Protein AF-A0A949IUX0-F1 (afdb_monomer)

Radius of gyration: 40.34 Å; Cα contacts (8 Å, |Δi|>4): 368; chains: 1; bounding box: 80×72×104 Å

Foldseek 3Di:
DVVVVVVVVVLVVVLCVVLVVLPDDPVVVLVVVLVVLLVVLVVVLVVLVVCVVVVNDDPVRSVVSNVVSVVVNVVSPPDPDCPPDDDSPPSVVVSVCSVPVVVVVVVVVCVVPHDPPDDDCDPVNLVVPPLSVLVVVLVVLVVVCVVVPALVSLQVSLVSCVVNLVLQVSLQSLVSSCVRPPQALVSLLVSLVSLCVLVVNANFLSSLQSLVSSCVRPVLPLSSLQSLLVNCVLVLVLLLSLLSLVQNLVVDDPPDPCNVVSVVSNVVSCVLNVHDSVPRHHDGRDRDDPDGDDDPSRPHPDRRDPLCVDPVSVLVVLVVVLVVLVVVCVVVVPPLVSLSVSLVSCVSNVNNVSSVVSLVSNCVSVVPDPVSVSVVVVVD

Secondary structure (DSSP, 8-state):
-HHHHHHHHHHHHHHHHHHHHHH--HHHHHHHHHHHHHHHHHHHHHHHHHHHHTTSS-HHHHHHHHHHHHHHHHHHHSPPP---PPPSHHHHHHHHHHHHHHHHHHHHHHHHHS-TTPPP--HHHHTT-HHHHHHHHHHHHHHHHHHS--HHHHHHHHHHHHHTT-HHHHHHHHHHHHTTT---HHHHHHHHHHHHHHTTT---HHHHHHHHHHHHH-TT-HHHHHHHHHHHHHTT-HHHHHHHHHHHHHHSPTT-TTHHHHHHHHHHHHHHHTS-GGGPPP-PPPPPPS--PPPTTT-TT-PPPHHHHSHHHHHHHHHHHHHHHHHHHHH-TT-HHHHHHHHHHHHHTT-HHHHHHHHHHHHHHSTT-HHHHHHHHTT-

Solvent-accessible surface area (backbone atoms only — not comparable to full-atom values): 20922 Å² total; per-residue (Å²): 114,73,66,61,53,52,54,52,51,51,52,52,51,52,44,50,64,68,32,48,80,57,69,59,69,74,65,61,58,57,55,54,50,43,56,50,53,51,52,52,51,52,53,54,52,54,48,54,54,52,34,41,77,69,67,79,42,53,75,69,61,47,53,54,51,50,53,52,50,51,51,50,46,54,59,59,66,46,75,77,75,82,67,81,71,77,77,72,58,68,49,52,50,51,40,52,47,48,63,54,48,52,59,50,50,51,52,50,49,40,67,73,75,48,65,89,84,64,74,86,80,50,71,77,60,45,70,70,34,67,68,53,48,46,51,53,51,41,52,56,46,52,59,45,41,74,78,59,72,46,26,70,57,26,39,54,44,14,52,44,27,45,78,73,64,40,22,35,52,13,30,52,24,30,50,54,6,35,79,58,68,51,78,44,29,69,52,28,26,53,29,16,49,28,43,13,53,62,51,78,67,42,56,45,52,60,20,44,50,28,19,45,53,10,38,72,68,31,81,76,44,61,67,27,42,51,48,49,17,48,36,30,41,76,71,67,38,20,70,60,13,36,8,20,45,45,38,50,55,77,73,50,60,90,85,47,87,58,53,65,59,52,49,53,50,38,53,52,31,21,60,76,61,72,50,68,65,83,81,48,66,62,37,80,81,72,81,70,73,94,76,57,78,64,54,91,66,64,38,88,92,49,68,67,51,75,52,59,74,38,71,67,53,30,50,54,52,52,51,49,52,53,50,53,48,53,63,46,40,74,77,42,60,80,46,59,69,57,42,56,48,51,25,50,53,25,48,77,71,66,35,53,70,58,16,50,53,44,47,54,51,42,36,75,61,40,73,87,40,67,66,59,51,53,58,52,61,76,74,111

Mean predicted aligned error: 16.12 Å

pLDDT: mean 85.38, std 11.52, range [44.19, 98.38]

Nearest PDB structures (foldseek):
  2e2e-assembly1_B  TM=8.121E-01  e=8.471E-04  Escherichia coli
  2dba-assembly1_A  TM=7.507E-01  e=1.539E-01  Homo sapiens
  6y4l-assembly1_A  TM=3.750E-01  e=6.451E-03  Homo sapiens
  6ww7-assembly1_B  TM=3.834E-01  e=1.503E-02  Homo sapiens
  7adp-assembly1_B  TM=4.029E-01  e=4.148E-02  Homo sapiens

Structure (mmCIF, N/CA/C/O backbone):
data_AF-A0A949IUX0-F1
#
_entry.id   AF-A0A949IUX0-F1
#
loop_
_atom_site.group_PDB
_atom_site.id
_atom_site.type_symbol
_atom_site.label_atom_id
_atom_site.label_alt_id
_atom_site.label_comp_id
_atom_site.label_asym_id
_atom_site.label_entity_id
_atom_site.label_seq_id
_atom_site.pdbx_PDB_ins_code
_atom_site.Cartn_x
_atom_site.Cartn_y
_atom_site.Cartn_z
_atom_site.occupancy
_atom_site.B_iso_or_equiv
_atom_site.auth_seq_id
_atom_site.auth_comp_id
_atom_site.auth_asym_id
_atom_site.auth_atom_id
_atom_site.pdbx_PDB_model_num
ATOM 1 N N . MET A 1 1 ? -7.900 -5.126 36.765 1.00 62.50 1 MET A N 1
ATOM 2 C CA . MET A 1 1 ? -8.665 -5.008 38.038 1.00 62.50 1 MET A CA 1
ATOM 3 C C . MET A 1 1 ? -9.189 -3.594 38.318 1.00 62.50 1 MET A C 1
ATOM 5 O O . MET A 1 1 ? -10.379 -3.465 38.563 1.00 62.50 1 MET A O 1
ATOM 9 N N . MET A 1 2 ? -8.376 -2.532 38.228 1.00 73.38 2 MET A N 1
ATOM 10 C CA . MET A 1 2 ? -8.813 -1.148 38.521 1.00 73.38 2 MET A CA 1
ATOM 11 C C . MET A 1 2 ? -9.970 -0.641 37.632 1.00 73.38 2 MET A C 1
ATOM 13 O O . MET A 1 2 ? -10.881 0.021 38.115 1.00 73.38 2 MET A O 1
ATOM 17 N N . PHE A 1 3 ? -9.986 -1.022 36.351 1.00 75.50 3 PHE A N 1
ATOM 18 C CA . PHE A 1 3 ? -11.038 -0.646 35.396 1.00 75.50 3 PHE A CA 1
ATOM 19 C C . PHE A 1 3 ? -12.440 -1.159 35.783 1.00 75.50 3 PHE A C 1
ATOM 21 O O . PHE A 1 3 ? -13.405 -0.402 35.748 1.00 75.50 3 PHE A O 1
ATOM 28 N N . GLY A 1 4 ? -12.554 -2.419 36.220 1.00 76.00 4 GLY A N 1
ATOM 29 C CA . GLY A 1 4 ? -13.840 -3.003 36.624 1.00 76.00 4 GLY A CA 1
ATOM 30 C C . GLY A 1 4 ? -14.429 -2.349 37.878 1.00 76.00 4 GLY A C 1
ATOM 31 O O . GLY A 1 4 ? -15.639 -2.168 37.968 1.00 76.00 4 GLY A O 1
ATOM 32 N N . ILE A 1 5 ? -13.570 -1.922 38.810 1.00 83.44 5 ILE A N 1
ATOM 33 C CA . ILE A 1 5 ? -13.987 -1.203 40.024 1.00 83.44 5 ILE A CA 1
ATOM 34 C C . ILE A 1 5 ? -14.591 0.158 39.656 1.00 83.44 5 ILE A C 1
ATOM 36 O O . ILE A 1 5 ? -15.646 0.519 40.171 1.00 83.44 5 ILE A O 1
ATOM 40 N N . ILE A 1 6 ? -13.969 0.889 38.724 1.00 85.38 6 ILE A N 1
ATOM 41 C CA . ILE A 1 6 ? -14.472 2.190 38.254 1.00 85.38 6 ILE A CA 1
ATOM 42 C C . ILE A 1 6 ? -15.851 2.035 37.599 1.00 85.38 6 ILE A C 1
ATOM 44 O O . ILE A 1 6 ? -16.763 2.796 37.917 1.00 85.38 6 ILE A O 1
ATOM 48 N N . LEU A 1 7 ? -16.034 1.031 36.734 1.00 83.81 7 LEU A N 1
ATOM 49 C CA . LEU A 1 7 ? -17.324 0.764 36.086 1.00 83.81 7 LEU A CA 1
ATOM 50 C C . LEU A 1 7 ? -18.427 0.408 37.089 1.00 83.81 7 LEU A C 1
ATOM 52 O O . LEU A 1 7 ? -19.560 0.878 36.956 1.00 83.81 7 LEU A O 1
ATOM 56 N N . LEU A 1 8 ? -18.097 -0.385 38.110 1.00 86.62 8 LEU A N 1
ATOM 57 C CA . LEU A 1 8 ? -19.038 -0.761 39.162 1.00 86.62 8 LEU A CA 1
ATOM 58 C C . LEU A 1 8 ? -19.457 0.457 39.997 1.00 86.62 8 LEU A C 1
ATOM 60 O O . LEU A 1 8 ? -20.647 0.653 40.243 1.00 86.62 8 LEU A O 1
ATOM 64 N N . LEU A 1 9 ? -18.501 1.319 40.357 1.00 90.62 9 LEU A N 1
ATOM 65 C CA . LEU A 1 9 ? -18.774 2.567 41.074 1.00 90.62 9 LEU A CA 1
ATOM 66 C C . LEU A 1 9 ? -19.625 3.536 40.246 1.00 90.62 9 LEU A C 1
ATOM 68 O O . LEU A 1 9 ? -20.586 4.097 40.770 1.00 90.62 9 LEU A O 1
ATOM 72 N N . MET A 1 10 ? -19.315 3.705 38.956 1.00 89.44 10 MET A N 1
ATOM 73 C CA . MET A 1 10 ? -20.100 4.564 38.062 1.00 89.44 10 MET A CA 1
ATOM 74 C C . MET A 1 10 ? -21.536 4.058 37.928 1.00 89.44 10 MET A C 1
ATOM 76 O O . MET A 1 10 ? -22.468 4.834 38.112 1.00 89.44 10 MET A O 1
ATOM 80 N N . THR A 1 11 ? -21.722 2.756 37.697 1.00 90.44 11 THR A N 1
ATOM 81 C CA . THR A 1 11 ? -23.056 2.143 37.585 1.00 90.44 11 THR A CA 1
ATOM 82 C C . THR A 1 11 ? -23.858 2.333 38.875 1.00 90.44 11 THR A C 1
ATOM 84 O O . THR A 1 11 ? -25.017 2.746 38.831 1.00 90.44 11 THR A O 1
ATOM 87 N N . GLY A 1 12 ? -23.231 2.109 40.036 1.00 88.88 12 GLY A N 1
ATOM 88 C CA . GLY A 1 12 ? -23.853 2.338 41.342 1.00 88.88 12 GLY A CA 1
ATOM 89 C C . GLY A 1 12 ? -24.250 3.800 41.573 1.00 88.88 12 GLY A C 1
ATOM 90 O O . GLY A 1 12 ? -25.358 4.074 42.041 1.00 88.88 12 GLY A O 1
ATOM 91 N N . ALA A 1 13 ? -23.392 4.750 41.194 1.00 90.06 13 ALA A N 1
ATOM 92 C CA . ALA A 1 13 ? -23.690 6.178 41.279 1.00 90.06 13 ALA A CA 1
ATOM 93 C C . ALA A 1 13 ? -24.875 6.573 40.381 1.00 90.06 13 ALA A C 1
ATOM 95 O O . ALA A 1 13 ? -25.780 7.274 40.839 1.00 90.06 13 ALA A O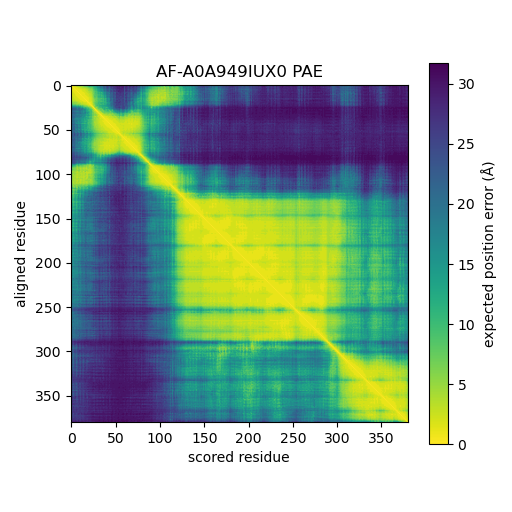 1
ATOM 96 N N . THR A 1 14 ? -24.919 6.081 39.137 1.00 88.38 14 THR A N 1
ATOM 97 C CA . THR A 1 14 ? -26.028 6.328 38.200 1.00 88.38 14 THR A CA 1
ATOM 98 C C . THR A 1 14 ? -27.349 5.783 38.739 1.00 88.38 14 THR A C 1
ATOM 100 O O . THR A 1 14 ? -28.340 6.512 38.763 1.00 88.38 14 THR A O 1
ATOM 103 N N . VAL A 1 15 ? -27.366 4.535 39.224 1.00 89.94 15 VAL A N 1
ATOM 104 C CA . VAL A 1 15 ? -28.563 3.929 39.829 1.00 89.94 15 VAL A CA 1
ATOM 105 C C . VAL A 1 15 ? -29.036 4.768 41.016 1.00 89.94 15 VAL A C 1
ATOM 107 O O . VAL A 1 15 ? -30.205 5.139 41.073 1.00 89.94 15 VAL A O 1
ATOM 110 N N . THR A 1 16 ? -28.120 5.154 41.908 1.00 88.00 16 THR A N 1
ATOM 111 C CA . THR A 1 16 ? -28.444 5.940 43.108 1.00 88.00 16 THR A CA 1
ATOM 112 C C . THR A 1 16 ? -29.058 7.298 42.761 1.00 88.00 16 THR A C 1
ATOM 114 O O . THR A 1 16 ? -30.076 7.680 43.342 1.00 88.00 16 THR A O 1
ATOM 117 N N . LEU A 1 17 ? -28.476 8.023 41.800 1.00 89.31 17 LEU A N 1
ATOM 118 C CA . LEU A 1 17 ? -28.975 9.324 41.340 1.00 89.31 17 LEU A CA 1
ATOM 119 C C . LEU A 1 17 ? -30.376 9.223 40.726 1.00 89.31 17 LEU A C 1
ATOM 121 O O . LEU A 1 17 ? -31.232 10.054 41.026 1.00 89.31 17 LEU A O 1
ATOM 125 N N . LEU A 1 18 ? -30.629 8.190 39.918 1.00 85.56 18 LEU A N 1
ATOM 126 C CA . LEU A 1 18 ? -31.921 7.975 39.259 1.00 85.56 18 LEU A CA 1
ATOM 127 C C . LEU A 1 18 ? -33.023 7.556 40.239 1.00 85.56 18 LEU A C 1
ATOM 129 O O . LEU A 1 18 ? -34.181 7.937 40.071 1.00 85.56 18 LEU A O 1
ATOM 133 N N . THR A 1 19 ? -32.686 6.791 41.280 1.00 86.62 19 THR A N 1
ATOM 134 C CA . THR A 1 19 ? -33.683 6.289 42.235 1.00 86.62 19 THR A CA 1
ATOM 135 C C . THR A 1 19 ? -33.963 7.254 43.385 1.00 86.62 19 THR A C 1
ATOM 137 O O . THR A 1 19 ? -35.055 7.224 43.950 1.00 86.62 19 THR A O 1
ATOM 140 N N . ARG A 1 20 ? -33.029 8.153 43.725 1.00 84.19 20 ARG A N 1
ATOM 141 C CA . ARG A 1 20 ? -33.182 9.124 44.824 1.00 84.19 20 ARG A CA 1
ATOM 142 C C . ARG A 1 20 ? -34.482 9.952 44.765 1.00 84.19 20 ARG A C 1
ATOM 144 O O . ARG A 1 20 ? -35.178 9.971 45.779 1.00 84.19 20 ARG A O 1
ATOM 151 N N . PRO A 1 21 ? -34.883 10.576 43.637 1.00 80.38 21 PRO A N 1
ATOM 152 C CA . PRO A 1 21 ? -36.148 11.320 43.572 1.00 80.38 21 PRO A CA 1
ATOM 153 C C . PRO A 1 21 ? -37.394 10.417 43.606 1.00 80.38 21 PRO A C 1
ATOM 155 O O . PRO A 1 21 ? -38.480 10.878 43.947 1.00 80.38 21 PRO A O 1
ATOM 158 N N . LEU A 1 22 ? -37.258 9.128 43.272 1.00 76.62 22 LEU A N 1
ATOM 159 C CA . LEU A 1 22 ? -38.362 8.161 43.265 1.00 76.62 22 LEU A CA 1
ATOM 160 C C . LEU A 1 22 ? -38.640 7.564 44.654 1.00 76.62 22 LEU A C 1
ATOM 162 O O . LEU A 1 22 ? -39.777 7.174 44.925 1.00 76.62 22 LEU A O 1
ATOM 166 N N . LEU A 1 23 ? -37.620 7.495 45.520 1.00 75.31 23 LEU A N 1
ATOM 167 C CA . LEU A 1 23 ? -37.724 6.975 46.889 1.00 75.31 23 LEU A CA 1
ATOM 168 C C . LEU A 1 23 ? -37.839 8.059 47.974 1.00 75.31 23 LEU A C 1
ATOM 170 O O . LEU A 1 23 ? -38.120 7.715 49.123 1.00 75.31 23 LEU A O 1
ATOM 174 N N . ALA A 1 24 ? -37.642 9.341 47.647 1.00 70.75 24 ALA A N 1
ATOM 175 C CA . ALA A 1 24 ? -37.751 10.432 48.616 1.00 70.75 24 ALA A CA 1
ATOM 176 C C . ALA A 1 24 ? -39.158 10.496 49.256 1.00 70.75 24 ALA A C 1
ATOM 178 O O . ALA A 1 24 ? -40.183 10.495 48.566 1.00 70.75 24 ALA A O 1
ATOM 179 N N . LYS A 1 25 ? -39.218 10.539 50.597 1.00 61.41 25 LYS A N 1
ATOM 180 C CA . LYS A 1 25 ? -40.472 10.632 51.360 1.00 61.41 25 LYS A CA 1
ATOM 181 C C . LYS A 1 25 ? -41.019 12.062 51.307 1.00 61.41 25 LYS A C 1
ATOM 183 O O . LYS A 1 25 ? -40.541 12.939 52.011 1.00 61.41 25 LYS A O 1
ATOM 188 N N . ARG A 1 26 ? -42.125 12.252 50.584 1.00 57.31 26 ARG A N 1
ATOM 189 C CA . ARG A 1 26 ? -42.898 13.514 50.523 1.00 57.31 26 ARG A CA 1
ATOM 190 C C . ARG A 1 26 ? -43.468 13.985 51.880 1.00 57.31 26 ARG A C 1
ATOM 192 O O . ARG A 1 26 ? -43.998 15.083 51.973 1.00 57.31 26 ARG A O 1
ATOM 199 N N . GLN A 1 27 ? -43.420 13.148 52.921 1.00 51.97 27 GLN A N 1
ATOM 200 C CA . GLN A 1 27 ? -43.959 13.463 54.252 1.00 51.97 27 GLN A CA 1
ATOM 201 C C . GLN A 1 27 ? -43.048 14.373 55.091 1.00 51.97 27 GLN A C 1
ATOM 203 O O . GLN A 1 27 ? -43.572 15.129 55.901 1.00 51.97 27 GLN A O 1
ATOM 208 N N . GLU A 1 28 ? -41.724 14.339 54.903 1.00 53.00 28 GLU A N 1
ATOM 209 C CA . GLU A 1 28 ? -40.805 15.207 55.664 1.00 53.00 28 GLU A CA 1
ATOM 210 C C . GLU A 1 28 ? -40.884 16.673 55.208 1.00 53.00 28 GLU A C 1
ATOM 212 O O . GLU A 1 28 ? -40.849 17.572 56.045 1.00 53.00 28 GLU A O 1
ATOM 217 N N . GLU A 1 29 ? -41.104 16.919 53.911 1.00 56.12 29 GLU A N 1
ATOM 218 C CA . GLU A 1 29 ? -41.323 18.270 53.367 1.00 56.12 29 GLU A CA 1
ATOM 219 C C . GLU A 1 29 ? -42.585 18.920 53.957 1.00 56.12 29 GLU A C 1
ATOM 221 O O . GLU A 1 29 ? -42.523 20.043 54.453 1.00 56.12 29 GLU A O 1
ATOM 226 N N . ALA A 1 30 ? -43.700 18.183 54.021 1.00 56.09 30 ALA A N 1
ATOM 227 C CA . ALA A 1 30 ? -44.975 18.701 54.528 1.00 56.09 30 ALA A CA 1
ATOM 228 C C . ALA A 1 30 ? -44.947 19.068 56.027 1.00 56.09 30 ALA A C 1
ATOM 230 O O . ALA A 1 30 ? -45.582 20.039 56.437 1.00 56.09 30 ALA A O 1
ATOM 231 N N . VAL A 1 31 ? -44.207 18.316 56.853 1.00 58.31 31 VAL A N 1
ATOM 232 C CA . VAL A 1 31 ? -44.022 18.641 58.283 1.00 58.31 31 VAL A CA 1
ATOM 233 C C . VAL A 1 31 ? -43.117 19.865 58.447 1.00 58.31 31 VAL A C 1
ATOM 235 O O . VAL A 1 31 ? -43.371 20.706 59.309 1.00 58.31 31 VAL A O 1
ATOM 238 N N . SER A 1 32 ? -42.089 20.002 57.603 1.00 62.06 32 SER A N 1
ATOM 239 C CA . SER A 1 32 ? -41.175 21.148 57.646 1.00 62.06 32 SER A CA 1
ATOM 240 C C . SER A 1 32 ? -41.831 22.467 57.213 1.00 62.06 32 SER A C 1
ATOM 242 O O . SER A 1 32 ? -41.544 23.505 57.811 1.00 62.06 32 SER A O 1
ATOM 244 N N . ASP A 1 33 ? -42.756 22.423 56.249 1.00 66.69 33 ASP A N 1
ATOM 245 C CA . ASP A 1 33 ? -43.511 23.595 55.791 1.00 66.69 33 ASP A CA 1
ATOM 246 C C . ASP A 1 33 ? -44.516 24.068 56.852 1.00 66.69 33 ASP A C 1
ATOM 248 O O . ASP A 1 33 ? -44.530 25.247 57.196 1.00 66.69 33 ASP A O 1
ATOM 252 N N . SER A 1 34 ? -45.258 23.148 57.483 1.00 69.75 34 SER A N 1
ATOM 253 C CA . SER A 1 34 ? -46.176 23.492 58.584 1.00 69.75 34 SER A CA 1
ATOM 254 C C . SER A 1 34 ? -45.445 24.137 59.773 1.00 69.75 34 SER A C 1
ATOM 256 O O . SER A 1 34 ? -45.920 25.119 60.344 1.00 69.75 34 SER A O 1
ATOM 258 N N . LEU A 1 35 ? -44.248 23.646 60.125 1.00 72.38 35 LEU A N 1
ATOM 259 C CA . LEU A 1 35 ? -43.427 24.244 61.186 1.00 72.38 35 LEU A CA 1
ATOM 260 C C . LEU A 1 35 ? -42.918 25.651 60.823 1.00 72.38 35 LEU A C 1
ATOM 262 O O . LEU A 1 35 ? -42.848 26.512 61.704 1.00 72.38 35 LEU A O 1
ATOM 266 N N . ARG A 1 36 ? -42.587 25.904 59.548 1.00 77.06 36 ARG A N 1
ATOM 267 C CA . ARG A 1 36 ? -42.216 27.243 59.051 1.00 77.06 36 ARG A CA 1
ATOM 268 C C . ARG A 1 36 ? -43.390 28.211 59.092 1.00 77.06 36 ARG A C 1
ATOM 270 O O . ARG A 1 36 ? -43.232 29.314 59.610 1.00 77.06 36 ARG A O 1
ATOM 277 N N . ASP A 1 37 ? -44.554 27.788 58.616 1.00 80.31 37 ASP A N 1
ATOM 278 C CA . ASP A 1 37 ? -45.765 28.613 58.604 1.00 80.31 37 ASP A CA 1
ATOM 279 C C . ASP A 1 37 ? -46.173 29.011 60.031 1.00 80.31 37 ASP A C 1
ATOM 281 O O . ASP A 1 37 ? -46.503 30.167 60.300 1.00 80.31 37 ASP A O 1
ATOM 285 N N . MET A 1 38 ? -46.044 28.089 60.992 1.00 81.25 38 MET A N 1
ATOM 286 C CA . MET A 1 38 ? -46.283 28.368 62.412 1.00 81.25 38 MET A CA 1
ATOM 287 C C . MET A 1 38 ? -45.314 29.401 63.004 1.00 81.25 38 MET A C 1
ATOM 289 O O . MET A 1 38 ? -45.719 30.198 63.854 1.00 81.25 38 MET A O 1
ATOM 293 N N . ALA A 1 39 ? -44.047 29.413 62.582 1.00 84.50 39 ALA A N 1
ATOM 294 C CA . ALA A 1 39 ? -43.085 30.427 63.016 1.00 84.50 39 ALA A CA 1
ATOM 295 C C . ALA A 1 39 ? -43.441 31.818 62.463 1.00 84.50 39 ALA A C 1
ATOM 297 O O . ALA A 1 39 ? -43.344 32.807 63.189 1.00 84.50 39 ALA A O 1
ATOM 298 N N . ILE A 1 40 ? -43.925 31.880 61.217 1.00 86.88 40 ILE A N 1
ATOM 299 C CA . ILE A 1 40 ? -44.364 33.125 60.573 1.00 86.88 40 ILE A CA 1
ATOM 300 C C . ILE A 1 40 ? -45.578 33.715 61.304 1.00 86.88 40 ILE A C 1
ATOM 302 O O . ILE A 1 40 ? -45.568 34.896 61.645 1.00 86.88 40 ILE A O 1
ATOM 306 N N . TYR A 1 41 ? -46.597 32.907 61.617 1.00 89.06 41 TYR A N 1
ATOM 307 C CA . TYR A 1 41 ? -47.783 33.404 62.329 1.00 89.06 41 TYR A CA 1
ATOM 308 C C . TYR A 1 41 ? -47.483 33.892 63.752 1.00 89.06 41 TYR A C 1
ATOM 310 O O . TYR A 1 41 ? -48.135 34.821 64.226 1.00 89.06 41 TYR A O 1
ATOM 318 N N . ARG A 1 42 ? -46.490 33.306 64.435 1.00 87.38 42 ARG A N 1
ATOM 319 C CA . ARG A 1 42 ? -46.031 33.806 65.743 1.00 87.38 42 ARG A CA 1
ATOM 320 C C . ARG A 1 42 ? -45.384 35.182 65.625 1.00 87.38 42 ARG A C 1
ATOM 322 O O . ARG A 1 42 ? -45.781 36.081 66.354 1.00 87.38 42 ARG A O 1
ATOM 329 N N . ALA A 1 43 ? -44.481 35.362 64.661 1.00 88.88 43 ALA A N 1
ATOM 330 C CA . ALA A 1 43 ? -43.852 36.657 64.414 1.00 88.88 43 ALA A CA 1
ATOM 331 C C . ALA A 1 43 ? -44.884 37.748 64.070 1.00 88.88 43 ALA A C 1
ATOM 333 O O . ALA A 1 43 ? -44.779 38.866 64.560 1.00 88.88 43 ALA A O 1
ATOM 334 N N . GLN A 1 44 ? -45.927 37.408 63.302 1.00 91.25 44 GLN A N 1
ATOM 335 C CA . GLN A 1 44 ? -47.022 38.336 62.989 1.00 91.25 44 GLN A CA 1
ATOM 336 C C . GLN A 1 44 ? -47.826 38.759 64.227 1.00 91.25 44 GLN A C 1
ATOM 338 O O . GLN A 1 44 ? -48.301 39.889 64.289 1.00 91.25 44 GLN A O 1
ATOM 343 N N . LEU A 1 45 ? -47.995 37.881 65.222 1.00 90.25 45 LEU A N 1
ATOM 344 C CA . LEU A 1 45 ? -48.651 38.258 66.479 1.00 90.25 45 LEU A CA 1
ATOM 345 C C . LEU A 1 45 ? -47.780 39.212 67.303 1.00 90.25 45 LEU A C 1
ATOM 347 O O . LEU A 1 45 ? -48.312 40.179 67.846 1.00 90.25 45 LEU A O 1
ATOM 351 N N . ASP A 1 46 ? -46.469 38.974 67.352 1.00 91.50 46 ASP A N 1
ATOM 352 C CA . ASP A 1 46 ? -45.517 39.846 68.052 1.00 91.50 46 ASP A CA 1
ATOM 353 C C . ASP A 1 46 ? -45.420 41.231 67.386 1.00 91.50 46 ASP A C 1
ATOM 355 O O . ASP A 1 46 ? -45.334 42.257 68.065 1.00 91.50 46 ASP A O 1
ATOM 359 N N . GLU A 1 47 ? -45.503 41.284 66.054 1.00 89.75 47 GLU A N 1
ATOM 360 C CA . GLU A 1 47 ? -45.555 42.535 65.292 1.00 89.75 47 GLU A CA 1
ATOM 361 C C . GLU A 1 47 ? -46.816 43.348 65.625 1.00 89.75 47 GLU A C 1
ATOM 363 O O . GLU A 1 47 ? -46.718 44.542 65.912 1.00 89.75 47 GLU A O 1
ATOM 368 N N . VAL A 1 48 ? -47.981 42.695 65.735 1.00 89.94 48 VAL A N 1
ATOM 369 C CA . VAL A 1 48 ? -49.230 43.352 66.161 1.00 89.94 48 VAL A CA 1
ATOM 370 C C . VAL A 1 48 ? -49.131 43.909 67.588 1.00 89.94 48 VAL A C 1
ATOM 372 O O . VAL A 1 48 ? -49.673 44.980 67.860 1.00 89.94 48 VAL A O 1
ATOM 375 N N . GLU A 1 49 ? -48.445 43.231 68.516 1.00 86.88 49 GLU A N 1
ATOM 376 C CA . GLU A 1 49 ? -48.176 43.781 69.860 1.00 86.88 49 GLU A CA 1
ATOM 377 C C . GLU A 1 49 ? -47.298 45.040 69.786 1.00 86.88 49 GLU A C 1
ATOM 379 O O . GLU A 1 49 ? -47.579 46.052 70.433 1.00 86.88 49 GLU A O 1
ATOM 384 N N . SER A 1 50 ? -46.254 45.000 68.957 1.00 86.62 50 SER A N 1
ATOM 385 C CA . SER A 1 50 ? -45.338 46.123 68.759 1.00 86.62 50 SER A CA 1
ATOM 386 C C . SER A 1 50 ? -46.019 47.340 68.120 1.00 86.62 50 SER A C 1
ATOM 388 O O . SER A 1 50 ? -45.698 48.480 68.461 1.00 86.62 50 SER A O 1
ATOM 390 N N . ASP A 1 51 ? -46.967 47.125 67.213 1.00 87.88 51 ASP A N 1
ATOM 391 C CA . ASP A 1 51 ? -47.689 48.200 66.529 1.00 87.88 51 ASP A CA 1
ATOM 392 C C . ASP A 1 51 ? -48.726 48.887 67.430 1.00 87.88 51 ASP A C 1
ATOM 394 O O . ASP A 1 51 ? -48.943 50.095 67.308 1.00 87.88 51 ASP A O 1
ATOM 398 N N . ILE A 1 52 ? -49.300 48.167 68.401 1.00 88.00 52 ILE A N 1
ATOM 399 C CA . ILE A 1 52 ? -50.113 48.772 69.470 1.00 88.00 52 ILE A CA 1
ATOM 400 C C . ILE A 1 52 ? -49.239 49.633 70.377 1.00 88.00 52 ILE A C 1
ATOM 402 O O . ILE A 1 52 ? -49.606 50.765 70.686 1.00 88.00 52 ILE A O 1
ATOM 406 N N . ALA A 1 53 ? -48.066 49.127 70.775 1.00 85.69 53 ALA A N 1
ATOM 407 C CA . ALA A 1 53 ? -47.126 49.880 71.606 1.00 85.69 53 ALA A CA 1
ATOM 408 C C . ALA A 1 53 ? -46.639 51.167 70.913 1.00 85.69 53 ALA A C 1
ATOM 410 O O . ALA A 1 53 ? -46.362 52.164 71.577 1.00 85.69 53 ALA A O 1
ATOM 411 N N . ARG A 1 54 ? -46.581 51.160 69.575 1.00 87.56 54 ARG A N 1
ATOM 412 C CA . ARG A 1 54 ? -46.249 52.320 68.733 1.00 87.56 54 ARG A CA 1
ATOM 413 C C . ARG A 1 54 ? -47.447 53.221 68.403 1.00 87.56 54 ARG A C 1
ATOM 415 O O . ARG A 1 54 ? -47.264 54.234 67.735 1.00 87.56 54 ARG A O 1
ATOM 422 N N . GLY A 1 55 ? -48.654 52.881 68.864 1.00 86.25 55 GLY A N 1
ATOM 423 C CA . GLY A 1 55 ? -49.879 53.655 68.632 1.00 86.25 55 GLY A CA 1
ATOM 424 C C . GLY A 1 55 ? -50.404 53.613 67.192 1.00 86.25 55 GLY A C 1
ATOM 425 O O . GLY A 1 55 ? -51.243 54.433 66.830 1.00 86.25 55 GLY A O 1
ATOM 426 N N . LEU A 1 56 ? -49.918 52.680 66.367 1.00 85.56 56 LEU A N 1
ATOM 427 C CA . LEU A 1 56 ? -50.286 52.544 64.952 1.00 85.56 56 LEU A CA 1
ATOM 428 C C . LEU A 1 56 ? -51.611 51.788 64.758 1.00 85.56 56 LEU A C 1
ATOM 430 O O . LEU A 1 56 ? -52.271 51.950 63.733 1.00 85.56 56 LEU A O 1
ATOM 434 N N . LEU A 1 57 ? -52.008 50.979 65.744 1.00 85.19 57 LEU A N 1
ATOM 435 C CA . LEU A 1 57 ? -53.238 50.186 65.745 1.00 85.19 57 LEU A CA 1
ATOM 436 C C . LEU A 1 57 ? -54.094 50.512 66.971 1.00 85.19 57 LEU A C 1
ATOM 438 O O . LEU A 1 57 ? -53.603 50.552 68.099 1.00 85.19 57 LEU A O 1
ATOM 442 N N . THR A 1 58 ? -55.401 50.685 66.764 1.00 88.12 58 THR A N 1
ATOM 443 C CA . THR A 1 58 ? -56.355 50.795 67.878 1.00 88.12 58 THR A CA 1
ATOM 444 C C . THR A 1 58 ? -56.603 49.425 68.519 1.00 88.12 58 THR A C 1
ATOM 446 O O . THR A 1 58 ? -56.494 48.387 67.863 1.00 88.12 58 THR A O 1
ATOM 449 N N . ALA A 1 59 ? -56.993 49.398 69.798 1.00 82.12 59 ALA A N 1
ATOM 450 C CA . ALA A 1 59 ? -57.235 48.148 70.527 1.00 82.12 59 ALA A CA 1
ATOM 451 C C . ALA A 1 59 ? -58.295 47.247 69.858 1.00 82.12 59 ALA A C 1
ATOM 453 O O . ALA A 1 59 ? -58.155 46.025 69.865 1.00 82.12 59 ALA A O 1
ATOM 454 N N . ALA A 1 60 ? -59.318 47.844 69.235 1.00 83.44 60 ALA A N 1
ATOM 455 C CA . ALA A 1 60 ? -60.346 47.111 68.496 1.00 83.44 60 ALA A CA 1
ATOM 456 C C . ALA A 1 60 ? -59.785 46.465 67.214 1.00 83.44 60 ALA A C 1
ATOM 458 O O . ALA A 1 60 ? -59.950 45.266 67.006 1.00 83.44 60 ALA A O 1
ATOM 459 N N . GLN A 1 61 ? -59.031 47.219 66.404 1.00 85.62 61 GLN A N 1
ATOM 460 C CA . GLN A 1 61 ? -58.409 46.703 65.174 1.00 85.62 61 GLN A CA 1
ATOM 461 C C . GLN A 1 61 ? -57.368 45.610 65.457 1.00 85.62 61 GLN A C 1
ATOM 463 O O . GLN A 1 61 ? -57.250 44.634 64.710 1.00 85.62 61 GLN A O 1
ATOM 468 N N . ALA A 1 62 ? -56.621 45.744 66.554 1.00 87.19 62 ALA A N 1
ATOM 469 C CA . ALA A 1 62 ? -55.668 44.731 66.978 1.00 87.19 62 ALA A CA 1
ATOM 470 C C . ALA A 1 62 ? -56.348 43.429 67.427 1.00 87.19 62 ALA A C 1
ATOM 472 O O . ALA A 1 62 ? -55.842 42.346 67.128 1.00 87.19 62 ALA A O 1
ATOM 473 N N . ALA A 1 63 ? -57.489 43.513 68.118 1.00 85.88 63 ALA A N 1
ATOM 474 C CA . ALA A 1 63 ? -58.249 42.336 68.528 1.00 85.88 63 ALA A CA 1
ATOM 475 C C . ALA A 1 63 ? -58.736 41.529 67.312 1.00 85.88 63 ALA A C 1
ATOM 477 O O . ALA A 1 63 ? -58.535 40.311 67.272 1.00 85.88 63 ALA A O 1
ATOM 478 N N . ASP A 1 64 ? -59.267 42.208 66.291 1.00 88.12 64 ASP A N 1
ATOM 479 C CA . ASP A 1 64 ? -59.729 41.575 65.049 1.00 88.12 64 ASP A CA 1
ATOM 480 C C . ASP A 1 64 ? -58.571 40.930 64.272 1.00 88.12 64 ASP A C 1
ATOM 482 O O . ASP A 1 64 ? -58.654 39.775 63.843 1.00 88.12 64 ASP A O 1
ATOM 486 N N . THR A 1 65 ? -57.441 41.635 64.165 1.00 87.94 65 THR A N 1
ATOM 487 C CA . THR A 1 65 ? -56.246 41.135 63.466 1.00 87.94 65 THR A CA 1
ATOM 488 C C . THR A 1 65 ? -55.668 39.897 64.160 1.00 87.94 65 THR A C 1
ATOM 490 O O . THR A 1 65 ? -55.355 38.899 63.507 1.00 87.94 65 THR A O 1
ATOM 493 N N . ARG A 1 66 ? -55.594 39.897 65.499 1.00 89.56 66 ARG A N 1
ATOM 494 C CA . ARG A 1 66 ? -55.161 38.720 66.276 1.00 89.56 66 ARG A CA 1
ATOM 495 C C . ARG A 1 66 ? -56.105 37.541 66.105 1.00 89.56 66 ARG A C 1
ATOM 497 O O . ARG A 1 66 ? -55.637 36.404 66.045 1.00 89.56 66 ARG A O 1
ATOM 504 N N . ALA A 1 67 ? -57.414 37.785 66.065 1.00 88.31 67 ALA A N 1
ATOM 505 C CA . ALA A 1 67 ? -58.402 36.728 65.889 1.00 88.31 67 ALA A CA 1
ATOM 506 C C . ALA A 1 67 ? -58.235 36.035 64.528 1.00 88.31 67 ALA A C 1
ATOM 508 O O . ALA A 1 67 ? -58.206 34.804 64.468 1.00 88.31 67 ALA A O 1
ATOM 509 N N . GLU A 1 68 ? -58.027 36.804 63.457 1.00 89.81 68 GLU A N 1
ATOM 510 C CA . GLU A 1 68 ? -57.801 36.263 62.114 1.00 89.81 68 GLU A CA 1
ATOM 511 C C . GLU A 1 68 ? -56.455 35.524 62.003 1.00 89.81 68 GLU A C 1
ATOM 513 O O . GLU A 1 68 ? -56.413 34.401 61.492 1.00 89.81 68 GLU A O 1
ATOM 518 N N . ILE A 1 69 ? -55.363 36.078 62.551 1.00 90.25 69 ILE A N 1
ATOM 519 C CA . ILE A 1 69 ? -54.050 35.404 62.557 1.00 90.25 69 ILE A CA 1
ATOM 520 C C . ILE A 1 69 ? -54.125 34.087 63.340 1.00 90.25 69 ILE A C 1
ATOM 522 O O . ILE A 1 69 ? -53.686 33.049 62.845 1.00 90.25 69 ILE A O 1
ATOM 526 N N . ARG A 1 70 ? -54.741 34.077 64.531 1.00 87.62 70 ARG A N 1
ATOM 527 C CA . ARG A 1 70 ? -54.911 32.850 65.332 1.00 87.62 70 ARG A CA 1
ATOM 528 C C . ARG A 1 70 ? -55.783 31.820 64.622 1.00 87.62 70 ARG A C 1
ATOM 530 O O . ARG A 1 70 ? -55.485 30.630 64.689 1.00 87.62 70 ARG A O 1
ATOM 537 N N . ARG A 1 71 ? -56.826 32.253 63.909 1.00 87.69 71 ARG A N 1
ATOM 538 C CA . ARG A 1 71 ? -57.672 31.363 63.103 1.00 87.69 71 ARG A CA 1
ATOM 539 C C . ARG A 1 71 ? -56.882 30.709 61.969 1.00 87.69 71 ARG A C 1
ATOM 541 O O . ARG A 1 71 ? -57.012 29.503 61.769 1.00 87.69 71 ARG A O 1
ATOM 548 N N . ARG A 1 72 ? -56.039 31.471 61.264 1.00 86.25 72 ARG A N 1
ATOM 549 C CA . ARG A 1 72 ? -55.156 30.944 60.205 1.00 86.25 72 ARG A CA 1
ATOM 550 C C . ARG A 1 72 ? -54.085 30.014 60.762 1.00 86.25 72 ARG A C 1
ATOM 552 O O . ARG A 1 72 ? -53.869 28.944 60.205 1.00 86.25 72 ARG A O 1
ATOM 559 N N . MET A 1 73 ? -53.507 30.361 61.909 1.00 86.25 73 MET A N 1
ATOM 560 C CA . MET A 1 73 ? -52.546 29.519 62.619 1.00 86.25 73 MET A CA 1
ATOM 561 C C . MET A 1 73 ? -53.170 28.177 63.039 1.00 86.25 73 MET A C 1
ATOM 563 O O . MET A 1 73 ? -52.570 27.127 62.842 1.00 86.25 73 MET A O 1
ATOM 567 N N . LEU A 1 74 ? -54.409 28.180 63.544 1.00 82.75 74 LEU A N 1
ATOM 568 C CA . LEU A 1 74 ? -55.150 26.952 63.862 1.00 82.75 74 LEU A CA 1
ATOM 569 C C . LEU A 1 74 ? -55.495 26.129 62.613 1.00 82.75 74 LEU A C 1
ATOM 571 O O . LEU A 1 74 ? -55.490 24.901 62.673 1.00 82.75 74 LEU A O 1
ATOM 575 N N . ALA A 1 75 ? -55.786 26.782 61.485 1.00 80.44 75 ALA A N 1
ATOM 576 C CA . ALA A 1 75 ? -56.021 26.099 60.215 1.00 80.44 75 ALA A CA 1
ATOM 577 C C . ALA A 1 75 ? -54.741 25.443 59.664 1.00 80.44 75 ALA A C 1
ATOM 579 O O . ALA A 1 75 ? -54.813 24.319 59.177 1.00 80.44 75 ALA A O 1
ATOM 580 N N . ALA A 1 76 ? -53.583 26.097 59.799 1.00 75.88 76 ALA A N 1
ATOM 581 C CA . ALA A 1 76 ? -52.275 25.566 59.405 1.00 75.88 76 ALA A CA 1
ATOM 582 C C . ALA A 1 76 ? -51.738 24.475 60.355 1.00 75.88 76 ALA A C 1
ATOM 584 O O . ALA A 1 76 ? -50.953 23.624 59.940 1.00 75.88 76 ALA A O 1
ATOM 585 N N . ALA A 1 77 ? -52.176 24.480 61.621 1.00 72.25 77 ALA A N 1
ATOM 586 C CA . ALA A 1 77 ? -51.838 23.464 62.620 1.00 72.25 77 ALA A CA 1
ATOM 587 C C . ALA A 1 77 ? -52.692 22.189 62.519 1.00 72.25 77 ALA A C 1
ATOM 589 O O . ALA A 1 77 ? -52.348 21.170 63.125 1.00 72.25 77 ALA A O 1
ATOM 590 N N . LYS A 1 78 ? -53.812 22.213 61.779 1.00 69.12 78 LYS A N 1
ATOM 591 C CA . LYS A 1 78 ? -54.549 20.982 61.487 1.00 69.12 78 LYS A CA 1
ATOM 592 C C . LYS A 1 78 ? -53.671 20.093 60.600 1.00 69.12 78 LYS A C 1
ATOM 594 O O . LYS A 1 78 ? -53.187 20.575 59.575 1.00 69.12 78 LYS A O 1
ATOM 599 N N . PRO A 1 79 ? -53.484 18.802 60.937 1.00 58.12 79 PRO A N 1
ATOM 600 C CA . PRO A 1 79 ? -52.865 17.879 59.999 1.00 58.12 79 PRO A CA 1
ATOM 601 C C . PRO A 1 79 ? -53.678 17.925 58.700 1.00 58.12 79 PRO A C 1
ATOM 603 O O . PRO A 1 79 ? -54.911 17.989 58.782 1.00 58.12 79 PRO A O 1
ATOM 606 N N . PRO A 1 80 ? -53.032 17.943 57.520 1.00 56.94 80 PRO A N 1
ATOM 607 C CA . PRO A 1 80 ? -53.759 18.002 56.263 1.00 56.94 80 PRO A CA 1
ATOM 608 C C . PRO A 1 80 ? -54.801 16.882 56.265 1.00 56.94 80 PRO A C 1
ATOM 610 O O . PRO A 1 80 ? -54.443 15.7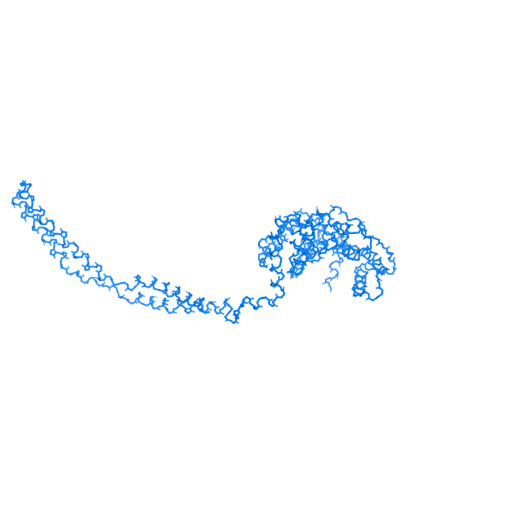19 56.473 1.00 56.94 80 PRO A O 1
ATOM 613 N N . GLU A 1 81 ? -56.083 17.233 56.089 1.00 50.06 81 GLU A N 1
ATOM 614 C CA . GLU A 1 81 ? -57.135 16.239 55.867 1.00 50.06 81 GLU A CA 1
ATOM 615 C C . GLU A 1 81 ? -56.620 15.264 54.817 1.00 50.06 81 GLU A C 1
ATOM 617 O O . GLU A 1 81 ? -56.038 15.690 53.813 1.00 50.06 81 GLU A O 1
ATOM 622 N N . ALA A 1 82 ? -56.762 13.967 55.094 1.00 45.88 82 ALA A N 1
ATOM 623 C CA . ALA A 1 82 ? -56.205 12.897 54.287 1.00 45.88 82 ALA A CA 1
ATOM 624 C C . ALA A 1 82 ? -56.808 12.917 52.873 1.00 45.88 82 ALA A C 1
ATOM 626 O O . ALA A 1 82 ? -57.692 12.135 52.533 1.00 45.88 82 ALA A O 1
ATOM 627 N N . ARG A 1 83 ? -56.305 13.806 52.011 1.00 44.53 83 ARG A N 1
ATOM 628 C CA . ARG A 1 83 ? -56.419 13.679 50.565 1.00 44.53 83 ARG A CA 1
ATOM 629 C C . ARG A 1 83 ? -55.765 12.354 50.239 1.00 44.53 83 ARG A C 1
ATOM 631 O O . ARG A 1 83 ? -54.559 12.210 50.441 1.00 44.53 83 ARG A O 1
ATOM 638 N N . ALA A 1 84 ? -56.582 11.401 49.792 1.00 44.19 84 ALA A N 1
ATOM 639 C CA . ALA A 1 84 ? -56.152 10.074 49.388 1.00 44.19 84 ALA A CA 1
ATOM 640 C C . ALA A 1 84 ? -54.862 10.190 48.567 1.00 44.19 84 ALA A C 1
ATOM 642 O O . ALA A 1 84 ? -54.843 10.736 47.462 1.00 44.19 84 ALA A O 1
ATOM 643 N N . THR A 1 85 ? -53.755 9.747 49.155 1.00 49.72 85 THR A N 1
ATOM 644 C CA . THR A 1 85 ? -52.477 9.687 48.464 1.00 49.72 85 THR A CA 1
ATOM 645 C C . THR A 1 85 ? -52.601 8.612 47.385 1.00 49.72 85 THR A C 1
ATOM 647 O O . THR A 1 85 ? -53.021 7.495 47.696 1.00 49.72 85 THR A O 1
ATOM 650 N N . PRO A 1 86 ? -52.273 8.902 46.110 1.00 51.59 86 PRO A N 1
ATOM 651 C CA . PRO A 1 86 ? -52.239 7.855 45.098 1.00 51.59 86 PRO A CA 1
ATOM 652 C C . PRO A 1 86 ? -51.264 6.759 45.560 1.00 51.59 86 PRO A C 1
ATOM 654 O O . PRO A 1 86 ? -50.227 7.082 46.156 1.00 51.59 86 PRO A O 1
ATOM 657 N N . PRO A 1 87 ? -51.579 5.470 45.338 1.00 50.41 87 PRO A N 1
ATOM 658 C CA . PRO A 1 87 ? -50.809 4.369 45.896 1.00 50.41 87 PRO A CA 1
ATOM 659 C C . PRO A 1 87 ? -49.343 4.480 45.475 1.00 50.41 87 PRO A C 1
ATOM 661 O O . PRO A 1 87 ? -49.025 4.687 44.306 1.00 50.41 87 PRO A O 1
ATOM 664 N N . ALA A 1 88 ? -48.432 4.297 46.430 1.00 55.16 88 ALA A N 1
ATOM 665 C CA . ALA A 1 88 ? -46.981 4.364 46.231 1.00 55.16 88 ALA A CA 1
ATOM 666 C C . ALA A 1 88 ? -46.405 3.245 45.323 1.00 55.16 88 ALA A C 1
ATOM 668 O O . ALA A 1 88 ? -45.186 3.129 45.187 1.00 55.16 88 ALA A O 1
ATOM 669 N N . GLY A 1 89 ? -47.264 2.414 44.720 1.00 61.62 89 GLY A N 1
ATOM 670 C CA . GLY A 1 89 ? -46.923 1.210 43.958 1.00 61.62 89 GLY A CA 1
ATOM 671 C C . GLY A 1 89 ? -46.056 1.440 42.712 1.00 61.62 89 GLY A C 1
ATOM 672 O O . GLY A 1 89 ? -44.963 0.880 42.651 1.00 61.62 89 GLY A O 1
ATOM 673 N N . PRO A 1 90 ? -46.457 2.275 41.731 1.00 70.75 90 PRO A N 1
ATOM 674 C CA . PRO A 1 90 ? -45.768 2.328 40.441 1.00 70.75 90 PRO A CA 1
ATOM 675 C C . PRO A 1 90 ? -44.356 2.923 40.535 1.00 70.75 90 PRO A C 1
ATOM 677 O O . PRO A 1 90 ? -43.454 2.473 39.840 1.00 70.75 90 PRO A O 1
ATOM 680 N N . ARG A 1 91 ? -44.110 3.880 41.442 1.00 72.38 91 ARG A N 1
ATOM 681 C CA . ARG A 1 91 ? -42.784 4.517 41.589 1.00 72.38 91 ARG A CA 1
ATOM 682 C C . ARG A 1 91 ? -41.741 3.591 42.209 1.00 72.38 91 ARG A C 1
ATOM 684 O O . ARG A 1 91 ? -40.598 3.578 41.759 1.00 72.38 91 ARG A O 1
ATOM 691 N N . LYS A 1 92 ? -42.136 2.796 43.209 1.00 77.44 92 LYS A N 1
ATOM 692 C CA . LYS A 1 92 ? -41.254 1.794 43.827 1.00 77.44 92 LYS A CA 1
ATOM 693 C C . LYS A 1 92 ? -40.937 0.656 42.856 1.00 77.44 92 LYS A C 1
ATOM 695 O O . LYS A 1 92 ? -39.799 0.202 42.823 1.00 77.44 92 LYS A O 1
ATOM 700 N N . ILE A 1 93 ? -41.906 0.262 42.024 1.00 81.75 93 ILE A N 1
ATOM 701 C CA . ILE A 1 93 ? -41.699 -0.708 40.940 1.00 81.75 93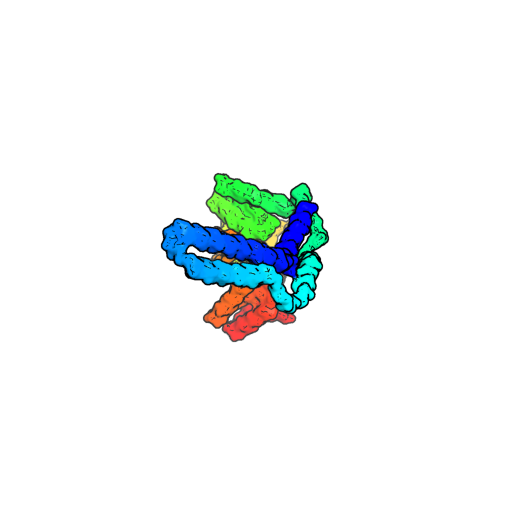 ILE A CA 1
ATOM 702 C C . ILE A 1 93 ? -40.719 -0.148 39.901 1.00 81.75 93 ILE A C 1
ATOM 704 O O . ILE A 1 93 ? -39.746 -0.820 39.581 1.00 81.75 93 ILE A O 1
ATOM 708 N N . CYS A 1 94 ? -40.893 1.097 39.440 1.00 82.12 94 CYS A N 1
ATOM 709 C CA . CYS A 1 94 ? -39.947 1.723 38.509 1.00 82.12 94 CYS A CA 1
ATOM 710 C C . CYS A 1 94 ? -38.522 1.794 39.078 1.00 82.12 94 CYS A C 1
ATOM 712 O O . CYS A 1 94 ? -37.566 1.490 38.369 1.00 82.12 94 CYS A O 1
ATOM 714 N N . ALA A 1 95 ? -38.363 2.149 40.357 1.00 82.94 95 ALA A N 1
ATOM 715 C CA . ALA A 1 95 ? -37.048 2.164 40.991 1.00 82.94 95 ALA A CA 1
ATOM 716 C C . ALA A 1 95 ? -36.426 0.759 41.075 1.00 82.94 95 ALA A C 1
ATOM 718 O O . ALA A 1 95 ? -35.247 0.600 40.768 1.00 82.94 95 ALA A O 1
ATOM 719 N N . ALA A 1 96 ? -37.213 -0.265 41.424 1.00 83.88 96 ALA A N 1
ATOM 720 C CA . ALA A 1 96 ? -36.752 -1.654 41.446 1.00 83.88 96 ALA A CA 1
ATOM 721 C C . ALA A 1 96 ? -36.331 -2.146 40.050 1.00 83.88 96 ALA A C 1
ATOM 723 O O . ALA A 1 96 ? -35.282 -2.774 39.909 1.00 83.88 96 ALA A O 1
ATOM 724 N N . VAL A 1 97 ? -37.100 -1.798 39.012 1.00 87.38 97 VAL A N 1
ATOM 725 C CA . VAL A 1 97 ? -36.752 -2.093 37.615 1.00 87.38 97 VAL A CA 1
ATOM 726 C C . VAL A 1 97 ? -35.433 -1.421 37.239 1.00 87.38 97 VAL A C 1
ATOM 728 O O . VAL A 1 97 ? -34.572 -2.086 36.681 1.00 87.38 97 VAL A O 1
ATOM 731 N N . ILE A 1 98 ? -35.212 -0.151 37.588 1.00 87.25 98 ILE A N 1
ATOM 732 C CA . ILE A 1 98 ? -33.948 0.543 37.285 1.00 87.25 98 ILE A CA 1
ATOM 733 C C . ILE A 1 98 ? -32.758 -0.116 37.999 1.00 87.25 98 ILE A C 1
ATOM 735 O O . ILE A 1 98 ? -31.727 -0.337 37.371 1.00 87.25 98 ILE A O 1
ATOM 739 N N . ILE A 1 99 ? -32.896 -0.469 39.281 1.00 88.56 99 ILE A N 1
ATOM 740 C CA . ILE A 1 99 ? -31.816 -1.083 40.078 1.00 88.56 99 ILE A CA 1
ATOM 741 C C . ILE A 1 99 ? -31.360 -2.420 39.485 1.00 88.56 99 ILE A C 1
ATOM 743 O O . ILE A 1 99 ? -30.168 -2.717 39.499 1.00 88.56 99 ILE A O 1
ATOM 747 N N . VAL A 1 100 ? -32.293 -3.223 38.971 1.00 89.69 100 VAL A N 1
ATOM 748 C CA . VAL A 1 100 ? -32.005 -4.580 38.482 1.00 89.69 100 VAL A CA 1
ATOM 749 C C . VAL A 1 100 ? -31.718 -4.593 36.985 1.00 89.69 100 VAL A C 1
ATOM 751 O O . VAL A 1 100 ? -30.742 -5.190 36.533 1.00 89.69 100 VAL A O 1
ATOM 754 N N . PHE A 1 101 ? -32.559 -3.929 36.200 1.00 92.19 101 PHE A N 1
ATOM 755 C CA . PHE A 1 101 ? -32.516 -4.012 34.748 1.00 92.19 101 PHE A CA 1
ATOM 756 C C . PHE A 1 101 ? -31.365 -3.197 34.161 1.00 92.19 101 PHE A C 1
ATOM 758 O O . PHE A 1 101 ? -30.764 -3.634 33.186 1.00 92.19 101 PHE A O 1
ATOM 765 N N . LEU A 1 102 ? -31.006 -2.051 34.754 1.00 89.56 102 LEU A N 1
ATOM 766 C CA . LEU A 1 102 ? -29.938 -1.202 34.217 1.00 89.56 102 LEU A CA 1
ATOM 767 C C . LEU A 1 102 ? -28.557 -1.892 34.260 1.00 89.56 102 LEU A C 1
ATOM 769 O O . LEU A 1 102 ? -27.900 -1.931 33.217 1.00 89.56 102 LEU A O 1
ATOM 773 N N . PRO A 1 103 ? -28.110 -2.502 35.380 1.00 91.38 103 PRO A N 1
ATOM 774 C CA . PRO A 1 103 ? -26.845 -3.237 35.401 1.00 91.38 103 PRO A CA 1
ATOM 775 C C . PRO A 1 103 ? -26.875 -4.487 34.516 1.00 91.38 103 PRO A C 1
ATOM 777 O O . PRO A 1 103 ? -25.906 -4.758 33.812 1.00 91.38 103 PRO A O 1
ATOM 780 N N . LEU A 1 104 ? -27.990 -5.231 34.506 1.00 93.88 104 LEU A N 1
ATOM 781 C CA . LEU A 1 104 ? -28.137 -6.424 33.663 1.00 93.88 104 LEU A CA 1
ATOM 782 C C . LEU A 1 104 ? -28.077 -6.080 32.174 1.00 93.88 104 LEU A C 1
ATOM 784 O O . LEU A 1 104 ? -27.366 -6.745 31.425 1.00 93.88 104 LEU A O 1
ATOM 788 N N . ALA A 1 105 ? -28.768 -5.021 31.749 1.00 91.38 105 ALA A N 1
ATOM 789 C CA . ALA A 1 105 ? -28.718 -4.536 30.377 1.00 91.38 105 ALA A CA 1
ATOM 790 C C . ALA A 1 105 ? -27.302 -4.085 29.996 1.00 91.38 105 ALA A C 1
ATOM 792 O O . ALA A 1 105 ? -26.837 -4.411 28.909 1.00 91.38 105 ALA A O 1
ATOM 793 N N . ALA A 1 106 ? -26.584 -3.401 30.893 1.00 88.31 106 ALA A N 1
ATOM 794 C CA . ALA A 1 106 ? -25.199 -2.999 30.651 1.00 88.31 106 ALA A CA 1
ATOM 795 C C . ALA A 1 106 ? -24.268 -4.210 30.463 1.00 88.31 106 ALA A C 1
ATOM 797 O O . ALA A 1 106 ? -23.493 -4.247 29.506 1.00 88.31 106 ALA A O 1
ATOM 798 N N . VAL A 1 107 ? -24.378 -5.226 31.328 1.00 89.12 107 VAL A N 1
ATOM 799 C CA . VAL A 1 107 ? -23.614 -6.479 31.205 1.00 89.12 107 VAL A CA 1
ATOM 800 C C . VAL A 1 107 ? -23.975 -7.216 29.914 1.00 89.12 107 VAL A C 1
ATOM 802 O O . VAL A 1 107 ? -23.082 -7.677 29.209 1.00 89.12 107 VAL A O 1
ATOM 805 N N . PHE A 1 108 ? -25.261 -7.291 29.568 1.00 92.69 108 PHE A N 1
ATOM 806 C CA . PHE A 1 108 ? -25.733 -7.932 28.341 1.00 92.69 108 PHE A CA 1
ATOM 807 C C . PHE A 1 108 ? -25.213 -7.228 27.080 1.00 92.69 108 PHE A C 1
ATOM 809 O O . PHE A 1 108 ? -24.677 -7.879 26.186 1.00 92.69 108 PHE A O 1
ATOM 816 N N . ILE A 1 109 ? -25.296 -5.896 27.023 1.00 92.62 109 ILE A N 1
ATOM 817 C CA . ILE A 1 109 ? -24.766 -5.102 25.906 1.00 92.62 109 ILE A CA 1
ATOM 818 C C . ILE A 1 109 ? -23.248 -5.278 25.801 1.00 92.62 109 ILE A C 1
ATOM 820 O O . ILE A 1 109 ? -22.733 -5.463 24.701 1.00 92.62 109 ILE A O 1
ATOM 824 N N . TYR A 1 110 ? -22.528 -5.277 26.928 1.00 85.75 110 TYR A N 1
ATOM 825 C CA . TYR A 1 110 ? -21.088 -5.535 26.936 1.00 85.75 110 TYR A CA 1
ATOM 826 C C . TYR A 1 110 ? -20.748 -6.954 26.466 1.00 85.75 110 TYR A C 1
ATOM 828 O O . TYR A 1 110 ? -19.762 -7.140 25.761 1.00 85.75 110 TYR A O 1
ATOM 836 N N . ALA A 1 111 ? -21.563 -7.954 26.799 1.00 87.75 111 ALA A N 1
ATOM 837 C CA . ALA A 1 111 ? -21.372 -9.313 26.306 1.00 87.75 111 ALA A CA 1
ATOM 838 C C . ALA A 1 111 ? -21.617 -9.430 24.790 1.00 87.75 111 ALA A C 1
ATOM 840 O O . ALA A 1 111 ? -20.955 -10.231 24.137 1.00 87.75 111 ALA A O 1
ATOM 841 N N . MET A 1 112 ? -22.535 -8.632 24.230 1.00 89.62 112 MET A N 1
ATOM 842 C CA . MET A 1 112 ? -22.843 -8.644 22.796 1.00 89.62 112 MET A CA 1
ATOM 843 C C . MET A 1 112 ? -21.870 -7.818 21.940 1.00 89.62 112 MET A C 1
ATOM 845 O O . MET A 1 112 ? -21.517 -8.250 20.846 1.00 89.62 112 MET A O 1
ATOM 849 N N . LEU A 1 113 ? -21.468 -6.627 22.399 1.00 89.50 113 LEU A N 1
ATOM 850 C CA . LEU A 1 113 ? -20.626 -5.692 21.630 1.00 89.50 113 LEU A CA 1
ATOM 851 C C . LEU A 1 113 ? -19.156 -5.689 22.072 1.00 89.50 113 LEU A C 1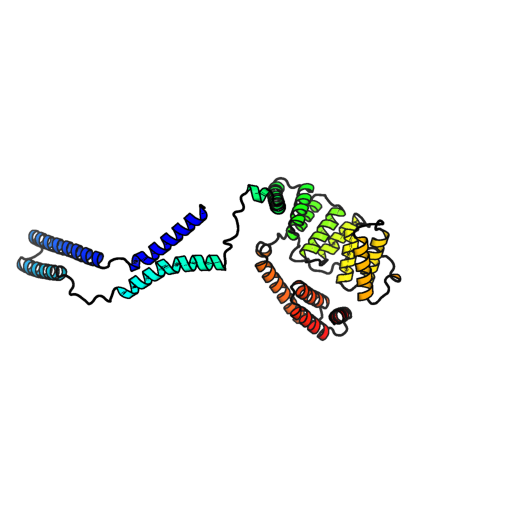
ATOM 853 O O . LEU A 1 113 ? -18.288 -5.239 21.325 1.00 89.50 113 LEU A O 1
ATOM 857 N N . GLY A 1 114 ? -18.879 -6.100 23.307 1.00 84.12 114 GLY A N 1
ATOM 858 C CA . GLY A 1 114 ? -17.550 -6.048 23.902 1.00 84.12 114 GLY A CA 1
ATOM 859 C C . GLY A 1 114 ? -16.706 -7.282 23.598 1.00 84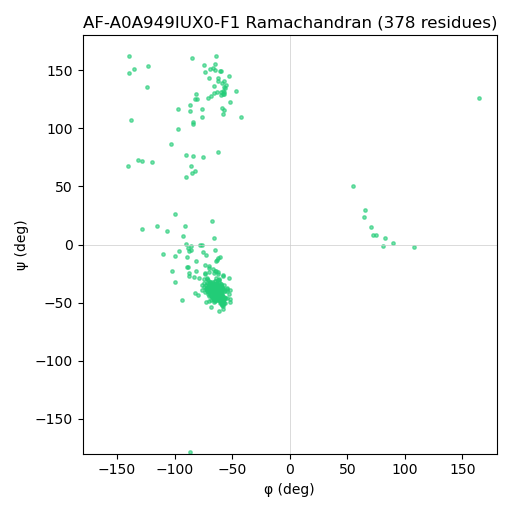.12 114 GLY A C 1
ATOM 860 O O . GLY A 1 114 ? -17.121 -8.219 22.922 1.00 84.12 114 GLY A O 1
ATOM 861 N N . ALA A 1 115 ? -15.491 -7.288 24.144 1.00 83.56 115 ALA A N 1
ATOM 862 C CA . ALA A 1 115 ? -14.555 -8.399 24.021 1.00 83.56 115 ALA A CA 1
ATOM 863 C C . ALA A 1 115 ? -14.209 -8.965 25.412 1.00 83.56 115 ALA A C 1
ATOM 865 O O . ALA A 1 115 ? -13.096 -8.768 25.899 1.00 83.56 115 ALA A O 1
ATOM 866 N N . PRO A 1 116 ? -15.150 -9.658 26.085 1.00 79.38 116 PRO A N 1
ATOM 867 C CA . PRO A 1 116 ? -14.964 -10.133 27.460 1.00 79.38 116 PRO A CA 1
ATOM 868 C C . PRO A 1 116 ? -13.817 -11.142 27.611 1.00 79.38 116 PRO A C 1
ATOM 870 O O . PRO A 1 116 ? -13.243 -11.256 28.688 1.00 79.38 116 PRO A O 1
ATOM 873 N N . GLY A 1 117 ? -13.474 -11.859 26.537 1.00 77.44 117 GLY A N 1
ATOM 874 C CA . GLY A 1 117 ? -12.376 -12.824 26.514 1.00 77.44 117 GLY A CA 1
ATOM 875 C C . GLY A 1 117 ? -11.016 -12.246 26.120 1.00 77.44 117 GLY A C 1
ATOM 876 O O . GLY A 1 117 ? -10.066 -13.017 26.024 1.00 77.44 117 GLY A O 1
ATOM 877 N N . LEU A 1 118 ? -10.899 -10.939 25.843 1.00 78.44 118 LEU A N 1
ATOM 878 C CA . LEU A 1 118 ? -9.617 -10.352 25.452 1.00 78.44 118 LEU A CA 1
ATOM 879 C C . LEU A 1 118 ? -8.719 -10.198 26.696 1.00 78.44 118 LEU A C 1
ATOM 881 O O . LEU A 1 118 ? -9.072 -9.438 27.599 1.00 78.44 118 LEU A O 1
ATOM 885 N N . PRO A 1 119 ? -7.567 -10.886 26.772 1.00 73.88 119 PRO A N 1
ATOM 886 C CA . PRO A 1 119 ? -6.650 -10.720 27.892 1.00 73.88 119 PRO A CA 1
ATOM 887 C C . PRO A 1 119 ? -5.982 -9.340 27.862 1.00 73.88 119 PRO A C 1
ATOM 889 O O . PRO A 1 119 ? -5.744 -8.765 26.795 1.00 73.88 119 PRO A O 1
ATOM 892 N N . ASP A 1 120 ? -5.623 -8.827 29.041 1.00 72.25 120 ASP A N 1
ATOM 893 C CA . ASP A 1 120 ? -4.845 -7.594 29.160 1.00 72.25 120 ASP A CA 1
ATOM 894 C C . ASP A 1 120 ? -3.516 -7.728 28.391 1.00 72.25 120 ASP A C 1
ATOM 896 O O . ASP A 1 120 ? -2.804 -8.727 28.506 1.00 72.25 120 ASP A O 1
ATOM 900 N N . ALA A 1 121 ? -3.145 -6.697 27.626 1.00 75.50 121 ALA A N 1
ATOM 901 C CA . ALA A 1 121 ? -1.871 -6.637 26.907 1.00 75.50 121 ALA A CA 1
ATOM 902 C C . ALA A 1 121 ? -0.884 -5.708 27.647 1.00 75.50 121 ALA A C 1
ATOM 904 O O . ALA A 1 121 ? -0.824 -4.513 27.321 1.00 75.50 121 ALA A O 1
ATOM 905 N N . PRO A 1 122 ? -0.115 -6.194 28.644 1.00 82.62 122 PRO A N 1
ATOM 906 C CA . PRO A 1 122 ? 0.849 -5.376 29.376 1.00 82.62 122 PRO A CA 1
ATOM 907 C C . PRO A 1 122 ? 1.977 -4.892 28.458 1.00 82.62 122 PRO A C 1
ATOM 909 O O . PRO A 1 122 ? 2.298 -5.528 27.453 1.00 82.62 122 PRO A O 1
ATOM 912 N N . TYR A 1 123 ? 2.615 -3.773 28.812 1.00 79.19 123 TYR A N 1
ATOM 913 C CA . TYR A 1 123 ? 3.664 -3.153 27.990 1.00 79.19 123 TYR A CA 1
ATOM 914 C C . TYR A 1 123 ? 4.784 -4.140 27.607 1.00 79.19 123 TYR A C 1
ATOM 916 O O . TYR A 1 123 ? 5.170 -4.218 26.443 1.00 79.19 123 TYR A O 1
ATOM 924 N N . ALA A 1 124 ? 5.224 -4.977 28.553 1.00 81.56 124 ALA A N 1
ATOM 925 C CA . ALA A 1 124 ? 6.234 -6.011 28.313 1.00 81.56 124 ALA A CA 1
ATOM 926 C C . ALA A 1 124 ? 5.823 -7.037 27.237 1.00 81.56 124 ALA A C 1
ATOM 928 O O . ALA A 1 124 ? 6.668 -7.500 26.474 1.00 81.56 124 ALA A O 1
ATOM 929 N N . ALA A 1 125 ? 4.532 -7.373 27.134 1.00 79.12 125 ALA A N 1
ATOM 930 C CA . ALA A 1 125 ? 4.025 -8.260 26.088 1.00 79.12 125 ALA A CA 1
ATOM 931 C C . ALA A 1 125 ? 3.967 -7.553 24.723 1.00 79.12 125 ALA A C 1
ATOM 933 O O . ALA A 1 125 ? 4.303 -8.155 23.705 1.00 79.12 125 ALA A O 1
ATOM 934 N N . ARG A 1 126 ? 3.623 -6.257 24.687 1.00 78.88 126 ARG A N 1
ATOM 935 C CA . ARG A 1 126 ? 3.625 -5.458 23.445 1.00 78.88 126 ARG A CA 1
ATOM 936 C C . ARG A 1 126 ? 5.029 -5.287 22.872 1.00 78.88 126 ARG A C 1
ATOM 938 O O . ARG A 1 126 ? 5.188 -5.319 21.659 1.00 78.88 126 ARG A O 1
ATOM 945 N N . MET A 1 127 ? 6.047 -5.199 23.726 1.00 82.00 127 MET A N 1
ATOM 946 C CA . MET A 1 127 ? 7.454 -5.136 23.308 1.00 82.00 127 MET A CA 1
ATOM 947 C C . MET A 1 127 ? 7.946 -6.399 22.587 1.00 82.00 127 MET A C 1
ATOM 949 O O . MET A 1 127 ? 8.987 -6.354 21.944 1.00 82.00 127 MET A O 1
ATOM 953 N N . LYS A 1 128 ? 7.208 -7.514 22.651 1.00 86.38 128 LYS A N 1
ATOM 954 C CA . LYS A 1 128 ? 7.495 -8.721 21.859 1.00 86.38 128 LYS A CA 1
ATOM 955 C C . LYS A 1 128 ? 6.809 -8.713 20.491 1.00 86.38 128 LYS A C 1
ATOM 957 O O . LYS A 1 128 ? 7.107 -9.567 19.665 1.00 86.38 128 LYS A O 1
ATOM 962 N N . ASN A 1 129 ? 5.886 -7.781 20.245 1.00 86.75 129 ASN A N 1
ATOM 963 C CA . ASN A 1 129 ? 5.157 -7.679 18.987 1.00 86.75 129 ASN A CA 1
ATOM 964 C C . ASN A 1 129 ? 5.958 -6.824 17.980 1.00 86.75 129 ASN A C 1
ATOM 966 O O . ASN A 1 129 ? 6.101 -5.616 18.198 1.00 86.75 129 ASN A O 1
ATOM 970 N N . PRO A 1 130 ? 6.430 -7.393 16.852 1.00 89.62 130 PRO A N 1
ATOM 971 C CA . PRO A 1 130 ? 7.231 -6.655 15.874 1.00 89.62 130 PRO A CA 1
ATOM 972 C C . PRO A 1 130 ? 6.521 -5.421 15.308 1.00 89.62 130 PRO A C 1
ATOM 974 O O . PRO A 1 130 ? 7.139 -4.375 15.128 1.00 89.62 130 PRO A O 1
ATOM 977 N N . ARG A 1 131 ? 5.203 -5.502 15.083 1.00 89.25 131 ARG A N 1
ATOM 978 C CA . ARG A 1 131 ? 4.410 -4.383 14.556 1.00 89.25 131 ARG A CA 1
ATOM 979 C C . ARG A 1 131 ? 4.344 -3.226 15.554 1.00 89.25 131 ARG A C 1
ATOM 981 O O . ARG A 1 131 ? 4.446 -2.071 15.153 1.00 89.25 131 ARG A O 1
ATOM 988 N N . PHE A 1 132 ? 4.222 -3.524 16.849 1.00 88.88 132 PHE A N 1
ATOM 989 C CA . PHE A 1 132 ? 4.256 -2.505 17.904 1.00 88.88 132 PHE A CA 1
ATOM 990 C C . PHE A 1 132 ? 5.633 -1.835 18.008 1.00 88.88 132 PHE A C 1
ATOM 992 O O . PHE A 1 132 ? 5.716 -0.614 18.154 1.00 88.88 132 PHE A O 1
ATOM 999 N N . LEU A 1 133 ? 6.712 -2.613 17.882 1.00 92.88 133 LEU A N 1
ATOM 1000 C CA . LEU A 1 133 ? 8.075 -2.080 17.870 1.00 92.88 133 LEU A CA 1
ATOM 1001 C C . LEU A 1 133 ? 8.305 -1.145 16.677 1.00 92.88 133 LEU A C 1
ATOM 1003 O O . LEU A 1 133 ? 8.804 -0.037 16.865 1.00 92.88 133 LEU A O 1
ATOM 1007 N N . LEU A 1 134 ? 7.884 -1.550 15.475 1.00 94.12 134 LEU A N 1
ATOM 1008 C CA . LEU A 1 134 ? 7.968 -0.724 14.268 1.00 94.12 134 LEU A CA 1
ATOM 1009 C C . LEU A 1 134 ? 7.152 0.567 14.399 1.00 94.12 134 LEU A C 1
ATOM 1011 O O . LEU A 1 134 ? 7.666 1.637 14.091 1.00 94.12 134 LEU A O 1
ATOM 1015 N N . ALA A 1 135 ? 5.919 0.498 14.908 1.00 92.50 135 ALA A N 1
ATOM 1016 C CA . ALA A 1 135 ? 5.090 1.685 15.132 1.00 92.50 135 ALA A CA 1
ATOM 1017 C C . ALA A 1 135 ? 5.738 2.659 16.132 1.00 92.50 135 ALA A C 1
ATOM 1019 O O . ALA A 1 135 ? 5.773 3.866 15.902 1.00 92.50 135 ALA A O 1
ATOM 1020 N N . THR A 1 136 ? 6.321 2.127 17.209 1.00 92.56 136 THR A N 1
ATOM 1021 C CA . THR A 1 136 ? 7.054 2.924 18.203 1.00 92.56 136 THR A CA 1
ATOM 1022 C C . THR A 1 136 ? 8.304 3.571 17.596 1.00 92.56 136 THR A C 1
ATOM 1024 O O . THR A 1 136 ? 8.595 4.738 17.857 1.00 92.56 136 THR A O 1
ATOM 1027 N N . ALA A 1 137 ? 9.047 2.829 16.769 1.00 94.31 137 ALA A N 1
ATOM 1028 C CA . ALA A 1 137 ? 10.216 3.340 16.061 1.00 94.31 137 ALA A CA 1
ATOM 1029 C C . ALA A 1 137 ? 9.839 4.439 15.056 1.00 94.31 137 ALA A C 1
ATOM 1031 O O . ALA A 1 137 ? 10.512 5.467 15.009 1.00 94.31 137 ALA A O 1
ATOM 1032 N N . ALA A 1 138 ? 8.744 4.253 14.311 1.00 95.00 138 ALA A N 1
ATOM 1033 C CA . ALA A 1 138 ? 8.200 5.249 13.393 1.00 95.00 138 ALA A CA 1
ATOM 1034 C C . ALA A 1 138 ? 7.876 6.555 14.127 1.00 95.00 138 ALA A C 1
ATOM 1036 O O . ALA A 1 138 ? 8.318 7.614 13.698 1.00 95.00 138 ALA A O 1
ATOM 1037 N N . GLN A 1 139 ? 7.176 6.479 15.265 1.00 93.56 139 GLN A N 1
ATOM 1038 C CA . GLN A 1 139 ? 6.818 7.662 16.047 1.00 93.56 139 GLN A CA 1
ATOM 1039 C C . GLN A 1 139 ? 8.056 8.433 16.527 1.00 93.56 139 GLN A C 1
ATOM 1041 O O . GLN A 1 139 ? 8.167 9.633 16.291 1.00 93.56 139 GLN A O 1
ATOM 1046 N N . ARG A 1 140 ? 9.022 7.742 17.147 1.00 94.06 140 ARG A N 1
ATOM 1047 C CA . ARG A 1 140 ? 10.265 8.378 17.620 1.00 94.06 140 ARG A CA 1
ATOM 1048 C C . ARG A 1 140 ? 11.061 9.004 16.476 1.00 94.06 140 ARG A C 1
ATOM 1050 O O . ARG A 1 140 ? 11.700 10.039 16.654 1.00 94.06 140 ARG A O 1
ATOM 1057 N N . LEU A 1 141 ? 11.065 8.356 15.311 1.00 95.31 141 LEU A N 1
ATOM 1058 C CA . LEU A 1 141 ? 11.772 8.856 14.141 1.00 95.31 141 LEU A CA 1
ATOM 1059 C C . LEU A 1 141 ? 11.067 10.073 13.531 1.00 95.31 141 LEU A C 1
ATOM 1061 O O . LEU A 1 141 ? 11.760 11.012 13.153 1.00 95.31 141 LEU A O 1
ATOM 1065 N N . ASP A 1 142 ? 9.732 10.100 13.490 1.00 93.50 142 ASP A N 1
ATOM 1066 C CA . ASP A 1 142 ? 8.970 11.281 13.064 1.00 93.50 142 ASP A CA 1
ATOM 1067 C C . ASP A 1 142 ? 9.271 12.482 13.971 1.00 93.50 142 ASP A C 1
ATOM 1069 O O . ASP A 1 142 ? 9.670 13.533 13.474 1.00 93.50 142 ASP A O 1
ATOM 1073 N N . GLU A 1 143 ? 9.202 12.306 15.296 1.00 94.81 143 GLU A N 1
ATOM 1074 C CA . GLU A 1 143 ? 9.546 13.346 16.281 1.00 94.81 143 GLU A CA 1
ATOM 1075 C C . GLU A 1 143 ? 10.976 13.873 16.075 1.00 94.81 143 GLU A C 1
ATOM 1077 O O . GLU A 1 143 ? 11.208 15.082 16.017 1.00 94.81 143 GLU A O 1
ATOM 1082 N N . LYS A 1 144 ? 11.949 12.974 15.882 1.00 95.81 144 LYS A N 1
ATOM 1083 C CA . LYS A 1 144 ? 13.340 13.362 15.615 1.00 95.81 144 LYS A CA 1
ATOM 1084 C C . LYS A 1 144 ? 13.498 14.098 14.282 1.00 95.81 144 LYS A C 1
ATOM 1086 O O . LYS A 1 144 ? 14.286 15.033 14.193 1.00 95.81 144 LYS A O 1
ATOM 1091 N N . LEU A 1 145 ? 12.776 13.697 13.239 1.00 95.75 145 LEU A N 1
ATOM 1092 C CA . LEU A 1 145 ? 12.851 14.325 11.917 1.00 95.75 145 LEU A CA 1
ATOM 1093 C C . LEU A 1 145 ? 12.171 15.692 11.856 1.00 95.75 145 LEU A C 1
ATOM 1095 O O . LEU A 1 145 ? 12.447 16.450 10.926 1.00 95.75 145 LEU A O 1
ATOM 1099 N N . GLN A 1 146 ? 11.307 16.018 12.819 1.00 92.62 146 GLN A N 1
ATOM 1100 C CA . GLN A 1 146 ? 10.756 17.365 12.960 1.00 92.62 146 GLN A CA 1
ATOM 1101 C C . GLN A 1 146 ? 11.825 18.371 13.409 1.00 92.62 146 GLN A C 1
ATOM 1103 O O . GLN A 1 146 ? 11.794 19.516 12.968 1.00 92.62 146 GLN A O 1
ATOM 1108 N N . THR A 1 147 ? 12.792 17.949 14.230 1.00 95.31 147 THR A N 1
ATOM 1109 C CA . THR A 1 147 ? 13.862 18.822 14.751 1.00 95.31 147 THR A CA 1
ATOM 1110 C C . THR A 1 147 ? 15.182 18.684 13.991 1.00 95.31 147 THR A C 1
ATOM 1112 O O . THR A 1 147 ? 15.900 19.666 13.828 1.00 95.31 147 THR A O 1
ATOM 1115 N N . ALA A 1 148 ? 15.496 17.492 13.480 1.00 95.50 148 ALA A N 1
ATOM 1116 C CA . ALA A 1 148 ? 16.729 17.186 12.756 1.00 95.50 148 ALA A CA 1
ATOM 1117 C C . ALA A 1 148 ? 16.436 16.427 11.442 1.00 95.50 148 ALA A C 1
ATOM 1119 O O . ALA A 1 148 ? 16.676 15.215 11.342 1.00 95.50 148 ALA A O 1
ATOM 1120 N N . PRO A 1 149 ? 15.895 17.108 10.414 1.00 95.44 149 PRO A N 1
ATOM 1121 C CA . PRO A 1 149 ? 15.521 16.475 9.153 1.00 95.44 149 PRO A CA 1
ATOM 1122 C C . PRO A 1 149 ? 16.757 16.063 8.341 1.00 95.44 149 PRO A C 1
ATOM 1124 O O . PRO A 1 149 ? 17.594 16.892 7.999 1.00 95.44 149 PRO A O 1
ATOM 1127 N N . THR A 1 150 ? 16.837 14.792 7.946 1.00 96.69 150 THR A N 1
ATOM 1128 C CA . THR A 1 150 ? 17.917 14.260 7.092 1.00 96.69 150 THR A CA 1
ATOM 1129 C C . THR A 1 150 ? 17.342 13.363 6.001 1.00 96.69 150 THR A C 1
ATOM 1131 O O . THR A 1 150 ? 16.298 12.743 6.213 1.00 96.69 150 THR A O 1
ATOM 1134 N N . ALA A 1 151 ? 18.011 13.271 4.846 1.00 96.00 151 ALA A N 1
ATOM 1135 C CA . ALA A 1 151 ? 17.584 12.379 3.764 1.00 96.00 151 ALA A CA 1
ATOM 1136 C C . ALA A 1 151 ? 17.510 10.916 4.246 1.00 96.00 151 ALA A C 1
ATOM 1138 O O . ALA A 1 151 ? 16.435 10.315 4.217 1.00 96.00 151 ALA A O 1
ATOM 1139 N N . ALA A 1 152 ? 18.589 10.424 4.867 1.00 96.00 152 ALA A N 1
ATOM 1140 C CA . ALA A 1 152 ? 18.678 9.045 5.354 1.00 96.00 152 ALA A CA 1
ATOM 1141 C C . ALA A 1 152 ? 17.680 8.739 6.471 1.00 96.00 152 ALA A C 1
ATOM 1143 O O . ALA A 1 152 ? 17.209 7.611 6.623 1.00 96.00 152 ALA A O 1
ATOM 1144 N N . GLY A 1 153 ? 17.352 9.743 7.286 1.00 96.56 153 GLY A N 1
ATOM 1145 C CA . GLY A 1 153 ? 16.314 9.607 8.292 1.00 96.56 153 GLY A CA 1
ATOM 1146 C C . GLY A 1 153 ? 14.922 9.478 7.667 1.00 96.56 153 GLY A C 1
ATOM 1147 O O . GLY A 1 153 ? 14.182 8.581 8.064 1.00 96.56 153 GLY A O 1
ATOM 1148 N N . TYR A 1 154 ? 14.585 10.285 6.655 1.00 96.69 154 TYR A N 1
ATOM 1149 C CA . TYR A 1 154 ? 13.319 10.141 5.927 1.00 96.69 154 TYR A CA 1
ATOM 1150 C C . TYR A 1 154 ? 13.224 8.833 5.137 1.00 96.69 154 TYR A C 1
ATOM 1152 O O . TYR A 1 154 ? 12.146 8.247 5.124 1.00 96.69 154 TYR A O 1
ATOM 1160 N N . ARG A 1 155 ? 14.321 8.342 4.543 1.00 97.25 155 ARG A N 1
ATOM 1161 C CA . ARG A 1 155 ? 14.359 7.019 3.897 1.00 97.25 155 ARG A CA 1
ATOM 1162 C C . ARG A 1 155 ? 13.998 5.916 4.889 1.00 97.25 155 ARG A C 1
ATOM 1164 O O . ARG A 1 155 ? 13.014 5.218 4.690 1.00 97.25 155 ARG A O 1
ATOM 1171 N N . ARG A 1 156 ? 14.710 5.838 6.021 1.00 97.19 156 ARG A N 1
ATOM 1172 C CA . ARG A 1 156 ? 14.413 4.845 7.070 1.00 97.19 156 ARG A CA 1
ATOM 1173 C C . ARG A 1 156 ? 12.986 4.960 7.601 1.00 97.19 156 ARG A C 1
ATOM 1175 O O . ARG A 1 156 ? 12.349 3.952 7.887 1.00 97.19 156 ARG A O 1
ATOM 1182 N N . PHE A 1 157 ? 12.483 6.184 7.746 1.00 97.25 157 PHE A N 1
ATOM 1183 C CA . PHE A 1 157 ? 11.101 6.409 8.154 1.00 97.25 157 PHE A CA 1
ATOM 1184 C C . PHE A 1 157 ? 10.115 5.855 7.122 1.00 97.25 157 PHE A C 1
ATOM 1186 O O . PHE A 1 157 ? 9.173 5.161 7.498 1.00 97.25 157 PHE A O 1
ATOM 1193 N N . ALA A 1 158 ? 10.368 6.090 5.834 1.00 96.75 158 ALA A N 1
ATOM 1194 C CA . ALA A 1 158 ? 9.572 5.545 4.744 1.00 96.75 158 ALA A CA 1
ATOM 1195 C C . ALA A 1 158 ? 9.570 4.010 4.739 1.00 96.75 158 ALA A C 1
ATOM 1197 O O . ALA A 1 158 ? 8.498 3.419 4.608 1.00 96.75 158 ALA A O 1
ATOM 1198 N N . ASP A 1 159 ? 10.726 3.379 4.959 1.00 97.25 159 ASP A N 1
ATOM 1199 C CA . ASP A 1 159 ? 10.864 1.919 5.012 1.00 97.25 159 ASP A CA 1
ATOM 1200 C C . ASP A 1 159 ? 10.053 1.316 6.173 1.00 97.25 159 ASP A C 1
ATOM 1202 O O . ASP A 1 159 ? 9.333 0.331 6.005 1.00 97.25 159 ASP A O 1
ATOM 1206 N N . ILE A 1 160 ? 10.103 1.933 7.361 1.00 97.31 160 ILE A N 1
ATOM 1207 C CA . ILE A 1 160 ? 9.311 1.484 8.517 1.00 97.31 160 ILE A CA 1
ATOM 1208 C C . ILE A 1 160 ? 7.812 1.628 8.228 1.00 97.31 160 ILE A C 1
ATOM 1210 O O . ILE A 1 160 ? 7.036 0.714 8.512 1.00 97.31 160 ILE A O 1
ATOM 1214 N N . LEU A 1 161 ? 7.393 2.757 7.649 1.00 95.88 161 LEU A N 1
ATOM 1215 C CA . LEU A 1 161 ? 5.999 2.980 7.265 1.00 95.88 161 LEU A CA 1
ATOM 1216 C C . LEU A 1 161 ? 5.536 1.973 6.202 1.00 95.88 161 LEU A C 1
ATOM 1218 O O . LEU A 1 161 ? 4.424 1.456 6.302 1.00 95.88 161 LEU A O 1
ATOM 1222 N N . TYR A 1 162 ? 6.399 1.624 5.246 1.00 95.94 162 TYR A N 1
ATOM 1223 C CA . TYR A 1 162 ? 6.136 0.588 4.247 1.00 95.94 162 TYR A CA 1
ATOM 1224 C C . TYR A 1 162 ? 5.880 -0.776 4.904 1.00 95.94 162 TYR A C 1
ATOM 1226 O O . TYR A 1 162 ? 4.888 -1.434 4.592 1.00 95.94 162 TYR A O 1
ATOM 1234 N N . LEU A 1 163 ? 6.716 -1.175 5.872 1.00 95.94 163 LEU A N 1
ATOM 1235 C CA . LEU A 1 163 ? 6.538 -2.420 6.636 1.00 95.94 163 LEU A CA 1
ATOM 1236 C C . LEU A 1 163 ? 5.250 -2.424 7.471 1.00 95.94 163 LEU A C 1
ATOM 1238 O O . LEU A 1 163 ? 4.613 -3.462 7.648 1.00 95.94 163 LEU A O 1
ATOM 1242 N N . LEU A 1 164 ? 4.840 -1.258 7.972 1.00 93.25 164 LEU A N 1
ATOM 1243 C CA . LEU A 1 164 ? 3.561 -1.074 8.663 1.00 93.25 164 LEU A CA 1
ATOM 1244 C C . LEU A 1 164 ? 2.355 -1.040 7.708 1.00 93.25 164 LEU A C 1
ATOM 1246 O O . LEU A 1 164 ? 1.213 -1.074 8.184 1.00 93.25 164 LEU A O 1
ATOM 1250 N N . GLN A 1 165 ? 2.614 -1.039 6.395 1.00 91.38 165 GLN A N 1
ATOM 1251 C CA . GLN A 1 165 ? 1.657 -0.886 5.296 1.00 91.38 165 GLN A CA 1
ATOM 1252 C C . GLN A 1 165 ? 0.966 0.486 5.269 1.00 91.38 165 GLN A C 1
ATOM 1254 O O . GLN A 1 165 ? -0.116 0.641 4.701 1.00 91.38 165 GLN A O 1
ATOM 1259 N N . ASP A 1 166 ? 1.599 1.500 5.862 1.00 90.75 166 ASP A N 1
ATOM 1260 C CA . ASP A 1 166 ? 1.196 2.899 5.734 1.00 90.75 166 ASP A CA 1
ATOM 1261 C C . ASP A 1 166 ? 1.831 3.505 4.475 1.00 90.75 166 ASP A C 1
ATOM 1263 O O . ASP A 1 166 ? 2.754 4.323 4.509 1.00 90.75 166 ASP A O 1
ATOM 1267 N N . TYR A 1 167 ? 1.371 3.018 3.321 1.00 90.44 167 TYR A N 1
ATOM 1268 C CA . TYR A 1 167 ? 1.963 3.347 2.026 1.00 90.44 167 TYR A CA 1
ATOM 1269 C C . TYR A 1 167 ? 1.834 4.837 1.670 1.00 90.44 167 TYR A C 1
ATOM 1271 O O . TYR A 1 167 ? 2.689 5.390 0.984 1.00 90.44 167 TYR A O 1
ATOM 1279 N N . VAL A 1 168 ? 0.796 5.523 2.153 1.00 88.62 168 VAL A N 1
ATOM 1280 C CA . VAL A 1 168 ? 0.604 6.955 1.879 1.00 88.62 168 VAL A CA 1
ATOM 1281 C C . VAL A 1 168 ? 1.683 7.785 2.571 1.00 88.62 168 VAL A C 1
ATOM 1283 O O . VAL A 1 168 ? 2.389 8.558 1.915 1.00 88.62 168 VAL A O 1
ATOM 1286 N N . ASP A 1 169 ? 1.854 7.604 3.883 1.00 90.12 169 ASP A N 1
ATOM 1287 C CA . ASP A 1 169 ? 2.863 8.354 4.627 1.00 90.12 169 ASP A CA 1
ATOM 1288 C C . ASP A 1 169 ? 4.284 7.912 4.226 1.00 90.12 169 ASP A C 1
ATOM 1290 O O . ASP A 1 169 ? 5.182 8.754 4.125 1.00 90.12 169 ASP A O 1
ATOM 1294 N N . SER A 1 170 ? 4.474 6.632 3.876 1.00 95.44 170 SER A N 1
ATOM 1295 C CA . SER A 1 170 ? 5.730 6.109 3.323 1.00 95.44 170 SER A CA 1
ATOM 1296 C C . SER A 1 170 ? 6.130 6.809 2.015 1.00 95.44 170 SER A C 1
ATOM 1298 O O . SER A 1 170 ? 7.232 7.354 1.920 1.00 95.44 170 SER A O 1
ATOM 1300 N N . ALA A 1 171 ? 5.226 6.921 1.033 1.00 93.69 171 ALA A N 1
ATOM 1301 C CA . ALA A 1 171 ? 5.509 7.608 -0.231 1.00 93.69 171 ALA A CA 1
ATOM 1302 C C . ALA A 1 171 ? 5.885 9.088 -0.022 1.00 93.69 171 ALA A C 1
ATOM 1304 O O . ALA A 1 171 ? 6.749 9.633 -0.715 1.00 93.69 171 ALA A O 1
ATOM 1305 N N . ASN A 1 172 ? 5.267 9.753 0.957 1.00 92.31 172 ASN A N 1
ATOM 1306 C CA . ASN A 1 172 ? 5.633 11.118 1.329 1.00 92.31 172 ASN A CA 1
ATOM 1307 C C . ASN A 1 172 ? 7.017 11.207 1.976 1.00 92.31 172 ASN A C 1
ATOM 1309 O O . ASN A 1 172 ? 7.752 12.158 1.698 1.00 92.31 172 ASN A O 1
ATOM 1313 N N . ALA A 1 173 ? 7.369 10.249 2.832 1.00 95.00 173 ALA A N 1
ATOM 1314 C CA . ALA A 1 173 ? 8.684 10.174 3.450 1.00 95.00 173 ALA A CA 1
ATOM 1315 C C . ALA A 1 173 ? 9.782 9.931 2.399 1.00 95.00 173 ALA A C 1
ATOM 1317 O O . ALA A 1 173 ? 10.752 10.690 2.378 1.00 95.00 173 ALA A O 1
ATOM 1318 N N . TYR A 1 174 ? 9.585 9.012 1.444 1.00 96.88 174 TYR A N 1
ATOM 1319 C CA . TYR A 1 174 ? 10.510 8.838 0.316 1.00 96.88 174 TYR A CA 1
ATOM 1320 C C . TYR A 1 174 ? 10.706 10.136 -0.471 1.00 96.88 174 TYR A C 1
ATOM 1322 O O . TYR A 1 174 ? 11.836 10.558 -0.707 1.00 96.88 174 TYR A O 1
ATOM 1330 N N . ARG A 1 175 ? 9.621 10.853 -0.789 1.00 94.25 175 ARG A N 1
ATOM 1331 C CA . ARG A 1 175 ? 9.712 12.143 -1.489 1.00 94.25 175 ARG A CA 1
ATOM 1332 C C . ARG A 1 175 ? 10.534 13.181 -0.719 1.00 94.25 175 ARG A C 1
ATOM 1334 O O . ARG A 1 175 ? 11.268 13.956 -1.325 1.00 94.25 175 ARG A O 1
ATOM 1341 N N . LYS A 1 176 ? 10.424 13.209 0.614 1.00 94.75 176 LYS A N 1
ATOM 1342 C CA . LYS A 1 176 ? 11.228 14.099 1.470 1.00 94.75 176 LYS A CA 1
ATOM 1343 C C . LYS A 1 176 ? 12.706 13.713 1.500 1.00 94.75 176 LYS A C 1
ATOM 1345 O O . LYS A 1 176 ? 13.524 14.617 1.668 1.00 94.75 176 LYS A O 1
ATOM 1350 N N . ALA A 1 177 ? 13.025 12.424 1.378 1.00 96.81 177 ALA A N 1
ATOM 1351 C CA . ALA A 1 177 ? 14.394 11.930 1.277 1.00 96.81 177 ALA A CA 1
ATOM 1352 C C . ALA A 1 177 ? 15.025 12.307 -0.074 1.00 96.81 177 ALA A C 1
ATOM 1354 O O . ALA A 1 177 ? 16.085 12.931 -0.085 1.00 96.81 177 ALA A O 1
ATOM 1355 N N . ILE A 1 178 ? 14.316 12.060 -1.183 1.00 95.88 178 ILE A N 1
ATOM 1356 C CA . ILE A 1 178 ? 14.729 12.459 -2.543 1.00 95.88 178 ILE A CA 1
ATOM 1357 C C . ILE A 1 178 ? 14.973 13.972 -2.611 1.00 95.88 178 ILE A C 1
ATOM 1359 O O . ILE A 1 178 ? 16.048 14.418 -3.000 1.00 95.88 178 ILE A O 1
ATOM 1363 N N . ALA A 1 179 ? 14.021 14.783 -2.130 1.00 94.50 179 ALA A N 1
ATOM 1364 C CA . ALA A 1 179 ? 14.142 16.246 -2.121 1.00 94.50 179 ALA A CA 1
ATOM 1365 C C . ALA A 1 179 ? 15.307 16.778 -1.260 1.00 94.50 179 ALA A C 1
ATOM 1367 O O . ALA A 1 179 ? 15.617 17.965 -1.314 1.00 94.50 179 ALA A O 1
ATOM 1368 N N . ARG A 1 180 ? 15.928 15.923 -0.438 1.00 95.31 180 ARG A N 1
ATOM 1369 C CA . ARG A 1 180 ? 17.090 16.240 0.405 1.00 95.31 180 ARG A CA 1
ATOM 1370 C C . ARG A 1 180 ? 18.396 15.635 -0.112 1.00 95.31 180 ARG A C 1
ATOM 1372 O O . ARG A 1 180 ? 19.385 15.660 0.613 1.00 95.31 180 ARG A O 1
ATOM 1379 N N . GLY A 1 181 ? 18.406 15.122 -1.341 1.00 92.19 181 GLY A N 1
ATOM 1380 C CA . GLY A 1 181 ? 19.622 14.713 -2.041 1.00 92.19 181 GLY A CA 1
ATOM 1381 C C . GLY A 1 181 ? 19.828 13.206 -2.182 1.00 92.19 181 GLY A C 1
ATOM 1382 O O . GLY A 1 181 ? 20.784 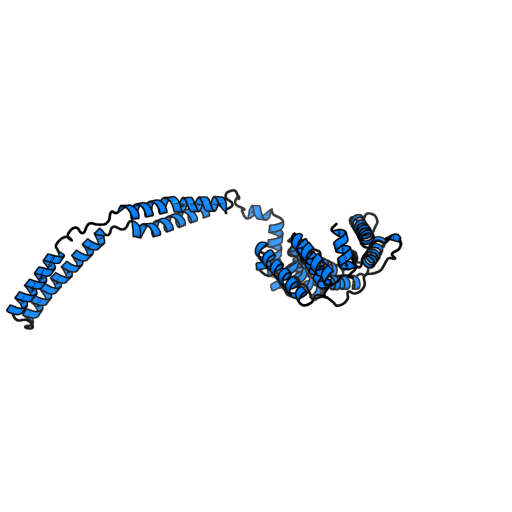12.813 -2.841 1.00 92.19 181 GLY A O 1
ATOM 1383 N N . GLU A 1 182 ? 18.952 12.350 -1.640 1.00 93.44 182 GLU A N 1
ATOM 1384 C CA . GLU A 1 182 ? 18.975 10.912 -1.966 1.00 93.44 182 GLU A CA 1
ATOM 1385 C C . GLU A 1 182 ? 18.244 10.634 -3.288 1.00 93.44 182 GLU A C 1
ATOM 1387 O O . GLU A 1 182 ? 17.210 9.977 -3.336 1.00 93.44 182 GLU A O 1
ATOM 1392 N N . ASP A 1 183 ? 18.777 11.182 -4.375 1.00 94.62 183 ASP A N 1
ATOM 1393 C CA . ASP A 1 183 ? 18.212 11.084 -5.722 1.00 94.62 183 ASP A CA 1
ATOM 1394 C C . ASP A 1 183 ? 18.765 9.848 -6.458 1.00 94.62 183 ASP A C 1
ATOM 1396 O O . ASP A 1 183 ? 19.700 9.939 -7.255 1.00 94.62 183 ASP A O 1
ATOM 1400 N N . THR A 1 184 ? 18.258 8.658 -6.113 1.00 97.12 184 THR A N 1
ATOM 1401 C CA . THR A 1 184 ? 18.760 7.369 -6.631 1.00 97.12 184 THR A CA 1
ATOM 1402 C C . THR A 1 184 ? 17.670 6.544 -7.311 1.00 97.12 184 THR A C 1
ATOM 1404 O O . THR A 1 184 ? 16.493 6.636 -6.957 1.00 97.12 184 THR A O 1
ATOM 1407 N N . ALA A 1 185 ? 18.068 5.679 -8.257 1.00 97.06 185 ALA A N 1
ATOM 1408 C CA . ALA A 1 185 ? 17.154 4.752 -8.936 1.00 97.06 185 ALA A CA 1
ATOM 1409 C C . ALA A 1 185 ? 16.325 3.929 -7.939 1.00 97.06 185 ALA A C 1
ATOM 1411 O O . ALA A 1 185 ? 15.100 3.869 -8.041 1.00 97.06 185 ALA A O 1
ATOM 1412 N N . GLU A 1 186 ? 17.004 3.382 -6.925 1.00 96.12 186 GLU A N 1
ATOM 1413 C CA . GLU A 1 186 ? 16.401 2.573 -5.869 1.00 96.12 186 GLU A CA 1
ATOM 1414 C C . GLU A 1 186 ? 15.287 3.333 -5.135 1.00 96.12 186 GLU A C 1
ATOM 1416 O O . GLU A 1 186 ? 14.199 2.790 -4.935 1.00 96.12 186 GLU A O 1
ATOM 1421 N N . LEU A 1 187 ? 15.529 4.592 -4.751 1.00 96.69 187 LEU A N 1
ATOM 1422 C CA . LEU A 1 187 ? 14.570 5.358 -3.957 1.00 96.69 187 LEU A CA 1
ATOM 1423 C C . LEU A 1 187 ? 13.360 5.795 -4.789 1.00 96.69 187 LEU A C 1
ATOM 1425 O O . LEU A 1 187 ? 12.224 5.743 -4.312 1.00 96.69 187 LEU A O 1
ATOM 1429 N N . TRP A 1 188 ? 13.584 6.161 -6.053 1.00 97.75 188 TRP A N 1
ATOM 1430 C CA . TRP A 1 188 ? 12.505 6.432 -7.000 1.00 97.75 188 TRP A CA 1
ATOM 1431 C C . TRP A 1 188 ? 11.634 5.200 -7.243 1.00 97.75 188 TRP A C 1
ATOM 1433 O O . TRP A 1 188 ? 10.405 5.309 -7.199 1.00 97.75 188 TRP A O 1
ATOM 1443 N N . SER A 1 189 ? 12.241 4.026 -7.455 1.00 97.81 189 SER A N 1
ATOM 1444 C CA . SER A 1 189 ? 11.492 2.799 -7.732 1.00 97.81 189 SER A CA 1
ATOM 1445 C C . SER A 1 189 ? 10.755 2.280 -6.488 1.00 97.81 189 SER A C 1
ATOM 1447 O O . SER A 1 189 ? 9.601 1.867 -6.611 1.00 97.81 189 SER A O 1
ATOM 1449 N N . GLN A 1 190 ? 11.332 2.394 -5.283 1.00 97.56 190 GLN A N 1
ATOM 1450 C CA . GLN A 1 190 ? 10.642 2.112 -4.008 1.00 97.56 190 GLN A CA 1
ATOM 1451 C C . GLN A 1 190 ? 9.455 3.053 -3.772 1.00 97.56 190 GLN A C 1
ATOM 1453 O O . GLN A 1 190 ? 8.357 2.603 -3.430 1.00 97.56 190 GLN A O 1
ATOM 1458 N N . MET A 1 191 ? 9.632 4.359 -4.001 1.00 97.06 191 MET A N 1
ATOM 1459 C CA . MET A 1 191 ? 8.539 5.324 -3.875 1.00 97.06 191 MET A CA 1
ATOM 1460 C C . MET A 1 191 ? 7.403 5.003 -4.852 1.00 97.06 191 MET A C 1
ATOM 1462 O O . MET A 1 191 ? 6.232 5.038 -4.479 1.00 97.06 191 MET A O 1
ATOM 1466 N N . ALA A 1 192 ? 7.735 4.683 -6.101 1.00 96.94 192 ALA A N 1
ATOM 1467 C CA . ALA A 1 192 ? 6.763 4.368 -7.139 1.00 96.94 192 ALA A CA 1
ATOM 1468 C C . ALA A 1 192 ? 5.970 3.080 -6.844 1.00 96.94 192 ALA A C 1
ATOM 1470 O O . ALA A 1 192 ? 4.746 3.048 -7.014 1.00 96.94 192 ALA A O 1
ATOM 1471 N N . GLU A 1 193 ? 6.634 2.037 -6.340 1.00 97.12 193 GLU A N 1
ATOM 1472 C CA . GLU A 1 193 ? 5.985 0.816 -5.844 1.00 97.12 193 GLU A CA 1
ATOM 1473 C C . GLU A 1 193 ? 5.065 1.125 -4.663 1.00 97.12 193 GLU A C 1
ATOM 1475 O O . GLU A 1 193 ? 3.904 0.721 -4.658 1.00 97.12 193 GLU A O 1
ATOM 1480 N N . THR A 1 194 ? 5.530 1.938 -3.718 1.00 96.12 194 THR A N 1
ATOM 1481 C CA . THR A 1 194 ? 4.732 2.372 -2.568 1.00 96.12 194 THR A CA 1
ATOM 1482 C C . THR A 1 194 ? 3.467 3.117 -3.007 1.00 96.12 194 THR A C 1
ATOM 1484 O O . THR A 1 194 ? 2.372 2.822 -2.527 1.00 96.12 194 THR A O 1
ATOM 1487 N N . ILE A 1 195 ? 3.575 4.034 -3.976 1.00 93.06 195 ILE A N 1
ATOM 1488 C CA . ILE A 1 195 ? 2.415 4.716 -4.572 1.00 93.06 195 ILE A CA 1
ATOM 1489 C C . ILE A 1 195 ? 1.481 3.697 -5.233 1.00 93.06 195 ILE A C 1
ATOM 1491 O O . ILE A 1 195 ? 0.264 3.785 -5.081 1.00 93.06 195 ILE A O 1
ATOM 1495 N N . THR A 1 196 ? 2.028 2.715 -5.946 1.00 92.50 196 THR A N 1
ATOM 1496 C CA . THR A 1 196 ? 1.242 1.662 -6.601 1.00 92.50 196 THR A CA 1
ATOM 1497 C C . THR A 1 196 ? 0.452 0.839 -5.579 1.00 92.50 196 THR A C 1
ATOM 1499 O O . THR A 1 196 ? -0.746 0.617 -5.758 1.00 92.50 196 THR A O 1
ATOM 1502 N N . LEU A 1 197 ? 1.077 0.448 -4.465 1.00 89.50 197 LEU A N 1
ATOM 1503 C CA . LEU A 1 197 ? 0.433 -0.295 -3.378 1.00 89.50 197 LEU A CA 1
ATOM 1504 C C . LEU A 1 197 ? -0.628 0.537 -2.651 1.00 89.50 197 LEU A C 1
ATOM 1506 O O . LEU A 1 197 ? -1.727 0.039 -2.406 1.00 89.50 197 LEU A O 1
ATOM 1510 N N . ALA A 1 198 ? -0.359 1.822 -2.396 1.00 84.44 198 ALA A N 1
ATOM 1511 C CA . ALA A 1 198 ? -1.350 2.755 -1.852 1.00 84.44 198 ALA A CA 1
ATOM 1512 C C . ALA A 1 198 ? -2.602 2.872 -2.744 1.00 84.44 198 ALA A C 1
ATOM 1514 O O . ALA A 1 198 ? -3.694 3.149 -2.253 1.00 84.44 198 ALA A O 1
ATOM 1515 N N . ASN A 1 199 ? -2.451 2.632 -4.050 1.00 82.19 199 ASN A N 1
ATOM 1516 C CA . ASN A 1 199 ? -3.525 2.633 -5.041 1.00 82.19 199 ASN A CA 1
ATOM 1517 C C . ASN A 1 199 ? -4.013 1.213 -5.393 1.00 82.19 199 ASN A C 1
ATOM 1519 O O . ASN A 1 199 ? -4.513 0.980 -6.495 1.00 82.19 199 ASN A O 1
ATOM 1523 N N . GLY A 1 200 ? -3.857 0.246 -4.481 1.00 79.81 200 GLY A N 1
ATOM 1524 C CA . GLY A 1 200 ? -4.389 -1.112 -4.644 1.00 79.81 200 GLY A CA 1
ATOM 1525 C C . GLY A 1 200 ? -3.746 -1.899 -5.790 1.00 79.81 200 GLY A C 1
ATOM 1526 O O . GLY A 1 200 ? -4.404 -2.727 -6.414 1.00 79.81 200 GLY A O 1
ATOM 1527 N N . GLY A 1 201 ? -2.481 -1.613 -6.111 1.00 84.12 201 GLY A N 1
ATOM 1528 C CA . GLY A 1 201 ? -1.752 -2.242 -7.214 1.00 84.12 201 GLY A CA 1
ATOM 1529 C C . GLY A 1 201 ? -1.891 -1.523 -8.561 1.00 84.12 201 GLY A C 1
ATOM 1530 O O . GLY A 1 201 ? -1.341 -1.990 -9.560 1.00 84.12 201 GLY A O 1
ATOM 1531 N N . MET A 1 202 ? -2.611 -0.397 -8.625 1.00 84.06 202 MET A N 1
ATOM 1532 C CA . MET A 1 202 ? -2.736 0.393 -9.851 1.00 84.06 202 MET A CA 1
ATOM 1533 C C . MET A 1 202 ? -1.512 1.283 -10.065 1.00 84.06 202 MET A C 1
ATOM 1535 O O . MET A 1 202 ? -1.183 2.121 -9.223 1.00 84.06 202 MET A O 1
ATOM 1539 N N . VAL A 1 203 ? -0.882 1.162 -11.235 1.00 92.12 203 VAL A N 1
ATOM 1540 C CA . VAL A 1 203 ? 0.263 1.996 -11.613 1.00 92.12 203 VAL A CA 1
ATOM 1541 C C . VAL A 1 203 ? -0.252 3.318 -12.184 1.00 92.12 203 VAL A C 1
ATOM 1543 O O . VAL A 1 203 ? -0.321 3.536 -13.395 1.00 92.12 203 VAL A O 1
ATOM 1546 N N . VAL A 1 204 ? -0.701 4.194 -11.284 1.00 88.44 204 VAL A N 1
ATOM 1547 C CA . VAL A 1 204 ? -1.227 5.526 -11.620 1.00 88.44 204 VAL A CA 1
ATOM 1548 C C . VAL A 1 204 ? -0.147 6.417 -12.245 1.00 88.44 204 VAL A C 1
ATOM 1550 O O . VAL A 1 204 ? 1.043 6.161 -12.081 1.00 88.44 204 VAL A O 1
ATOM 1553 N N . ALA A 1 205 ? -0.539 7.505 -12.919 1.00 88.69 205 ALA A N 1
ATOM 1554 C CA . ALA A 1 205 ? 0.394 8.397 -13.626 1.00 88.69 205 ALA A CA 1
ATOM 1555 C C . ALA A 1 205 ? 1.567 8.883 -12.749 1.00 88.69 205 ALA A C 1
ATOM 1557 O O . ALA A 1 205 ? 2.708 8.912 -13.194 1.00 88.69 205 ALA A O 1
ATOM 1558 N N . GLN A 1 206 ? 1.302 9.181 -11.473 1.00 89.00 206 GLN A N 1
ATOM 1559 C CA . GLN A 1 206 ? 2.339 9.567 -10.512 1.00 89.00 206 GLN A CA 1
ATOM 1560 C C . GLN A 1 206 ? 3.368 8.449 -10.257 1.00 89.00 206 GLN A C 1
ATOM 1562 O O . GLN A 1 206 ? 4.555 8.736 -10.129 1.00 89.00 206 GLN A O 1
ATOM 1567 N N . ALA A 1 207 ? 2.927 7.188 -10.182 1.00 94.69 207 ALA A N 1
ATOM 1568 C CA . ALA A 1 207 ? 3.822 6.044 -10.036 1.00 94.69 207 ALA A CA 1
ATOM 1569 C C . ALA A 1 207 ? 4.627 5.812 -11.320 1.00 94.69 207 ALA A C 1
ATOM 1571 O O . ALA A 1 207 ? 5.829 5.595 -11.238 1.00 94.69 207 ALA A O 1
ATOM 1572 N N . GLN A 1 208 ? 3.995 5.920 -12.497 1.00 95.00 208 GLN A N 1
ATOM 1573 C CA . GLN A 1 208 ? 4.691 5.793 -13.785 1.00 95.00 208 GLN A CA 1
ATOM 1574 C C . GLN A 1 208 ? 5.801 6.837 -13.933 1.00 95.00 208 GLN A C 1
ATOM 1576 O O . GLN A 1 208 ? 6.902 6.495 -14.347 1.00 95.00 208 GLN A O 1
ATOM 1581 N N . GLU A 1 209 ? 5.544 8.094 -13.559 1.00 93.62 209 GLU A N 1
ATOM 1582 C CA . GLU A 1 209 ? 6.572 9.140 -13.595 1.00 93.62 209 GLU A CA 1
ATOM 1583 C C . GLU A 1 209 ? 7.727 8.818 -12.640 1.00 93.62 209 GLU A C 1
ATOM 1585 O O . GLU A 1 209 ? 8.885 8.924 -13.024 1.00 93.62 209 GLU A O 1
ATOM 1590 N N . ALA A 1 210 ? 7.436 8.360 -11.420 1.00 95.44 210 ALA A N 1
ATOM 1591 C CA . ALA A 1 210 ? 8.472 7.973 -10.466 1.00 95.44 210 ALA A CA 1
ATOM 1592 C C . ALA A 1 210 ? 9.288 6.750 -10.940 1.00 95.44 210 ALA A C 1
ATOM 1594 O O . ALA A 1 210 ? 10.511 6.758 -10.829 1.00 95.44 210 ALA A O 1
ATOM 1595 N N . PHE A 1 211 ? 8.655 5.741 -11.551 1.00 97.88 211 PHE A N 1
ATOM 1596 C CA . PHE A 1 211 ? 9.371 4.640 -12.207 1.00 97.88 211 PHE A CA 1
ATOM 1597 C C . PHE A 1 211 ? 10.211 5.126 -13.390 1.00 97.88 211 PHE A C 1
ATOM 1599 O O . PHE A 1 211 ? 11.330 4.659 -13.579 1.00 97.88 211 PHE A O 1
ATOM 1606 N N . TYR A 1 212 ? 9.715 6.090 -14.165 1.00 96.38 212 TYR A N 1
ATOM 1607 C CA . TYR A 1 212 ? 10.492 6.691 -15.242 1.00 96.38 212 TYR A CA 1
ATOM 1608 C C . TYR A 1 212 ? 11.715 7.452 -14.712 1.00 96.38 212 TYR A C 1
ATOM 1610 O O . TYR A 1 212 ? 12.791 7.327 -15.290 1.00 96.38 212 TYR A O 1
ATOM 1618 N N . GLN A 1 213 ? 11.599 8.180 -13.595 1.00 96.81 213 GLN A N 1
ATOM 1619 C CA . GLN A 1 213 ? 12.763 8.787 -12.940 1.00 96.81 213 GLN A CA 1
ATOM 1620 C C . GLN A 1 213 ? 13.765 7.720 -12.492 1.00 96.81 213 GLN A C 1
ATOM 1622 O O . GLN A 1 213 ? 14.948 7.859 -12.790 1.00 96.81 213 GLN A O 1
ATOM 1627 N N . ALA A 1 214 ? 13.309 6.609 -11.900 1.00 98.12 214 ALA A N 1
ATOM 1628 C CA . ALA A 1 214 ? 14.196 5.493 -11.568 1.00 98.12 214 ALA A CA 1
ATOM 1629 C C . ALA A 1 214 ? 14.981 4.999 -12.795 1.00 98.12 214 ALA A C 1
ATOM 1631 O O . ALA A 1 214 ? 16.202 4.887 -12.731 1.00 98.12 214 ALA A O 1
ATOM 1632 N N . LEU A 1 215 ? 14.303 4.827 -13.936 1.00 97.06 215 LEU A N 1
ATOM 1633 C CA . LEU A 1 215 ? 14.915 4.402 -15.202 1.00 97.06 215 LEU A CA 1
ATOM 1634 C C . LEU A 1 215 ? 15.880 5.427 -15.816 1.00 97.06 215 LEU A C 1
ATOM 1636 O O . LEU A 1 215 ? 16.728 5.068 -16.634 1.00 97.06 215 LEU A O 1
ATOM 1640 N N . ARG A 1 216 ? 15.774 6.708 -15.443 1.00 96.81 216 ARG A N 1
ATOM 1641 C CA . ARG A 1 216 ? 16.763 7.729 -15.825 1.00 96.81 216 ARG A CA 1
ATOM 1642 C C . ARG A 1 216 ? 18.058 7.595 -15.032 1.00 96.81 216 ARG A C 1
ATOM 1644 O O . ARG A 1 216 ? 19.111 7.896 -15.589 1.00 96.81 216 ARG A O 1
ATOM 1651 N N . HIS A 1 217 ? 17.977 7.165 -13.773 1.00 97.19 217 HIS A N 1
ATOM 1652 C CA . HIS A 1 217 ? 19.148 6.890 -12.941 1.00 97.19 217 HIS A CA 1
ATOM 1653 C C . HIS A 1 217 ? 19.768 5.527 -13.269 1.00 97.19 217 HIS A C 1
ATOM 1655 O O . HIS A 1 217 ? 20.985 5.431 -13.396 1.00 97.19 217 HIS A O 1
ATOM 1661 N N . ASP A 1 218 ? 18.941 4.498 -13.450 1.00 96.38 218 ASP A N 1
ATOM 1662 C CA . ASP A 1 218 ? 19.354 3.155 -13.853 1.00 96.38 218 ASP A CA 1
ATOM 1663 C C . ASP A 1 218 ? 18.382 2.587 -14.893 1.00 96.38 218 ASP A C 1
ATOM 1665 O O . ASP A 1 218 ? 17.268 2.168 -14.577 1.00 96.38 218 ASP A O 1
ATOM 1669 N N . LYS A 1 219 ? 18.832 2.524 -16.150 1.00 95.12 219 LYS A N 1
ATOM 1670 C CA . LYS A 1 219 ? 18.037 2.034 -17.291 1.00 95.12 219 LYS A CA 1
ATOM 1671 C C . LYS A 1 219 ? 17.627 0.559 -17.167 1.00 95.12 219 LYS A C 1
ATOM 1673 O O . LYS A 1 219 ? 16.770 0.111 -17.935 1.00 95.12 219 LYS A O 1
ATOM 1678 N N . ASN A 1 220 ? 18.240 -0.172 -16.237 1.00 92.06 220 ASN A N 1
ATOM 1679 C CA . ASN A 1 220 ? 18.031 -1.594 -16.007 1.00 92.06 220 ASN A CA 1
ATOM 1680 C C . ASN A 1 220 ? 17.415 -1.877 -14.628 1.00 92.06 220 ASN A C 1
ATOM 1682 O O . ASN A 1 220 ? 17.416 -3.031 -14.204 1.00 92.06 220 ASN A O 1
ATOM 1686 N N . ASP A 1 221 ? 16.847 -0.869 -13.941 1.00 95.19 221 ASP A N 1
ATOM 1687 C CA . ASP A 1 221 ? 16.129 -1.099 -12.680 1.00 95.19 221 ASP A CA 1
ATOM 1688 C C . ASP A 1 221 ? 14.987 -2.120 -12.921 1.00 95.19 221 ASP A C 1
ATOM 1690 O O . ASP A 1 221 ? 14.043 -1.857 -13.692 1.00 95.19 221 ASP A O 1
ATOM 1694 N N . PRO A 1 222 ? 15.052 -3.311 -12.290 1.00 94.06 222 PRO A N 1
ATOM 1695 C CA . PRO A 1 222 ? 14.130 -4.397 -12.589 1.00 94.06 222 PRO A CA 1
ATOM 1696 C C . PRO A 1 222 ? 12.721 -4.117 -12.060 1.00 94.06 222 PRO A C 1
ATOM 1698 O O . PRO A 1 222 ? 11.735 -4.495 -12.700 1.00 94.06 222 PRO A O 1
ATOM 1701 N N . ARG A 1 223 ? 12.603 -3.411 -10.925 1.00 95.31 223 ARG A N 1
ATOM 1702 C CA . ARG A 1 223 ? 11.318 -3.032 -10.323 1.00 95.31 223 ARG A CA 1
ATOM 1703 C C . ARG A 1 223 ? 10.594 -2.052 -11.241 1.00 95.31 223 ARG A C 1
ATOM 1705 O O . ARG A 1 223 ? 9.428 -2.263 -11.573 1.00 95.31 223 ARG A O 1
ATOM 1712 N N . ALA A 1 224 ? 11.284 -1.009 -11.691 1.00 97.25 224 ALA A N 1
ATOM 1713 C CA . ALA A 1 224 ? 10.724 -0.003 -12.575 1.00 97.25 224 ALA A CA 1
ATOM 1714 C C . ALA A 1 224 ? 10.311 -0.603 -13.919 1.00 97.25 224 ALA A C 1
ATOM 1716 O O . ALA A 1 224 ? 9.188 -0.376 -14.371 1.00 97.25 224 ALA A O 1
ATOM 1717 N N . THR A 1 225 ? 11.154 -1.446 -14.517 1.00 97.12 225 THR A N 1
ATOM 1718 C CA . THR A 1 225 ? 10.823 -2.124 -15.777 1.00 97.12 225 THR A CA 1
ATOM 1719 C C . THR A 1 225 ? 9.603 -3.039 -15.619 1.00 97.12 225 THR A C 1
ATOM 1721 O O . THR A 1 225 ? 8.683 -2.995 -16.441 1.00 97.12 225 THR A O 1
ATOM 1724 N N . PHE A 1 226 ? 9.524 -3.808 -14.526 1.00 96.94 226 PHE A N 1
ATOM 1725 C CA . PHE A 1 226 ? 8.377 -4.673 -14.237 1.00 96.94 226 PHE A CA 1
ATOM 1726 C C . PHE A 1 226 ? 7.066 -3.882 -14.137 1.00 96.94 226 PHE A C 1
ATOM 1728 O O . PHE A 1 226 ? 6.084 -4.215 -14.813 1.00 96.94 226 PHE A O 1
ATOM 1735 N N . TYR A 1 227 ? 7.050 -2.824 -13.321 1.00 97.38 227 TYR A N 1
ATOM 1736 C CA . TYR A 1 227 ? 5.849 -2.025 -13.087 1.00 97.38 227 TYR A CA 1
ATOM 1737 C C . TYR A 1 227 ? 5.457 -1.156 -14.286 1.00 97.38 227 TYR A C 1
ATOM 1739 O O . TYR A 1 227 ? 4.265 -0.941 -14.504 1.00 97.38 227 TYR A O 1
ATOM 1747 N N . MET A 1 228 ? 6.405 -0.715 -15.114 1.00 97.56 228 MET A N 1
ATOM 1748 C CA . MET A 1 228 ? 6.086 -0.038 -16.375 1.00 97.56 228 MET A CA 1
ATOM 1749 C C . MET A 1 228 ? 5.399 -0.984 -17.371 1.00 97.56 228 MET A C 1
ATOM 1751 O O . MET A 1 228 ? 4.409 -0.601 -17.995 1.00 97.56 228 MET A O 1
ATOM 1755 N N . GLY A 1 229 ? 5.835 -2.246 -17.462 1.00 96.81 229 GLY A N 1
ATOM 1756 C CA . GLY A 1 229 ? 5.111 -3.267 -18.229 1.00 96.81 229 GLY A CA 1
ATOM 1757 C C . GLY A 1 229 ? 3.709 -3.532 -17.663 1.00 96.81 229 GLY A C 1
ATOM 1758 O O . GLY A 1 229 ? 2.734 -3.604 -18.414 1.00 96.81 229 GLY A O 1
ATOM 1759 N N . LEU A 1 230 ? 3.570 -3.571 -16.330 1.00 95.62 230 LEU A N 1
ATOM 1760 C CA . LEU A 1 230 ? 2.264 -3.693 -15.672 1.00 95.62 230 LEU A CA 1
ATOM 1761 C C . LEU A 1 230 ? 1.346 -2.506 -15.990 1.00 95.62 230 LEU A C 1
ATOM 1763 O O . LEU A 1 230 ? 0.157 -2.712 -16.229 1.00 95.62 230 LEU A O 1
ATOM 1767 N N . ALA A 1 231 ? 1.878 -1.284 -16.032 1.00 94.56 231 ALA A N 1
ATOM 1768 C CA . ALA A 1 231 ? 1.120 -0.089 -16.389 1.00 94.56 231 ALA A CA 1
ATOM 1769 C C . ALA A 1 231 ? 0.565 -0.161 -17.820 1.00 94.56 231 ALA A C 1
ATOM 1771 O O . ALA A 1 231 ? -0.586 0.216 -18.052 1.00 94.56 231 ALA A O 1
ATOM 1772 N N . GLU A 1 232 ? 1.352 -0.665 -18.774 1.00 94.94 232 GLU A N 1
ATOM 1773 C CA . GLU A 1 232 ? 0.912 -0.887 -20.156 1.00 94.94 232 GLU A CA 1
ATOM 1774 C C . GLU A 1 232 ? -0.177 -1.970 -20.232 1.00 94.94 232 GLU A C 1
ATOM 1776 O O . GLU A 1 232 ? -1.213 -1.767 -20.873 1.00 94.94 232 GLU A O 1
ATOM 1781 N N . ALA A 1 233 ? -0.013 -3.079 -19.503 1.00 91.38 233 ALA A N 1
ATOM 1782 C CA . ALA A 1 233 ? -1.015 -4.142 -19.429 1.00 91.38 233 ALA A CA 1
ATOM 1783 C C . ALA A 1 233 ? -2.337 -3.659 -18.802 1.00 91.38 233 ALA A C 1
ATOM 1785 O O . ALA A 1 233 ? -3.412 -3.952 -19.322 1.00 91.38 233 ALA A O 1
ATOM 1786 N N . GLN A 1 234 ? -2.279 -2.859 -17.729 1.00 87.12 234 GLN A N 1
ATOM 1787 C CA . GLN A 1 234 ? -3.460 -2.261 -17.084 1.00 87.12 234 GLN A CA 1
ATOM 1788 C C . GLN A 1 234 ? -4.234 -1.312 -18.016 1.00 87.12 234 GLN A C 1
ATOM 1790 O O . GLN A 1 234 ? -5.436 -1.102 -17.829 1.00 87.12 234 GLN A O 1
ATOM 1795 N N . GLN A 1 235 ? -3.559 -0.763 -19.027 1.00 85.69 235 GLN A N 1
ATOM 1796 C CA . GLN A 1 235 ? -4.135 0.083 -20.074 1.00 85.69 235 GLN A CA 1
ATOM 1797 C C . GLN A 1 235 ? -4.560 -0.712 -21.322 1.00 85.69 235 GLN A C 1
ATOM 1799 O O . GLN A 1 235 ? -4.918 -0.105 -22.328 1.00 85.69 235 GLN A O 1
ATOM 1804 N N . GLY A 1 236 ? -4.510 -2.050 -21.284 1.00 84.69 236 GLY A N 1
ATOM 1805 C CA . GLY A 1 236 ? -4.877 -2.930 -22.399 1.00 84.69 236 GLY A CA 1
ATOM 1806 C C . GLY A 1 236 ? -3.839 -2.983 -23.523 1.00 84.69 236 GLY A C 1
ATOM 1807 O O . GLY A 1 236 ? -4.087 -3.560 -24.578 1.00 84.69 236 GLY A O 1
ATOM 1808 N N . ARG A 1 237 ? -2.661 -2.381 -23.331 1.00 92.88 237 ARG A N 1
ATOM 1809 C CA . ARG A 1 237 ? -1.598 -2.291 -24.341 1.00 92.88 237 ARG A CA 1
ATOM 1810 C C . ARG A 1 237 ? -0.664 -3.494 -24.220 1.00 92.88 237 ARG A C 1
ATOM 1812 O O . ARG A 1 237 ? 0.539 -3.367 -24.011 1.00 92.88 237 ARG A O 1
ATOM 1819 N N . PHE A 1 238 ? -1.246 -4.686 -24.348 1.00 94.88 238 PHE A N 1
ATOM 1820 C CA . PHE A 1 238 ? -0.605 -5.965 -24.032 1.00 94.88 238 PHE A CA 1
ATOM 1821 C C . PHE A 1 238 ? 0.678 -6.240 -24.827 1.00 94.88 238 PHE A C 1
ATOM 1823 O O . PHE A 1 238 ? 1.653 -6.705 -24.245 1.00 94.88 238 PHE A O 1
ATOM 1830 N N . ARG A 1 239 ? 0.735 -5.881 -26.118 1.00 96.94 239 ARG A N 1
ATOM 1831 C CA . ARG A 1 239 ? 1.968 -6.016 -26.920 1.00 96.94 239 ARG A CA 1
ATOM 1832 C C . ARG A 1 239 ? 3.131 -5.203 -26.342 1.00 96.94 239 ARG A C 1
ATOM 1834 O O . ARG A 1 239 ? 4.240 -5.712 -26.243 1.00 96.94 239 ARG A O 1
ATOM 1841 N N . LYS A 1 240 ? 2.871 -3.966 -25.897 1.00 96.88 240 LYS A N 1
ATOM 1842 C CA . LYS A 1 240 ? 3.891 -3.119 -25.256 1.00 96.88 240 LYS A CA 1
ATOM 1843 C C . LYS A 1 240 ? 4.328 -3.690 -23.908 1.00 96.88 240 LYS A C 1
ATOM 1845 O O . LYS A 1 240 ? 5.516 -3.692 -23.609 1.00 96.88 240 LYS A O 1
ATOM 1850 N N . ALA A 1 241 ? 3.383 -4.208 -23.122 1.00 97.62 241 ALA A N 1
ATOM 1851 C CA . ALA A 1 241 ? 3.691 -4.869 -21.856 1.00 97.62 241 ALA A CA 1
ATOM 1852 C C . ALA A 1 241 ? 4.621 -6.078 -22.050 1.00 97.62 241 ALA A C 1
ATOM 1854 O O . ALA A 1 241 ? 5.637 -6.179 -21.365 1.00 97.62 241 ALA A O 1
ATOM 1855 N N . VAL A 1 242 ? 4.317 -6.945 -23.024 1.00 98.38 242 VAL A N 1
ATOM 1856 C CA . VAL A 1 242 ? 5.157 -8.103 -23.370 1.00 98.38 242 VAL A CA 1
ATOM 1857 C C . VAL A 1 242 ? 6.548 -7.664 -23.828 1.00 98.38 242 VAL A C 1
ATOM 1859 O O . VAL A 1 242 ? 7.529 -8.207 -23.332 1.00 98.38 242 VAL A O 1
ATOM 1862 N N . ALA A 1 243 ? 6.659 -6.647 -24.688 1.00 98.25 243 ALA A N 1
ATOM 1863 C CA . ALA A 1 243 ? 7.954 -6.117 -25.126 1.00 98.25 243 ALA A CA 1
ATOM 1864 C C . ALA A 1 243 ? 8.828 -5.646 -23.944 1.00 98.25 243 ALA A C 1
ATOM 1866 O O . ALA A 1 243 ? 10.009 -5.987 -23.858 1.00 98.25 243 ALA A O 1
ATOM 1867 N N . ILE A 1 244 ? 8.236 -4.914 -22.992 1.00 98.00 244 ILE A N 1
ATOM 1868 C CA . ILE A 1 244 ? 8.930 -4.435 -21.786 1.00 98.00 244 ILE A CA 1
ATOM 1869 C C . ILE A 1 244 ? 9.365 -5.600 -20.891 1.00 98.00 244 ILE A C 1
ATOM 1871 O O . ILE A 1 244 ? 10.499 -5.639 -20.410 1.00 98.00 244 ILE A O 1
ATOM 1875 N N . TRP A 1 245 ? 8.485 -6.574 -20.671 1.00 97.81 245 TRP A N 1
ATOM 1876 C CA . TRP A 1 245 ? 8.803 -7.728 -19.836 1.00 97.81 245 TRP A CA 1
ATOM 1877 C C . TRP A 1 245 ? 9.811 -8.680 -20.481 1.00 97.81 245 TRP A C 1
ATOM 1879 O O . TRP A 1 245 ? 10.614 -9.255 -19.751 1.00 97.81 245 TRP A O 1
ATOM 1889 N N . LYS A 1 246 ? 9.851 -8.801 -21.815 1.00 96.81 246 LYS A N 1
ATOM 1890 C CA . LYS A 1 246 ? 10.913 -9.538 -22.521 1.00 96.81 246 LYS A CA 1
ATOM 1891 C C . LYS A 1 246 ? 12.276 -8.859 -22.364 1.00 96.81 246 LYS A C 1
ATOM 1893 O O . LYS A 1 246 ? 13.259 -9.562 -22.141 1.00 96.81 246 LYS A O 1
ATOM 1898 N N . LYS A 1 247 ? 12.346 -7.517 -22.379 1.00 95.75 247 LYS A N 1
ATOM 1899 C CA . LYS A 1 247 ? 13.589 -6.796 -22.027 1.00 95.75 247 LYS A CA 1
ATOM 1900 C C . LYS A 1 247 ? 14.028 -7.167 -20.611 1.00 95.75 247 LYS A C 1
ATOM 1902 O O . LYS A 1 247 ? 15.147 -7.633 -20.423 1.00 95.75 247 LYS A O 1
ATOM 1907 N N . LEU A 1 248 ? 13.125 -7.044 -19.635 1.00 95.88 248 LEU A N 1
ATOM 1908 C CA . LEU A 1 248 ? 13.422 -7.415 -18.249 1.00 95.88 248 LEU A CA 1
ATOM 1909 C C . LEU A 1 248 ? 13.876 -8.876 -18.129 1.00 95.88 248 LEU A C 1
ATOM 1911 O O . LEU A 1 248 ? 14.800 -9.176 -17.381 1.00 95.88 248 LEU A O 1
ATOM 1915 N N . GLN A 1 249 ? 13.250 -9.785 -18.875 1.00 94.69 249 GLN A N 1
ATOM 1916 C CA . GLN A 1 249 ? 13.602 -11.201 -18.885 1.00 94.69 249 GLN A CA 1
ATOM 1917 C C . GLN A 1 249 ? 15.024 -11.430 -19.409 1.00 94.69 249 GLN A C 1
ATOM 1919 O O . GLN A 1 249 ? 15.748 -12.218 -18.810 1.00 94.69 249 GLN A O 1
ATOM 1924 N N . SER A 1 250 ? 15.445 -10.722 -20.464 1.00 92.69 250 SER A N 1
ATOM 1925 C CA . SER A 1 250 ? 16.815 -10.823 -20.995 1.00 92.69 250 SER A CA 1
ATOM 1926 C C . SER A 1 250 ? 17.893 -10.307 -20.036 1.00 92.69 250 SER A C 1
ATOM 1928 O O . SER A 1 250 ? 19.035 -10.747 -20.102 1.00 92.69 250 SER A O 1
ATOM 1930 N N . GLU A 1 251 ? 17.524 -9.409 -19.122 1.00 90.19 251 GLU A N 1
ATOM 1931 C CA . GLU A 1 251 ? 18.416 -8.825 -18.111 1.00 90.19 251 GLU A CA 1
ATOM 1932 C C . GLU A 1 251 ? 18.326 -9.561 -16.760 1.00 90.19 251 GLU A C 1
ATOM 1934 O O . GLU A 1 251 ? 19.081 -9.271 -15.832 1.00 90.19 251 GLU A O 1
ATOM 1939 N N . THR A 1 252 ? 17.405 -10.522 -16.628 1.00 88.12 252 THR A N 1
ATOM 1940 C CA . THR A 1 252 ? 17.170 -11.260 -15.384 1.00 88.12 252 THR A CA 1
ATOM 1941 C C . THR A 1 252 ? 18.179 -12.409 -15.239 1.00 88.12 252 THR A C 1
ATOM 1943 O O . THR A 1 252 ? 18.234 -13.279 -16.110 1.00 88.12 252 THR A O 1
ATOM 1946 N N . PRO A 1 253 ? 18.936 -12.488 -14.125 1.00 88.56 253 PRO A N 1
ATOM 1947 C CA . PRO A 1 253 ? 19.846 -13.603 -13.877 1.00 88.56 253 PRO A CA 1
ATOM 1948 C C . PRO A 1 253 ? 19.130 -14.957 -13.805 1.00 88.56 253 PRO A C 1
ATOM 1950 O O . PRO A 1 253 ? 17.994 -15.060 -13.327 1.00 88.56 253 PRO A O 1
ATOM 1953 N N . ALA A 1 254 ? 19.828 -16.023 -14.207 1.00 85.50 254 ALA A N 1
ATOM 1954 C CA . ALA A 1 254 ? 19.333 -17.386 -14.040 1.00 85.50 254 ALA A CA 1
ATOM 1955 C C . ALA A 1 254 ? 19.032 -17.675 -12.555 1.00 85.50 254 ALA A C 1
ATOM 1957 O O . ALA A 1 254 ? 19.848 -17.394 -11.680 1.00 85.50 254 ALA A O 1
ATOM 1958 N N . GLY A 1 255 ? 17.849 -18.227 -12.270 1.00 82.75 255 GLY A N 1
ATOM 1959 C CA . GLY A 1 255 ? 17.417 -18.554 -10.904 1.00 82.75 255 GLY A CA 1
ATOM 1960 C C . GLY A 1 255 ? 16.813 -17.394 -10.103 1.00 82.75 255 GLY A C 1
ATOM 1961 O O . GLY A 1 255 ? 16.503 -17.579 -8.927 1.00 82.75 255 GLY A O 1
ATOM 1962 N N . ALA A 1 256 ? 16.602 -16.216 -10.704 1.00 87.81 256 ALA A N 1
ATOM 1963 C CA . ALA A 1 256 ? 15.926 -15.115 -10.021 1.00 87.81 256 ALA A CA 1
ATOM 1964 C C . ALA A 1 256 ? 14.518 -15.532 -9.525 1.00 87.81 256 ALA A C 1
ATOM 1966 O O . ALA A 1 256 ? 13.713 -16.015 -10.331 1.00 87.81 256 ALA A O 1
ATOM 1967 N N . PRO A 1 257 ? 14.160 -15.300 -8.243 1.00 87.62 257 PRO A N 1
ATOM 1968 C CA . PRO A 1 257 ? 12.879 -15.749 -7.680 1.00 87.62 257 PRO A CA 1
ATOM 1969 C C . PRO A 1 257 ? 11.636 -15.223 -8.417 1.00 87.62 257 PRO A C 1
ATOM 1971 O O . PRO A 1 257 ? 10.586 -15.861 -8.412 1.00 87.62 257 PRO A O 1
ATOM 1974 N N . TRP A 1 258 ? 11.743 -14.065 -9.076 1.00 84.81 258 TRP A N 1
ATOM 1975 C CA . TRP A 1 258 ? 10.651 -13.440 -9.830 1.00 84.81 258 TRP A CA 1
ATOM 1976 C C . TRP A 1 258 ? 10.541 -13.910 -11.289 1.00 84.81 258 TRP A C 1
ATOM 1978 O O . TRP A 1 258 ? 9.591 -13.522 -11.968 1.00 84.81 258 TRP A O 1
ATOM 1988 N N . ALA A 1 259 ? 11.464 -14.736 -11.794 1.00 90.88 259 ALA A N 1
ATOM 1989 C CA . ALA A 1 259 ? 11.481 -15.147 -13.201 1.00 90.88 259 ALA A CA 1
ATOM 1990 C C . ALA A 1 259 ? 10.194 -15.886 -13.613 1.00 90.88 259 ALA A C 1
ATOM 1992 O O . ALA A 1 259 ? 9.640 -15.630 -14.683 1.00 90.88 259 ALA A O 1
ATOM 1993 N N . VAL A 1 260 ? 9.668 -16.747 -12.733 1.00 91.50 260 VAL A N 1
ATOM 1994 C CA . VAL A 1 260 ? 8.402 -17.468 -12.961 1.00 91.50 260 VAL A CA 1
ATOM 1995 C C . VAL A 1 260 ? 7.223 -16.498 -13.023 1.00 91.50 260 VAL A C 1
ATOM 1997 O O . VAL A 1 260 ? 6.397 -16.579 -13.930 1.00 91.50 260 VAL A O 1
ATOM 2000 N N . LEU A 1 261 ? 7.162 -15.539 -12.093 1.00 91.56 261 LEU A N 1
ATOM 2001 C CA . LEU A 1 261 ? 6.129 -14.504 -12.093 1.00 91.56 261 LEU A CA 1
ATOM 2002 C C . LEU A 1 261 ? 6.171 -13.689 -13.392 1.00 91.56 261 LEU A C 1
ATOM 2004 O O . LEU A 1 261 ? 5.124 -13.429 -13.981 1.00 91.56 261 LEU A O 1
ATOM 2008 N N . LEU A 1 262 ? 7.367 -13.304 -13.842 1.00 94.56 262 LEU A N 1
ATOM 2009 C CA . LEU A 1 262 ? 7.561 -12.539 -15.070 1.00 94.56 262 LEU A CA 1
ATOM 2010 C C . LEU A 1 262 ? 7.080 -13.314 -16.301 1.00 94.56 262 LEU A C 1
ATOM 2012 O O . LEU A 1 262 ? 6.326 -12.765 -17.104 1.00 94.56 262 LEU A O 1
ATOM 2016 N N . LYS A 1 263 ? 7.435 -14.600 -16.407 1.00 94.12 263 LYS A N 1
ATOM 2017 C CA . LYS A 1 263 ? 6.945 -15.476 -17.478 1.00 94.12 263 LYS A CA 1
ATOM 2018 C C . LYS A 1 263 ? 5.416 -15.550 -17.485 1.00 94.12 263 LYS A C 1
ATOM 2020 O O . LYS A 1 263 ? 4.799 -15.297 -18.512 1.00 94.12 263 LYS A O 1
ATOM 2025 N N . ASN A 1 264 ? 4.796 -15.789 -16.327 1.00 94.06 264 ASN A N 1
ATOM 2026 C CA . ASN A 1 264 ? 3.336 -15.859 -16.213 1.00 94.06 264 ASN A CA 1
ATOM 2027 C C . ASN A 1 264 ? 2.651 -14.550 -16.640 1.00 94.06 264 ASN A C 1
ATOM 2029 O O . ASN A 1 264 ? 1.554 -14.574 -17.193 1.00 94.06 264 ASN A O 1
ATOM 2033 N N . ARG A 1 265 ? 3.282 -13.393 -16.393 1.00 94.75 265 ARG A N 1
ATOM 2034 C CA . ARG A 1 265 ? 2.773 -12.089 -16.843 1.00 94.75 265 ARG A CA 1
ATOM 2035 C C . ARG A 1 265 ? 2.840 -11.939 -18.360 1.00 94.75 265 ARG A C 1
ATOM 2037 O O . ARG A 1 265 ? 1.862 -11.475 -18.944 1.00 94.75 265 ARG A O 1
ATOM 2044 N N . ILE A 1 266 ? 3.952 -12.345 -18.975 1.00 97.06 266 ILE A N 1
ATOM 2045 C CA . ILE A 1 266 ? 4.119 -12.359 -20.435 1.00 97.06 266 ILE A CA 1
ATOM 2046 C C . ILE A 1 266 ? 3.044 -13.239 -21.078 1.00 97.06 266 ILE A C 1
ATOM 2048 O O . ILE A 1 266 ? 2.301 -12.753 -21.930 1.00 97.06 266 ILE A O 1
ATOM 2052 N N . ASP A 1 267 ? 2.903 -14.479 -20.604 1.00 95.19 267 ASP A N 1
ATOM 2053 C CA . ASP A 1 267 ? 1.942 -15.450 -21.135 1.00 95.19 267 ASP A CA 1
ATOM 2054 C C . ASP A 1 267 ? 0.499 -14.932 -21.002 1.00 95.19 267 ASP A C 1
ATOM 2056 O O . ASP A 1 267 ? -0.265 -14.930 -21.968 1.00 95.19 267 ASP A O 1
ATOM 2060 N N . ALA A 1 268 ? 0.136 -14.397 -19.830 1.00 91.88 268 ALA A N 1
ATOM 2061 C CA . ALA A 1 268 ? -1.198 -13.852 -19.590 1.00 91.88 268 ALA A CA 1
ATOM 2062 C C . ALA A 1 268 ? -1.515 -12.637 -20.479 1.00 91.88 268 ALA A C 1
ATOM 2064 O O . ALA A 1 268 ? -2.641 -12.500 -20.956 1.00 91.88 268 ALA A O 1
ATOM 2065 N N . ALA A 1 269 ? -0.547 -11.745 -20.715 1.00 93.81 269 ALA A N 1
ATOM 2066 C CA . ALA A 1 269 ? -0.751 -10.599 -21.599 1.00 93.81 269 ALA A CA 1
ATOM 2067 C C . ALA A 1 269 ? -0.849 -11.012 -23.073 1.00 93.81 269 ALA A C 1
ATOM 2069 O O . ALA A 1 269 ? -1.687 -10.467 -23.791 1.00 93.81 269 ALA A O 1
ATOM 2070 N N . ALA A 1 270 ? -0.046 -11.982 -23.515 1.00 95.69 270 ALA A N 1
ATOM 2071 C CA . ALA A 1 270 ? -0.123 -12.537 -24.864 1.00 95.69 270 ALA A CA 1
ATOM 2072 C C . ALA A 1 270 ? -1.477 -13.215 -25.119 1.00 95.69 270 ALA A C 1
ATOM 2074 O O . ALA A 1 270 ? -2.147 -12.916 -26.109 1.00 95.69 270 ALA A O 1
ATOM 2075 N N . GLN A 1 271 ? -1.948 -14.020 -24.161 1.00 92.38 271 GLN A N 1
ATOM 2076 C CA . GLN A 1 271 ? -3.269 -14.643 -24.211 1.00 92.38 271 GLN A CA 1
ATOM 2077 C C . GLN A 1 271 ? -4.393 -13.596 -24.239 1.00 92.38 271 GLN A C 1
ATOM 2079 O O . GLN A 1 271 ? -5.277 -13.665 -25.092 1.00 92.38 271 GLN A O 1
ATOM 2084 N N . ALA A 1 272 ? -4.349 -12.597 -23.349 1.00 86.25 272 ALA A N 1
ATOM 2085 C CA . ALA A 1 272 ? -5.354 -11.534 -23.298 1.00 86.25 272 ALA A CA 1
ATOM 2086 C C . ALA A 1 272 ? -5.382 -10.687 -24.582 1.00 86.25 272 ALA A C 1
ATOM 2088 O O . ALA A 1 272 ? -6.448 -10.259 -25.023 1.00 86.25 272 ALA A O 1
ATOM 2089 N N . GLY A 1 273 ? -4.218 -10.454 -25.191 1.00 89.19 273 GLY A N 1
ATOM 2090 C CA . GLY A 1 273 ? -4.086 -9.720 -26.445 1.00 89.19 273 GLY A CA 1
ATOM 2091 C C . GLY A 1 273 ? -4.251 -10.562 -27.711 1.00 89.19 273 GLY A C 1
ATOM 2092 O O . GLY A 1 273 ? -4.241 -9.982 -28.794 1.00 89.19 273 GLY A O 1
ATOM 2093 N N . LYS A 1 274 ? -4.410 -11.889 -27.591 1.00 94.50 274 LYS A N 1
ATOM 2094 C CA . LYS A 1 274 ? -4.556 -12.844 -28.703 1.00 94.50 274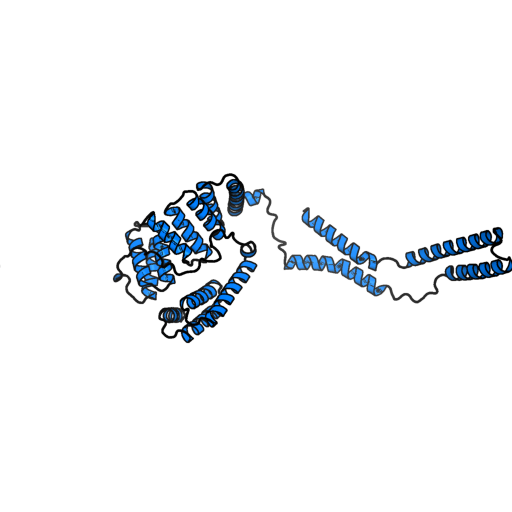 LYS A CA 1
ATOM 2095 C C . LYS A 1 274 ? -3.411 -12.762 -29.727 1.00 94.50 274 LYS A C 1
ATOM 2097 O O . LYS A 1 274 ? -3.649 -12.636 -30.926 1.00 94.50 274 LYS A O 1
ATOM 2102 N N . PHE A 1 275 ? -2.168 -12.806 -29.257 1.00 94.19 275 PHE A N 1
ATOM 2103 C CA . PHE A 1 275 ? -0.968 -12.860 -30.103 1.00 94.19 275 PHE A CA 1
ATOM 2104 C C . PHE A 1 275 ? 0.072 -13.820 -29.513 1.00 94.19 275 PHE A C 1
ATOM 2106 O O . PHE A 1 275 ? 0.001 -14.138 -28.327 1.00 94.19 275 PHE A O 1
ATOM 2113 N N . ASP A 1 276 ? 1.043 -14.254 -30.317 1.00 95.38 276 ASP A N 1
ATOM 2114 C CA . ASP A 1 276 ? 2.182 -15.031 -29.824 1.00 95.38 276 ASP A CA 1
ATOM 2115 C C . ASP A 1 276 ? 3.241 -14.097 -29.211 1.00 95.38 276 ASP A C 1
ATOM 2117 O O . ASP A 1 276 ? 3.653 -13.102 -29.812 1.00 95.38 276 ASP A O 1
ATOM 2121 N N . ALA A 1 277 ? 3.684 -14.395 -27.988 1.00 94.12 277 ALA A N 1
ATOM 2122 C CA . ALA A 1 277 ? 4.740 -13.639 -27.318 1.00 94.12 277 ALA A CA 1
ATOM 2123 C C . ALA A 1 277 ? 6.103 -13.759 -28.029 1.00 94.12 277 ALA A C 1
ATOM 2125 O O . ALA A 1 277 ? 6.963 -12.885 -27.855 1.00 94.12 277 ALA A O 1
ATOM 2126 N N . ALA A 1 278 ? 6.318 -14.823 -28.812 1.00 94.44 278 ALA A N 1
ATOM 2127 C CA . ALA A 1 278 ? 7.523 -15.011 -29.614 1.00 94.44 278 ALA A CA 1
ATOM 2128 C C . ALA A 1 278 ? 7.713 -13.873 -30.629 1.00 94.44 278 ALA A C 1
ATOM 2130 O O . ALA A 1 278 ? 8.822 -13.354 -30.731 1.00 94.44 278 ALA A O 1
ATOM 2131 N N . ASP A 1 279 ? 6.624 -13.401 -31.245 1.00 94.62 279 ASP A N 1
ATOM 2132 C CA . ASP A 1 279 ? 6.624 -12.383 -32.310 1.00 94.62 279 ASP A CA 1
ATOM 2133 C C . ASP A 1 279 ? 6.932 -10.957 -31.824 1.00 94.62 279 ASP A C 1
ATOM 2135 O O . ASP A 1 279 ? 7.055 -10.023 -32.617 1.00 94.62 279 ASP A O 1
ATOM 2139 N N . ILE A 1 280 ? 6.984 -10.744 -30.507 1.00 97.38 280 ILE A N 1
ATOM 2140 C CA . ILE A 1 280 ? 7.148 -9.413 -29.923 1.00 97.38 280 ILE A CA 1
ATOM 2141 C C . ILE A 1 280 ? 8.612 -9.156 -29.587 1.00 97.38 280 ILE A C 1
ATOM 2143 O O . ILE A 1 280 ? 9.168 -9.797 -28.698 1.00 97.38 280 ILE A O 1
ATOM 2147 N N . GLU A 1 281 ? 9.225 -8.167 -30.224 1.00 95.94 281 GLU A N 1
ATOM 2148 C CA . GLU A 1 281 ? 10.594 -7.760 -29.899 1.00 95.94 281 GLU A CA 1
ATOM 2149 C C . GLU A 1 281 ? 10.693 -7.066 -28.522 1.00 95.94 281 GLU A C 1
ATOM 2151 O O . GLU A 1 281 ? 9.786 -6.311 -28.147 1.00 95.94 281 GLU A O 1
ATOM 2156 N N . PRO A 1 282 ? 11.776 -7.288 -27.747 1.00 96.69 282 PRO A N 1
ATOM 2157 C CA . PRO A 1 282 ? 12.025 -6.574 -26.497 1.00 96.69 282 PRO A CA 1
ATOM 2158 C C . PRO A 1 282 ? 12.118 -5.055 -26.698 1.00 96.69 282 PRO A C 1
ATOM 2160 O O . PRO A 1 282 ? 12.765 -4.578 -27.628 1.00 96.69 282 PRO A O 1
ATOM 2163 N N . ALA A 1 283 ? 11.529 -4.274 -25.790 1.00 95.94 283 ALA A N 1
ATOM 2164 C CA . ALA A 1 283 ? 11.585 -2.812 -25.848 1.00 95.94 283 ALA A CA 1
ATOM 2165 C C . ALA A 1 283 ? 11.781 -2.189 -24.463 1.00 95.94 283 ALA A C 1
ATOM 2167 O O 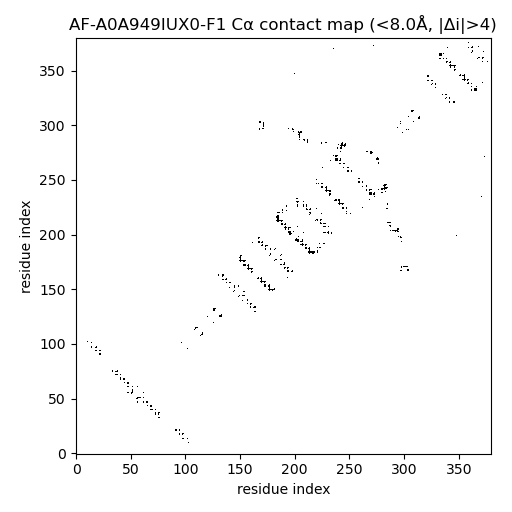. ALA A 1 283 ? 11.288 -2.695 -23.457 1.00 95.94 283 ALA A O 1
ATOM 2168 N N . ALA A 1 284 ? 12.481 -1.055 -24.404 1.00 93.75 284 ALA A N 1
ATOM 2169 C CA . ALA A 1 284 ? 12.618 -0.290 -23.169 1.00 93.75 284 ALA A CA 1
ATOM 2170 C C . ALA A 1 284 ? 11.312 0.446 -22.814 1.00 93.75 284 ALA A C 1
ATOM 2172 O O . ALA A 1 284 ? 10.587 0.879 -23.716 1.00 93.75 284 ALA A O 1
ATOM 2173 N N . PRO A 1 285 ? 11.013 0.642 -21.516 1.00 94.75 285 PRO A N 1
ATOM 2174 C CA . PRO A 1 285 ? 9.900 1.485 -21.103 1.00 94.75 285 PRO A CA 1
ATOM 2175 C C . PRO A 1 285 ? 10.040 2.909 -21.650 1.00 94.75 285 PRO A C 1
ATOM 2177 O O . PRO A 1 285 ? 11.090 3.540 -21.523 1.00 94.75 285 PRO A O 1
ATOM 2180 N N . ALA A 1 286 ? 8.965 3.431 -22.234 1.00 91.00 286 ALA A N 1
ATOM 2181 C CA . ALA A 1 286 ? 8.911 4.812 -22.696 1.00 91.00 286 ALA A CA 1
ATOM 2182 C C . ALA A 1 286 ? 8.512 5.765 -21.560 1.00 91.00 286 ALA A C 1
ATOM 2184 O O . ALA A 1 286 ? 7.890 5.358 -20.575 1.00 91.00 286 ALA A O 1
ATOM 2185 N N . LYS A 1 287 ? 8.811 7.058 -21.731 1.00 90.94 287 LYS A N 1
ATOM 2186 C CA . LYS A 1 287 ? 8.281 8.104 -20.850 1.00 90.94 287 LYS A CA 1
ATOM 2187 C C . LYS A 1 287 ? 6.745 8.061 -20.866 1.00 90.94 287 LYS A C 1
ATOM 2189 O O . LYS A 1 287 ? 6.169 8.072 -21.959 1.00 90.94 287 LYS A O 1
ATOM 2194 N N . PRO A 1 288 ? 6.072 8.036 -19.703 1.00 85.50 288 PRO A N 1
ATOM 2195 C CA . PRO A 1 288 ? 4.618 8.069 -19.667 1.00 85.50 288 PRO A CA 1
ATOM 2196 C C . PRO A 1 288 ? 4.096 9.378 -20.267 1.00 85.50 288 PRO A C 1
ATOM 2198 O O . PRO A 1 288 ? 4.681 10.450 -20.091 1.00 85.50 288 PRO A O 1
ATOM 2201 N N . ALA A 1 289 ? 2.973 9.303 -20.983 1.00 73.56 289 ALA A N 1
ATOM 2202 C CA . ALA A 1 289 ? 2.265 10.504 -21.408 1.00 73.56 289 ALA A CA 1
ATOM 2203 C C . ALA A 1 289 ? 1.804 11.276 -20.161 1.00 73.56 289 ALA A C 1
ATOM 2205 O O . ALA A 1 289 ? 1.330 10.669 -19.203 1.00 73.56 289 ALA A O 1
ATOM 2206 N N . ALA A 1 290 ? 1.875 12.611 -20.182 1.00 60.28 290 ALA A N 1
ATOM 2207 C CA . ALA A 1 290 ? 1.481 13.481 -19.062 1.00 60.28 290 ALA A CA 1
ATOM 2208 C C . ALA A 1 290 ? -0.040 13.480 -18.759 1.00 60.28 290 ALA A C 1
ATOM 2210 O O . ALA A 1 290 ? -0.579 14.408 -18.158 1.00 60.28 290 ALA A O 1
ATOM 2211 N N . GLN A 1 291 ? -0.762 12.454 -19.202 1.00 55.22 291 GLN A N 1
ATOM 2212 C CA . GLN A 1 291 ? -2.206 12.341 -19.116 1.00 55.22 291 GLN A CA 1
ATOM 2213 C C . GLN A 1 291 ? -2.585 11.502 -17.894 1.00 55.22 291 GLN A C 1
ATOM 2215 O O . GLN A 1 291 ? -2.559 10.275 -17.908 1.00 55.22 291 GLN A O 1
ATOM 2220 N N . GLY A 1 292 ? -2.960 12.181 -16.815 1.00 59.97 292 GLY A N 1
ATOM 2221 C CA . GLY A 1 292 ? -3.526 11.542 -15.634 1.00 59.97 292 GLY A CA 1
ATOM 2222 C C . GLY A 1 292 ? -3.500 12.472 -14.433 1.00 59.97 292 GLY A C 1
ATOM 2223 O O . GLY A 1 292 ? -2.451 12.993 -14.067 1.00 59.97 292 GLY A O 1
ATOM 2224 N N . ARG A 1 293 ? -4.657 12.684 -13.796 1.00 62.72 293 ARG A N 1
ATOM 2225 C CA . ARG A 1 293 ? -4.693 13.412 -12.522 1.00 62.72 293 ARG A CA 1
ATOM 2226 C C . ARG A 1 293 ? -3.967 12.578 -11.454 1.00 62.72 293 ARG A C 1
ATOM 2228 O O . ARG A 1 293 ? -4.204 11.367 -11.403 1.00 62.72 293 ARG A O 1
ATOM 2235 N N . PRO A 1 294 ? -3.119 13.190 -10.606 1.00 66.56 294 PRO A N 1
ATOM 2236 C CA . PRO A 1 294 ? -2.533 12.511 -9.457 1.00 66.56 294 PRO A CA 1
ATOM 2237 C C . PRO A 1 294 ? -3.622 11.874 -8.595 1.00 66.56 294 PRO A C 1
ATOM 2239 O O . PRO A 1 294 ? -4.715 12.430 -8.457 1.00 66.56 294 PRO A O 1
ATOM 2242 N N . SER A 1 295 ? -3.327 10.713 -8.012 1.00 67.44 295 SER A N 1
ATOM 2243 C CA . SER A 1 295 ? -4.245 10.104 -7.054 1.00 67.44 295 SER A CA 1
ATOM 2244 C C . SER A 1 295 ? -4.396 11.020 -5.832 1.00 67.44 295 SER A C 1
ATOM 2246 O O . SER A 1 295 ? -3.376 11.419 -5.266 1.00 67.44 295 SER A O 1
ATOM 2248 N N . PRO A 1 296 ? -5.627 11.317 -5.373 1.00 65.00 296 PRO A N 1
ATOM 2249 C CA . PRO A 1 296 ? -5.864 12.063 -4.135 1.00 65.00 296 PRO A CA 1
ATOM 2250 C C . PRO A 1 296 ? -5.402 11.339 -2.865 1.00 65.00 296 PRO A C 1
ATOM 2252 O O . PRO A 1 296 ? -5.551 11.884 -1.780 1.00 65.00 296 PRO A O 1
ATOM 2255 N N . LEU A 1 297 ? -4.935 10.092 -2.965 1.00 64.31 297 LEU A N 1
ATOM 2256 C CA . LEU A 1 297 ? -4.360 9.364 -1.832 1.00 64.31 297 LEU A CA 1
ATOM 2257 C C . LEU A 1 297 ? -2.863 9.641 -1.678 1.00 64.31 297 LEU A C 1
ATOM 2259 O O . LEU A 1 297 ? -2.335 9.525 -0.581 1.00 64.31 297 LEU A O 1
ATOM 2263 N N . THR A 1 298 ? -2.171 9.977 -2.768 1.00 66.56 298 THR A N 1
ATOM 2264 C CA . THR A 1 298 ? -0.704 10.078 -2.805 1.00 66.56 298 THR A CA 1
ATOM 2265 C C . THR A 1 298 ? -0.215 11.404 -3.383 1.00 66.56 298 THR A C 1
ATOM 2267 O O . THR A 1 298 ? 0.976 11.542 -3.697 1.00 66.56 298 THR A O 1
ATOM 2270 N N . ALA A 1 299 ? -1.101 12.399 -3.526 1.00 72.56 299 ALA A N 1
ATOM 2271 C CA . ALA A 1 299 ? -0.709 13.724 -3.984 1.00 72.56 299 ALA A CA 1
ATOM 2272 C C . ALA A 1 299 ? 0.333 14.330 -3.029 1.00 72.56 299 ALA A C 1
ATOM 2274 O O . ALA A 1 299 ? 0.396 14.022 -1.836 1.00 72.56 299 ALA A O 1
ATOM 2275 N N . GLN A 1 300 ? 1.222 15.156 -3.574 1.00 68.00 300 GLN A N 1
ATOM 2276 C CA . GLN A 1 300 ? 2.366 15.664 -2.824 1.00 68.00 300 GLN A CA 1
ATOM 2277 C C . GLN A 1 300 ? 1.929 16.465 -1.589 1.00 68.00 300 GLN A C 1
ATOM 2279 O O . GLN A 1 300 ? 1.096 17.359 -1.684 1.00 68.00 300 GLN A O 1
ATOM 2284 N N . GLY A 1 301 ? 2.523 16.148 -0.432 1.00 62.34 301 GLY A N 1
ATOM 2285 C CA . GLY A 1 301 ? 2.258 16.844 0.834 1.00 62.34 301 GLY A CA 1
ATOM 2286 C C . GLY A 1 301 ? 0.990 16.386 1.558 1.00 62.34 301 GLY A C 1
ATOM 2287 O O . GLY A 1 301 ? 0.709 16.857 2.659 1.00 62.34 301 GLY A O 1
ATOM 2288 N N . GLN A 1 302 ? 0.246 15.446 0.981 1.00 66.00 302 GLN A N 1
ATOM 2289 C CA . GLN A 1 302 ? -1.000 14.953 1.540 1.00 66.00 302 GLN A CA 1
ATOM 2290 C C . GLN A 1 302 ? -0.707 13.864 2.574 1.00 66.00 302 GLN A C 1
ATOM 2292 O O . GLN A 1 302 ? -0.328 12.754 2.214 1.00 66.00 302 GLN A O 1
ATOM 2297 N N . LYS A 1 303 ? -0.842 14.182 3.866 1.00 66.56 303 LYS A N 1
ATOM 2298 C CA . LYS A 1 303 ? -0.809 13.161 4.927 1.00 66.56 303 LYS A CA 1
ATOM 2299 C C . LYS A 1 303 ? -2.005 12.232 4.784 1.00 66.56 303 LYS A C 1
ATOM 2301 O O . LYS A 1 303 ? -3.073 12.688 4.365 1.00 66.56 303 LYS A O 1
ATOM 2306 N N . MET A 1 304 ? -1.854 10.973 5.200 1.00 67.19 304 MET A N 1
ATOM 2307 C CA . MET A 1 304 ? -3.009 10.086 5.273 1.00 67.19 304 MET A CA 1
ATOM 2308 C C . MET A 1 304 ? -4.055 10.708 6.217 1.00 67.19 304 MET A C 1
ATOM 2310 O O . MET A 1 304 ? -3.756 10.948 7.393 1.00 67.19 304 MET A O 1
ATOM 2314 N N . PRO A 1 305 ? -5.264 11.040 5.727 1.00 67.44 305 PRO A N 1
ATOM 2315 C CA . PRO A 1 305 ? -6.244 11.721 6.556 1.00 67.44 305 PRO A CA 1
ATOM 2316 C C . PRO A 1 305 ? -6.709 10.801 7.690 1.00 67.44 305 PRO A C 1
ATOM 2318 O O . PRO A 1 305 ? -6.706 9.579 7.551 1.00 67.44 305 PRO A O 1
ATOM 2321 N N . ALA A 1 306 ? -7.122 11.375 8.823 1.00 70.19 306 ALA A N 1
ATOM 2322 C CA . ALA A 1 306 ? -7.471 10.596 10.015 1.00 70.19 306 ALA A CA 1
ATOM 2323 C C . ALA A 1 306 ? -8.568 9.552 9.738 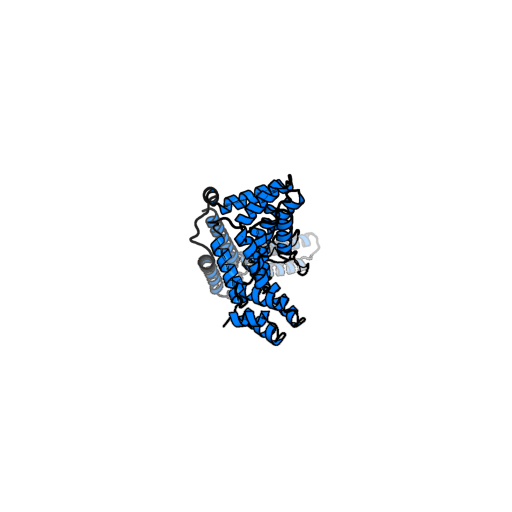1.00 70.19 306 ALA A C 1
ATOM 2325 O O . ALA A 1 306 ? -8.444 8.410 10.171 1.00 70.19 306 ALA A O 1
ATOM 2326 N N . TRP A 1 307 ? -9.577 9.907 8.934 1.00 66.94 307 TRP A N 1
ATOM 2327 C CA . TRP A 1 307 ? -10.620 8.974 8.495 1.00 66.94 307 TRP A CA 1
ATOM 2328 C C . TRP A 1 307 ? -10.067 7.823 7.654 1.00 66.94 307 TRP A C 1
ATOM 2330 O O . TRP A 1 307 ? -10.590 6.720 7.713 1.00 66.94 307 TRP A O 1
ATOM 2340 N N . ALA A 1 308 ? -8.986 8.036 6.899 1.00 65.06 308 ALA A N 1
ATOM 2341 C CA . ALA A 1 308 ? -8.374 6.957 6.144 1.00 65.06 308 ALA A CA 1
ATOM 2342 C C . ALA A 1 308 ? -7.688 5.958 7.075 1.00 65.06 308 ALA A C 1
ATOM 2344 O O . ALA A 1 308 ? -7.470 4.842 6.645 1.00 65.06 308 ALA A O 1
ATOM 2345 N N . LYS A 1 309 ? -7.365 6.271 8.334 1.00 68.44 309 LYS A N 1
ATOM 2346 C CA . LYS A 1 309 ? -6.826 5.270 9.276 1.00 68.44 309 LYS A CA 1
ATOM 2347 C C . LYS A 1 309 ? -7.892 4.286 9.768 1.00 68.44 309 LYS A C 1
ATOM 2349 O O . LYS A 1 309 ? -7.541 3.164 10.119 1.00 68.44 309 LYS A O 1
ATOM 2354 N N . ASP A 1 310 ? -9.162 4.683 9.743 1.00 74.12 310 ASP A N 1
ATOM 2355 C CA . ASP A 1 310 ? -10.301 3.820 10.049 1.00 74.12 310 ASP A CA 1
ATOM 2356 C C . ASP A 1 310 ? -10.756 3.059 8.785 1.00 74.12 310 ASP A C 1
ATOM 2358 O O . ASP A 1 310 ? -11.136 3.692 7.796 1.00 74.12 310 ASP A O 1
ATOM 2362 N N . PRO A 1 311 ? -10.743 1.712 8.782 1.00 66.12 311 PRO A N 1
ATOM 2363 C CA . PRO A 1 311 ? -11.216 0.917 7.651 1.00 66.12 311 PRO A CA 1
ATOM 2364 C C . PRO A 1 311 ? -12.649 1.246 7.205 1.00 66.12 311 PRO A C 1
ATOM 2366 O O . PRO A 1 311 ? -12.910 1.264 6.001 1.00 66.12 311 PRO A O 1
ATOM 2369 N N . ALA A 1 312 ? -13.564 1.534 8.139 1.00 69.88 312 ALA A N 1
ATOM 2370 C CA . ALA A 1 312 ? -14.967 1.795 7.819 1.00 69.88 312 ALA A CA 1
ATOM 2371 C C . ALA A 1 312 ? -15.145 3.166 7.155 1.00 69.88 312 ALA A C 1
ATOM 2373 O O . ALA A 1 312 ? -15.725 3.266 6.070 1.00 69.88 312 ALA A O 1
ATOM 2374 N N . ALA A 1 313 ? -14.575 4.218 7.748 1.00 73.69 313 ALA A N 1
ATOM 2375 C CA . ALA A 1 313 ? -14.580 5.546 7.144 1.00 73.69 313 ALA A CA 1
ATOM 2376 C C . ALA A 1 313 ? -13.813 5.580 5.809 1.00 73.69 313 ALA A C 1
ATOM 2378 O O . ALA A 1 313 ? -14.254 6.234 4.858 1.00 73.69 313 ALA A O 1
ATOM 2379 N N . ARG A 1 314 ? -12.714 4.818 5.689 1.00 72.38 314 ARG A N 1
ATOM 2380 C CA . ARG A 1 314 ? -11.987 4.650 4.424 1.00 72.38 314 ARG A CA 1
ATOM 2381 C C . ARG A 1 314 ? -12.876 4.052 3.339 1.00 72.38 314 ARG A C 1
ATOM 2383 O O . ARG A 1 314 ? -12.939 4.608 2.244 1.00 72.38 314 ARG A O 1
ATOM 2390 N N . ALA A 1 315 ? -13.575 2.959 3.638 1.00 68.00 315 ALA A N 1
ATOM 2391 C CA . ALA A 1 315 ? -14.498 2.329 2.700 1.00 68.00 315 ALA A CA 1
ATOM 2392 C C . ALA A 1 315 ? -15.628 3.286 2.286 1.00 68.00 315 ALA A C 1
ATOM 2394 O O . ALA A 1 315 ? -15.909 3.423 1.097 1.00 68.00 315 ALA A O 1
ATOM 2395 N N . GLY A 1 316 ? -16.215 4.017 3.242 1.00 78.75 316 GLY A N 1
ATOM 2396 C CA . GLY A 1 316 ? -17.257 5.011 2.972 1.00 78.75 316 GLY A CA 1
ATOM 2397 C C . GLY A 1 316 ? -16.802 6.108 2.006 1.00 78.75 316 GLY A C 1
ATOM 2398 O O . GLY A 1 316 ? -17.501 6.413 1.039 1.00 78.75 316 GLY A O 1
ATOM 2399 N N . MET A 1 317 ? -15.603 6.658 2.209 1.00 80.44 317 MET A N 1
ATOM 2400 C CA . MET A 1 317 ? -15.077 7.703 1.331 1.00 80.44 317 MET A CA 1
ATOM 2401 C C . MET A 1 317 ? -14.679 7.166 -0.049 1.00 80.44 317 MET A C 1
ATOM 2403 O O . MET A 1 317 ? -14.952 7.818 -1.056 1.00 80.44 317 MET A O 1
ATOM 2407 N N . ILE A 1 318 ? -14.084 5.968 -0.128 1.00 76.25 318 ILE A N 1
ATOM 2408 C CA . ILE A 1 318 ? -13.794 5.326 -1.420 1.00 76.25 318 ILE A CA 1
ATOM 2409 C C . ILE A 1 318 ? -15.101 5.096 -2.193 1.00 76.25 318 ILE A C 1
ATOM 2411 O O . ILE A 1 318 ? -15.176 5.448 -3.369 1.00 76.25 318 ILE A O 1
ATOM 2415 N N . ASN A 1 319 ? -16.152 4.600 -1.533 1.00 81.62 319 ASN A N 1
ATOM 2416 C CA . ASN A 1 319 ? -17.472 4.427 -2.142 1.00 81.62 319 ASN A CA 1
ATOM 2417 C C . ASN A 1 319 ? -18.046 5.756 -2.652 1.00 81.62 319 ASN A C 1
ATOM 2419 O O . ASN A 1 319 ? -18.545 5.813 -3.775 1.00 81.62 319 ASN A O 1
ATOM 2423 N N . ALA A 1 320 ? -17.920 6.839 -1.878 1.00 84.94 320 ALA A N 1
ATOM 2424 C CA . ALA A 1 320 ? -18.345 8.172 -2.303 1.00 84.94 320 ALA A CA 1
ATOM 2425 C C . ALA A 1 320 ? -17.561 8.672 -3.530 1.00 84.94 320 ALA A C 1
ATOM 2427 O O . ALA A 1 320 ? -18.148 9.220 -4.462 1.00 84.94 320 ALA A O 1
ATOM 2428 N N . MET A 1 321 ? -16.245 8.443 -3.575 1.00 84.19 321 MET A N 1
ATOM 2429 C CA . MET A 1 321 ? -15.407 8.801 -4.726 1.00 84.19 321 MET A CA 1
ATOM 2430 C C . MET A 1 321 ? -15.778 8.004 -5.984 1.00 84.19 321 MET A C 1
ATOM 2432 O O . MET A 1 321 ? -15.826 8.572 -7.076 1.00 84.19 321 MET A O 1
ATOM 2436 N N . VAL A 1 322 ? -16.058 6.705 -5.844 1.00 87.19 322 VAL A N 1
ATOM 2437 C CA . VAL A 1 322 ? -16.511 5.837 -6.943 1.00 87.19 322 VAL A CA 1
ATOM 2438 C C . VAL A 1 322 ? -17.888 6.275 -7.445 1.00 87.19 322 VAL A C 1
ATOM 2440 O O . VAL A 1 322 ? -18.086 6.381 -8.654 1.00 87.19 322 VAL A O 1
ATOM 2443 N N . ALA A 1 323 ? -18.810 6.616 -6.542 1.00 86.62 323 ALA A N 1
ATOM 2444 C CA . ALA A 1 323 ? -20.121 7.153 -6.901 1.00 86.62 323 ALA A CA 1
ATOM 2445 C C . ALA A 1 323 ? -20.011 8.497 -7.643 1.00 86.62 323 ALA A C 1
ATOM 2447 O O . ALA A 1 323 ? -20.665 8.696 -8.665 1.00 86.62 323 ALA A O 1
ATOM 2448 N N . ALA A 1 324 ? -19.134 9.396 -7.187 1.00 87.12 324 ALA A N 1
ATOM 2449 C CA . ALA A 1 324 ? -18.877 10.664 -7.866 1.00 87.12 324 ALA A CA 1
ATOM 2450 C C . ALA A 1 324 ? -18.275 10.461 -9.268 1.00 87.12 324 ALA A C 1
ATOM 2452 O O . ALA A 1 324 ? -18.624 11.187 -10.200 1.00 87.12 324 ALA A O 1
ATOM 2453 N N . LEU A 1 325 ? -17.394 9.466 -9.435 1.00 88.75 325 LEU A N 1
ATOM 2454 C CA . LEU A 1 325 ? -16.869 9.089 -10.747 1.00 88.75 325 LEU A CA 1
ATOM 2455 C C . LEU A 1 325 ? -17.986 8.570 -11.660 1.00 88.75 325 LEU A C 1
ATOM 2457 O O . LEU A 1 325 ? -18.074 9.026 -12.795 1.00 88.75 325 LEU A O 1
ATOM 2461 N N . ALA A 1 326 ? -18.851 7.680 -11.168 1.00 87.38 326 ALA A N 1
ATOM 2462 C CA . ALA A 1 326 ? -19.988 7.172 -11.935 1.00 87.38 326 ALA A CA 1
ATOM 2463 C C . ALA A 1 326 ? -20.906 8.310 -12.412 1.00 87.38 326 ALA A C 1
ATOM 2465 O O . ALA A 1 326 ? -21.138 8.446 -13.610 1.00 87.38 326 ALA A O 1
ATOM 2466 N N . ALA A 1 327 ? -21.312 9.202 -11.503 1.00 89.44 327 ALA A N 1
ATOM 2467 C CA . ALA A 1 327 ? -22.152 10.356 -11.829 1.00 89.44 327 ALA A CA 1
ATOM 2468 C C . ALA A 1 327 ? -21.487 11.327 -12.821 1.00 89.44 327 ALA A C 1
ATOM 2470 O O . ALA A 1 327 ? -22.159 12.008 -13.595 1.00 89.44 327 ALA A O 1
ATOM 2471 N N . LYS A 1 328 ? -20.151 11.425 -12.807 1.00 89.31 328 LYS A N 1
ATOM 2472 C CA . LYS A 1 328 ? -19.418 12.220 -13.796 1.00 89.31 328 LYS A CA 1
ATOM 2473 C C . LYS A 1 328 ? -19.452 11.564 -15.179 1.00 89.31 328 LYS A C 1
ATOM 2475 O O . LYS A 1 328 ? -19.635 12.273 -16.160 1.00 89.31 328 LYS A O 1
ATOM 2480 N N . LEU A 1 329 ? -19.272 10.248 -15.261 1.00 91.38 329 LEU A N 1
ATOM 2481 C CA . LEU A 1 329 ? -19.230 9.513 -16.531 1.00 91.38 329 LEU A CA 1
ATOM 2482 C C . LEU A 1 329 ? -20.591 9.440 -17.225 1.00 91.38 329 LEU A C 1
ATOM 2484 O O . LEU A 1 329 ? -20.649 9.352 -18.445 1.00 91.38 329 LEU A O 1
ATOM 2488 N N . GLU A 1 330 ? -21.684 9.579 -16.477 1.00 86.69 330 GLU A N 1
ATOM 2489 C CA . GLU A 1 330 ? -23.008 9.824 -17.062 1.00 86.69 330 GLU A CA 1
ATOM 2490 C C . GLU A 1 330 ? -23.067 11.143 -17.849 1.00 86.69 330 GLU A C 1
ATOM 2492 O O . GLU A 1 330 ? -23.781 11.236 -18.844 1.00 86.69 330 GLU A O 1
ATOM 2497 N N . LYS A 1 331 ? -22.303 12.157 -17.422 1.00 88.50 331 LYS A N 1
ATOM 2498 C CA . LYS A 1 331 ? -22.226 13.471 -18.083 1.00 88.50 331 LYS A CA 1
ATOM 2499 C C . LYS A 1 331 ? -21.155 13.538 -19.170 1.00 88.50 331 LYS A C 1
ATOM 2501 O O . LYS A 1 331 ? -21.222 14.425 -20.012 1.00 88.50 331 LYS A O 1
ATOM 2506 N N . ASP A 1 332 ? -20.185 12.626 -19.147 1.00 88.88 332 ASP A N 1
ATOM 2507 C CA . ASP A 1 332 ? -19.113 12.507 -20.142 1.00 88.88 332 ASP A CA 1
ATOM 2508 C C . ASP A 1 332 ? -19.023 11.057 -20.668 1.00 88.88 332 ASP A C 1
ATOM 2510 O O . ASP A 1 332 ? -18.111 10.306 -20.301 1.00 88.88 332 ASP A O 1
ATOM 2514 N N . PRO A 1 333 ? -20.000 10.619 -21.494 1.00 85.12 333 PRO A N 1
ATOM 2515 C CA . PRO A 1 333 ? -20.164 9.211 -21.871 1.00 85.12 333 PRO A CA 1
ATOM 2516 C C . PRO A 1 333 ? -19.007 8.623 -22.680 1.00 85.12 333 PRO A C 1
ATOM 2518 O O . PRO A 1 333 ? -18.825 7.403 -22.685 1.00 85.12 333 PRO A O 1
ATOM 2521 N N . HIS A 1 334 ? -18.234 9.475 -23.354 1.00 83.75 334 HIS A N 1
ATOM 2522 C CA . HIS A 1 334 ? -17.147 9.080 -24.248 1.00 83.75 334 HIS A CA 1
ATOM 2523 C C . HIS A 1 334 ? -15.797 8.903 -23.530 1.00 83.75 334 HIS A C 1
ATOM 2525 O O . HIS A 1 334 ? -14.822 8.478 -24.154 1.00 83.75 334 HIS A O 1
ATOM 2531 N N . ASP A 1 335 ? -15.712 9.165 -22.217 1.00 85.44 335 ASP A N 1
ATOM 2532 C CA . ASP A 1 335 ? -14.510 8.891 -21.416 1.00 85.44 335 ASP A CA 1
ATOM 2533 C C . ASP A 1 335 ? -14.360 7.384 -21.128 1.00 85.44 335 ASP A C 1
ATOM 2535 O O . ASP A 1 335 ? -14.585 6.892 -20.018 1.00 85.44 335 ASP A O 1
ATOM 2539 N N . VAL A 1 336 ? -13.945 6.626 -22.147 1.00 83.88 336 VAL A N 1
ATOM 2540 C CA . VAL A 1 336 ? -13.678 5.179 -22.052 1.00 83.88 336 VAL A CA 1
ATOM 2541 C C . VAL A 1 336 ? -12.688 4.863 -20.924 1.00 83.88 336 VAL A C 1
ATOM 2543 O O . VAL A 1 336 ? -12.846 3.873 -20.207 1.00 83.88 336 VAL A O 1
ATOM 2546 N N . GLN A 1 337 ? -11.666 5.701 -20.728 1.00 78.88 337 GLN A N 1
ATOM 2547 C CA . GLN A 1 337 ? -10.671 5.483 -19.674 1.00 78.88 337 GLN A CA 1
ATOM 2548 C C . GLN A 1 337 ? -11.270 5.673 -18.278 1.00 78.88 337 GLN A C 1
ATOM 2550 O O . GLN A 1 337 ? -10.920 4.942 -17.342 1.00 78.88 337 GLN A O 1
ATOM 2555 N N . GLY A 1 338 ? -12.189 6.622 -18.137 1.00 84.94 338 GLY A N 1
ATOM 2556 C CA . GLY A 1 338 ? -13.006 6.812 -16.951 1.00 84.94 338 GLY A CA 1
ATOM 2557 C C . GLY A 1 338 ? -13.895 5.605 -16.660 1.00 84.94 338 GLY A C 1
ATOM 2558 O O . GLY A 1 338 ? -13.856 5.087 -15.541 1.00 84.94 338 GLY A O 1
ATOM 2559 N N . TRP A 1 339 ? -14.602 5.081 -17.664 1.00 88.94 339 TRP A N 1
ATOM 2560 C CA . TRP A 1 339 ? -15.414 3.863 -17.535 1.00 88.94 339 TRP A CA 1
ATOM 2561 C C . TRP A 1 339 ? -14.590 2.649 -17.101 1.00 88.94 339 TRP A C 1
ATOM 2563 O O . TRP A 1 339 ? -14.938 1.972 -16.131 1.00 88.94 339 TRP A O 1
ATOM 2573 N N . LEU A 1 340 ? -13.439 2.409 -17.735 1.00 85.19 340 LEU A N 1
ATOM 2574 C CA . LEU A 1 340 ? -12.521 1.336 -17.339 1.00 85.19 340 LEU A CA 1
ATOM 2575 C C . LEU A 1 340 ? -12.026 1.499 -15.895 1.00 85.19 340 LEU A C 1
ATOM 2577 O O . LEU A 1 340 ? -11.843 0.510 -15.180 1.00 85.19 340 LEU A O 1
ATOM 2581 N N . ARG A 1 341 ? -11.808 2.740 -15.438 1.00 84.00 341 ARG A N 1
ATOM 2582 C CA . ARG A 1 341 ? -11.444 3.023 -14.043 1.00 84.00 341 ARG A CA 1
ATOM 2583 C C . ARG A 1 341 ? -12.585 2.676 -13.092 1.00 84.00 341 ARG A C 1
ATOM 2585 O O . ARG A 1 341 ? -12.319 1.984 -12.115 1.00 84.00 341 ARG A O 1
ATOM 2592 N N . LEU A 1 342 ? -13.817 3.081 -13.403 1.00 89.06 342 LEU A N 1
ATOM 2593 C CA . LEU A 1 342 ? -15.000 2.778 -12.595 1.00 89.06 342 LEU A CA 1
ATOM 2594 C C . LEU A 1 342 ? -15.199 1.264 -12.432 1.00 89.06 342 LEU A C 1
ATOM 2596 O O . LEU A 1 342 ? -15.301 0.773 -11.309 1.00 89.06 342 LEU A O 1
ATOM 2600 N N . ILE A 1 343 ? -15.160 0.518 -13.540 1.00 88.38 343 ILE A N 1
ATOM 2601 C CA . ILE A 1 343 ? -15.333 -0.943 -13.548 1.00 88.38 343 ILE A CA 1
ATOM 2602 C C . ILE A 1 343 ? -14.278 -1.621 -12.665 1.00 88.38 343 ILE A C 1
ATOM 2604 O O . ILE A 1 343 ? -14.602 -2.490 -11.853 1.00 88.38 343 ILE A O 1
ATOM 2608 N N . ARG A 1 344 ? -13.007 -1.211 -12.783 1.00 81.00 344 ARG A N 1
ATOM 2609 C CA . ARG A 1 344 ? -11.924 -1.745 -11.943 1.00 81.00 344 ARG A CA 1
ATOM 2610 C C . ARG A 1 344 ? -12.114 -1.399 -10.470 1.00 81.00 344 ARG A C 1
ATOM 2612 O O . ARG A 1 344 ? -11.944 -2.284 -9.637 1.00 81.00 344 ARG A O 1
ATOM 2619 N N . SER A 1 345 ? -12.483 -0.159 -10.147 1.00 83.88 345 SER A N 1
ATOM 2620 C CA . SER A 1 345 ? -12.739 0.260 -8.765 1.00 83.88 345 SER A CA 1
ATOM 2621 C C . SER A 1 345 ? -13.841 -0.580 -8.116 1.00 83.88 345 SER A C 1
ATOM 2623 O O . SER A 1 345 ? -13.635 -1.082 -7.014 1.00 83.88 345 SER A O 1
ATOM 2625 N N . CYS A 1 346 ? -14.953 -0.832 -8.814 1.00 85.25 346 CYS A N 1
ATOM 2626 C CA . CYS A 1 346 ? -16.014 -1.709 -8.311 1.00 85.25 346 CYS A CA 1
ATOM 2627 C C . CYS A 1 346 ? -15.529 -3.153 -8.087 1.00 85.25 346 CYS A C 1
ATOM 2629 O O . CYS A 1 346 ? -15.878 -3.756 -7.076 1.00 85.25 346 CYS A O 1
ATOM 2631 N N . ARG A 1 347 ? -14.675 -3.707 -8.964 1.00 83.06 347 ARG A N 1
ATOM 2632 C CA . ARG A 1 347 ? -14.105 -5.059 -8.770 1.00 83.06 347 ARG A CA 1
ATOM 2633 C C . ARG A 1 347 ? -13.196 -5.142 -7.545 1.00 83.06 347 ARG A C 1
ATOM 2635 O O . ARG A 1 347 ? -13.288 -6.113 -6.803 1.00 83.06 347 ARG A O 1
ATOM 2642 N N . VAL A 1 348 ? -12.347 -4.137 -7.318 1.00 75.88 348 VAL A N 1
ATOM 2643 C CA . VAL A 1 348 ? -11.458 -4.083 -6.139 1.00 75.88 348 VAL A CA 1
ATOM 2644 C C . VAL A 1 348 ? -12.261 -4.014 -4.839 1.00 75.88 348 VAL A C 1
ATOM 2646 O O . VAL A 1 348 ? -11.865 -4.610 -3.844 1.00 75.88 348 VAL A O 1
ATOM 2649 N N . LEU A 1 349 ? -13.411 -3.339 -4.860 1.00 78.88 349 LEU A N 1
ATOM 2650 C CA . LEU A 1 349 ? -14.324 -3.248 -3.719 1.00 78.88 349 LEU A CA 1
ATOM 2651 C C . LEU A 1 349 ? -15.192 -4.503 -3.516 1.00 78.88 349 LEU A C 1
ATOM 2653 O O . LEU A 1 349 ? -16.008 -4.530 -2.601 1.00 78.88 349 LEU A O 1
ATOM 2657 N N . GLY A 1 350 ? -15.051 -5.532 -4.360 1.00 81.44 350 GLY A N 1
ATOM 2658 C CA . GLY A 1 350 ? -15.902 -6.726 -4.326 1.00 81.44 350 GLY A CA 1
ATOM 2659 C C . GLY A 1 350 ? -17.327 -6.490 -4.841 1.00 81.44 350 GLY A C 1
ATOM 2660 O O . GLY A 1 350 ? -18.169 -7.382 -4.778 1.00 81.44 350 GLY A O 1
ATOM 2661 N N . GLU A 1 351 ? -17.613 -5.316 -5.404 1.00 86.75 351 GLU A N 1
ATOM 2662 C CA . GLU A 1 351 ? -18.924 -4.935 -5.930 1.00 86.75 351 GLU A CA 1
ATOM 2663 C C . GLU A 1 351 ? -19.098 -5.426 -7.377 1.00 86.75 351 GLU A C 1
ATOM 2665 O O . GLU A 1 351 ? -19.257 -4.641 -8.317 1.00 86.75 351 GLU A O 1
ATOM 2670 N N . ALA A 1 352 ? -19.056 -6.748 -7.570 1.00 85.69 352 ALA A N 1
ATOM 2671 C CA . ALA A 1 352 ? -19.101 -7.382 -8.891 1.00 85.69 352 ALA A CA 1
ATOM 2672 C C . ALA A 1 352 ? -20.322 -6.950 -9.726 1.00 85.69 352 ALA A C 1
ATOM 2674 O O . ALA A 1 352 ? -20.180 -6.656 -10.913 1.00 85.69 352 ALA A O 1
ATOM 2675 N N . GLY A 1 353 ? -21.495 -6.818 -9.095 1.00 89.88 353 GLY A N 1
ATOM 2676 C CA . GLY A 1 353 ? -22.710 -6.346 -9.767 1.00 89.88 353 GLY A CA 1
ATOM 2677 C C . GLY A 1 353 ? -22.582 -4.919 -10.310 1.00 89.88 353 GLY A C 1
ATOM 2678 O O . GLY A 1 353 ? -22.960 -4.656 -11.450 1.00 89.88 353 GLY A O 1
ATOM 2679 N N . LYS A 1 354 ? -21.968 -3.998 -9.549 1.00 89.25 354 LYS A N 1
ATOM 2680 C CA . LYS A 1 354 ? -21.735 -2.624 -10.027 1.00 89.25 354 LYS A CA 1
ATOM 2681 C C . LYS A 1 354 ? -20.686 -2.578 -11.133 1.00 89.25 354 LYS A C 1
ATOM 2683 O O . LYS A 1 354 ? -20.832 -1.802 -12.071 1.00 89.25 354 LYS A O 1
ATOM 2688 N N . ALA A 1 355 ? -19.664 -3.432 -11.065 1.00 89.06 355 ALA A N 1
ATOM 2689 C CA . ALA A 1 355 ? -18.671 -3.546 -12.129 1.00 89.06 355 ALA A CA 1
ATOM 2690 C C . ALA A 1 355 ? -19.293 -4.021 -13.454 1.00 89.06 355 ALA A C 1
ATOM 2692 O O . ALA A 1 355 ? -18.982 -3.462 -14.505 1.00 89.06 355 ALA A O 1
ATOM 2693 N N . GLN A 1 356 ? -20.187 -5.013 -13.405 1.00 90.06 356 GLN A N 1
ATOM 2694 C CA . GLN A 1 356 ? -20.919 -5.497 -14.580 1.00 90.06 356 GLN A CA 1
ATOM 2695 C C . GLN A 1 356 ? -21.874 -4.436 -15.132 1.00 90.06 356 GLN A C 1
ATOM 2697 O O . GLN A 1 356 ? -21.880 -4.193 -16.337 1.00 90.06 356 GLN A O 1
ATOM 2702 N N . ALA A 1 357 ? -22.624 -3.752 -14.263 1.00 91.00 357 ALA A N 1
ATOM 2703 C CA . ALA A 1 357 ? -23.506 -2.660 -14.672 1.00 91.00 357 ALA A CA 1
ATOM 2704 C C . ALA A 1 357 ? -22.726 -1.518 -15.347 1.00 91.00 357 ALA A C 1
ATOM 2706 O O . ALA A 1 357 ? -23.122 -1.039 -16.410 1.00 91.00 357 ALA A O 1
ATOM 2707 N N . ALA A 1 358 ? -21.578 -1.130 -14.780 1.00 91.50 358 ALA A N 1
ATOM 2708 C CA . ALA A 1 358 ? -20.699 -0.120 -15.361 1.00 91.50 358 ALA A CA 1
ATOM 2709 C C . ALA A 1 358 ? -20.126 -0.556 -16.720 1.00 91.50 358 ALA A C 1
ATOM 2711 O O . ALA A 1 358 ? -20.040 0.261 -17.631 1.00 91.50 358 ALA A O 1
ATOM 2712 N N . LEU A 1 359 ? -19.772 -1.835 -16.887 1.00 90.88 359 LEU A N 1
ATOM 2713 C CA . LEU A 1 359 ? -19.296 -2.373 -18.164 1.00 90.88 359 LEU A CA 1
ATOM 2714 C C . LEU A 1 359 ? -20.391 -2.384 -19.234 1.00 90.88 359 LEU A C 1
ATOM 2716 O O . LEU A 1 359 ? -20.142 -1.963 -20.361 1.00 90.88 359 LEU A O 1
ATOM 2720 N N . ALA A 1 360 ? -21.599 -2.822 -18.881 1.00 91.25 360 ALA A N 1
ATOM 2721 C CA . ALA A 1 360 ? -22.741 -2.808 -19.789 1.00 91.25 360 ALA A CA 1
ATOM 2722 C C . ALA A 1 360 ? -23.090 -1.377 -20.230 1.00 91.25 360 ALA A C 1
ATOM 2724 O O . ALA A 1 360 ? -23.315 -1.129 -21.414 1.00 91.25 360 ALA A O 1
ATOM 2725 N N . ALA A 1 361 ? -23.074 -0.418 -19.296 1.00 90.94 361 ALA A N 1
ATOM 2726 C CA . ALA A 1 361 ? -23.271 0.995 -19.605 1.00 90.94 361 ALA A CA 1
ATOM 2727 C C . ALA A 1 361 ? -22.172 1.536 -20.532 1.00 90.94 361 ALA A C 1
ATOM 2729 O O . ALA A 1 361 ? -22.485 2.175 -21.536 1.00 90.94 361 ALA A O 1
ATOM 2730 N N . ALA A 1 362 ? -20.904 1.234 -20.238 1.00 90.94 362 ALA A N 1
ATOM 2731 C CA . ALA A 1 362 ? -19.767 1.675 -21.037 1.00 90.94 362 ALA A CA 1
ATOM 2732 C C . ALA A 1 362 ? -19.826 1.151 -22.480 1.00 90.94 362 ALA A C 1
ATOM 2734 O O . ALA A 1 362 ? -19.613 1.935 -23.401 1.00 90.94 362 ALA A O 1
ATOM 2735 N N . LEU A 1 363 ? -20.161 -0.131 -22.681 1.00 91.25 363 LEU A N 1
ATOM 2736 C CA . LEU A 1 363 ? -20.326 -0.740 -24.009 1.00 91.25 363 LEU A CA 1
ATOM 2737 C C . LEU A 1 363 ? -21.509 -0.148 -24.776 1.00 91.25 363 LEU A C 1
ATOM 2739 O O . LEU A 1 363 ? -21.383 0.147 -25.957 1.00 91.25 363 LEU A O 1
ATOM 2743 N N . ARG A 1 364 ? -22.646 0.091 -24.112 1.00 89.94 364 ARG A N 1
ATOM 2744 C CA . ARG A 1 364 ? -23.806 0.735 -24.750 1.00 89.94 364 ARG A CA 1
ATOM 2745 C C . ARG A 1 364 ? -23.472 2.135 -25.274 1.00 89.94 364 ARG A C 1
ATOM 2747 O O . ARG A 1 364 ? -24.018 2.553 -26.288 1.00 89.94 364 ARG A O 1
ATOM 2754 N N . LEU A 1 365 ? -22.618 2.864 -24.557 1.00 89.00 365 LEU A N 1
ATOM 2755 C CA . LEU A 1 365 ? -22.223 4.237 -24.883 1.00 89.00 365 LEU A CA 1
ATOM 2756 C C . LEU A 1 365 ? -20.994 4.304 -25.809 1.00 89.00 365 LEU A C 1
ATOM 2758 O O . LEU A 1 365 ? -20.772 5.334 -26.439 1.00 89.00 365 LEU A O 1
ATOM 2762 N N . ASN A 1 366 ? -20.209 3.225 -25.896 1.00 87.38 366 ASN A N 1
ATOM 2763 C CA . ASN A 1 366 ? -18.977 3.123 -26.686 1.00 87.38 366 ASN A CA 1
ATOM 2764 C C . ASN A 1 366 ? -18.876 1.726 -27.349 1.00 87.38 366 ASN A C 1
ATOM 2766 O O . ASN A 1 366 ? -18.011 0.933 -26.959 1.00 87.38 366 ASN A O 1
ATOM 2770 N N . PRO A 1 367 ? -19.763 1.405 -28.312 1.00 84.12 367 PRO A N 1
ATOM 2771 C CA . PRO A 1 367 ? -19.959 0.040 -28.814 1.00 84.12 367 PRO A CA 1
ATOM 2772 C C . PRO A 1 367 ? -18.728 -0.561 -29.498 1.00 84.12 367 PRO A C 1
ATOM 2774 O O . PRO A 1 367 ? -18.444 -1.729 -29.279 1.00 84.12 367 PRO A O 1
ATOM 2777 N N . ASP A 1 368 ? -17.944 0.236 -30.227 1.00 84.69 368 ASP A N 1
ATOM 2778 C CA . ASP A 1 368 ? -16.802 -0.261 -31.015 1.00 84.69 368 ASP A CA 1
ATOM 2779 C C . ASP A 1 368 ? -15.470 -0.259 -30.238 1.00 84.69 368 ASP A C 1
ATOM 2781 O O . ASP A 1 368 ? -14.376 -0.297 -30.812 1.00 84.69 368 ASP A O 1
ATOM 2785 N N . ASN A 1 369 ? -15.516 -0.139 -28.907 1.00 85.81 369 ASN A N 1
ATOM 2786 C CA . ASN A 1 369 ? -14.298 -0.048 -28.118 1.00 85.81 369 ASN A CA 1
ATOM 2787 C C . ASN A 1 369 ? -13.711 -1.430 -27.790 1.00 85.81 369 ASN A C 1
ATOM 2789 O O . ASN A 1 369 ? -14.115 -2.085 -26.828 1.00 85.81 369 ASN A O 1
ATOM 2793 N N . ALA A 1 370 ? -12.646 -1.798 -28.504 1.00 79.69 370 ALA A N 1
ATOM 2794 C CA . ALA A 1 370 ? -11.940 -3.070 -28.331 1.00 79.69 370 ALA A CA 1
ATOM 2795 C C . ALA A 1 370 ? -11.495 -3.376 -26.881 1.00 79.69 370 ALA A C 1
ATOM 2797 O O . ALA A 1 370 ? -11.398 -4.541 -26.498 1.00 79.69 370 ALA A O 1
ATOM 2798 N N . GLN A 1 371 ? -11.221 -2.359 -26.047 1.00 77.19 371 GLN A N 1
ATOM 2799 C CA . GLN A 1 371 ? -10.820 -2.579 -24.649 1.00 77.19 371 GLN A CA 1
ATOM 2800 C C . GLN A 1 371 ? -12.003 -3.011 -23.777 1.00 77.19 371 GLN A C 1
ATOM 2802 O O . GLN A 1 371 ? -11.852 -3.893 -22.929 1.00 77.19 371 GLN A O 1
ATOM 2807 N N . LEU A 1 372 ? -13.171 -2.397 -23.979 1.00 84.69 372 LEU A N 1
ATOM 2808 C CA . LEU A 1 372 ? -14.400 -2.762 -23.275 1.00 84.69 372 LEU A CA 1
ATOM 2809 C C . LEU A 1 372 ? -14.900 -4.139 -23.728 1.00 84.69 372 LEU A C 1
ATOM 2811 O O . LEU A 1 372 ? -15.286 -4.948 -22.885 1.00 84.69 372 LEU A O 1
ATOM 2815 N N . GLU A 1 373 ? -14.809 -4.445 -25.024 1.00 83.31 373 GLU A N 1
ATOM 2816 C CA . GLU A 1 373 ? -15.163 -5.762 -25.564 1.00 83.31 373 GLU A CA 1
ATOM 2817 C C . GLU A 1 373 ? -14.269 -6.875 -25.012 1.00 83.31 373 GLU A C 1
ATOM 2819 O O . GLU A 1 373 ? -14.769 -7.897 -24.536 1.00 83.31 373 GLU A O 1
ATOM 2824 N N . ALA A 1 374 ? -12.947 -6.669 -25.002 1.00 76.88 374 ALA A N 1
ATOM 2825 C CA . ALA A 1 374 ? -12.008 -7.624 -24.420 1.00 76.88 374 ALA A CA 1
ATOM 2826 C C . ALA A 1 374 ? -12.300 -7.868 -22.930 1.00 76.88 374 ALA A C 1
ATOM 2828 O O . ALA A 1 374 ? -12.247 -9.003 -22.453 1.00 76.88 374 ALA A O 1
ATOM 2829 N N . LEU A 1 375 ? -12.656 -6.812 -22.190 1.00 79.69 375 LEU A N 1
ATOM 2830 C CA . LEU A 1 375 ? -12.975 -6.907 -20.767 1.00 79.69 375 LEU A CA 1
ATOM 2831 C C . LEU A 1 375 ? -14.318 -7.605 -20.493 1.00 79.69 375 LEU A C 1
ATOM 2833 O O . LEU A 1 375 ? -14.460 -8.227 -19.439 1.00 79.69 375 LEU A O 1
ATOM 2837 N N . ALA A 1 376 ? -15.280 -7.526 -21.416 1.00 81.88 376 ALA A N 1
ATOM 2838 C CA . ALA A 1 376 ? -16.535 -8.278 -21.359 1.00 81.88 376 ALA A CA 1
ATOM 2839 C C . ALA A 1 376 ? -16.354 -9.750 -21.740 1.00 81.88 376 ALA A C 1
ATOM 2841 O O . ALA A 1 376 ? -16.925 -10.622 -21.088 1.00 81.88 376 ALA A O 1
ATOM 2842 N N . ALA A 1 377 ? -15.516 -10.039 -22.738 1.00 75.62 377 ALA A N 1
ATOM 2843 C CA . ALA A 1 377 ? -15.180 -11.405 -23.126 1.00 75.62 377 ALA A CA 1
ATOM 2844 C C . ALA A 1 377 ? -14.460 -12.169 -22.004 1.00 75.62 377 ALA A C 1
ATOM 2846 O O . ALA A 1 377 ? -14.700 -13.354 -21.834 1.00 75.62 377 ALA A O 1
ATOM 2847 N N . ALA A 1 378 ? -13.636 -11.488 -21.201 1.00 68.44 378 ALA A N 1
ATOM 2848 C CA . ALA A 1 378 ? -12.933 -12.080 -20.060 1.00 68.44 378 ALA A CA 1
ATOM 2849 C C . ALA A 1 378 ? -13.816 -12.330 -18.812 1.00 68.44 378 ALA A C 1
ATOM 2851 O O . ALA A 1 378 ? -13.295 -12.744 -17.776 1.00 68.44 378 ALA A O 1
ATOM 2852 N N . GLN A 1 379 ? -15.112 -11.997 -18.858 1.00 65.62 379 GLN A N 1
ATOM 2853 C CA . GLN A 1 379 ? -16.070 -12.208 -17.757 1.00 65.62 379 GLN A CA 1
ATOM 2854 C C . GLN A 1 379 ? -17.109 -13.299 -18.045 1.00 65.62 379 GLN A C 1
ATOM 2856 O O . GLN A 1 379 ? -17.880 -13.629 -17.144 1.00 65.62 379 GLN A O 1
ATOM 2861 N N . LYS A 1 380 ? -17.144 -13.815 -19.277 1.00 48.47 380 LYS A N 1
ATOM 2862 C CA . LYS A 1 380 ? -17.861 -15.039 -19.648 1.00 48.47 380 LYS A CA 1
ATOM 2863 C C . LYS A 1 380 ? -16.941 -16.229 -19.429 1.00 48.47 380 LYS A C 1
ATOM 2865 O O . LYS A 1 380 ? -17.479 -17.287 -19.045 1.00 48.47 380 LYS A O 1
#

Sequence (380 aa):
MMFGIILLLMTGATVTLLTRPLLAKRQEEAVSDSLRDMAIYRAQLDEVESDIARGLLTAAQAADTRAEIRRRMLAAAKPPEARATPPAGPRKICAAVIIVFLPLAAVFIYAMLGAPGLPDAPYAARMKNPRFLLATAAQRLDEKLQTAPTAAGYRRFADILYLLQDYVDSANAYRKAIARGEDTAELWSQMAETITLANGGMVVAQAQEAFYQALRHDKNDPRATFYMGLAEAQQGRFRKAVAIWKKLQSETPAGAPWAVLLKNRIDAAAQAGKFDAADIEPAAPAKPAAQGRPSPLTAQGQKMPAWAKDPAARAGMINAMVAALAAKLEKDPHDVQGWLRLIRSCRVLGEAGKAQAALAAALRLNPDNAQLEALAAAQK